Protein AF-A0A428JQC5-F1 (afdb_monomer)

Mean predicted aligned error: 12.19 Å

Nearest PDB structures (foldseek):
  6oxd-assembly1_A  TM=6.584E-01  e=3.365E-23  Mycobacterium tuberculosis
  6oxc-assembly1_A  TM=6.202E-01  e=3.716E-23  Mycobacterium tuberculosis
  5req-assembly1_A  TM=6.540E-01  e=8.871E-22  Propionibacterium freudenreichii subsp. shermanii
  1e1c-assembly1_A  TM=6.475E-01  e=1.737E-20  Propionibacterium freudenreichii subsp. shermanii
  2req-assembly2_C  TM=6.124E-01  e=2.275E-21  Propionibacterium freudenreichii subsp. shermanii

Secondary structure (DSSP, 8-state):
------PPP---TTSPPPPHHHHHHHHHHHTTT--GGGG-EE-TTSPEEPS---HHHHHHTTSSPPP---SSSS-EE--EEEE-TTS-SHHHHHHHHHHHTTT--EEEEEES-STT--HHHHHHHS-TTT-EEEEE-SS-HHHHHHHHHTSSS---EEEE--TTTTT-TTHHHHHHHHHHHHHHGGG-TTEEEEEEETHHHHTTT--HHHHHHHHHHHHHHHHHHS-BTTB-HHHHHHHEEEEEEE-S-HHHHHHHHHHHHHHHHHHHHHTT--HHHHTT--EEEEE-STT--SSSTTHHHHHHHHHHHHHHHTT-SEEEPPPTTTTTS---HHHHHHHHHHHHHHHHTT-TTSSS-TTTT-HHHHHHHHHHHHHHHHHHHHHHHTT-TTTTHHHHHHHHHHHHHHHHHHHHTTSS--BTTTBS--TT---SS-HHHHTT-TTS-SSSTTHHHHHHHHHHHHHHHHHHHHTTEEEEEEE-HHHHHHHHHHHHTTS-HHHHHHHTTS--TTPEEEEEE-SS-EEEEEE-HHHHHHHHHHHTT--TT-TTPPPPSEEEEEHHHHHHHHHHTTPEEEE-TT--HHHHHHHHTT--

Organism: NCBI:txid2493666

Sequence (592 aa):
MADSLRSAPVSFSEFDAVTTAQWQERIARDLKGQDPASLTWTTPDGFVVQPFYHQEALQALGGWPSPLARPATHWRNVPTYSVPALERGHGAIRRAAEALERGAEGAHFVLGHSEGFDTDYLQQRMPLATTYVGYTVRGGVSGLLQRLAALPSPPRGFLVSDPVTRHAPDLAAQLDEVREAVRTARAWPAFKVLGLDVAFYGNRGATATQQLAFALSTAAAYLSELPTADLAVAEVAAALHLHVAVGPNYFFEIAKLRALRKLWATLLHAYGLPAEAAQQLTIFASTATWSQTTLDPHTNLLRTTTEAMSAVLGGADAVSVGTFDCLFHAPNEFAERLARNLPVLLREEAYLDRVQDPAAGSYYVETLTDQLAREGWALFQKIQAQGGLPAATGFVLQELHTSAQAQFRRIANGEQVVVGTNKFHNPNEKFDYNPKRLLRSRDFDSTRATYPAEVLRLATALHFERREKKKKRAALVLLGAHTNQTILESFLMTLPEADRTELHKSHPEGTLSVLFSSAEEATLMYATPEQFGRLARAISHVPIDEPNFIAPALLTADLATMQEATHIFGLKEFTVQGYSTEAVLARLQGKK

Solvent-accessible surface area (backbone atoms only — not comparable to full-atom values): 32478 Å² total; per-residue (Å²): 137,81,86,70,78,76,71,73,78,89,74,65,81,93,51,82,86,81,48,71,66,61,51,50,56,48,51,23,56,75,51,73,71,44,68,65,72,77,60,47,43,72,42,98,85,71,50,77,47,67,79,70,68,48,72,68,54,29,51,77,71,77,40,85,66,80,62,70,76,55,77,53,80,52,60,38,35,29,46,71,36,76,26,56,55,94,42,46,35,63,73,45,47,52,53,43,36,58,34,44,81,68,68,30,53,28,34,27,38,40,34,60,36,41,84,52,46,45,61,66,60,41,59,76,60,36,70,50,79,78,35,35,38,33,38,33,44,90,54,57,58,57,65,40,51,52,55,48,67,71,43,100,42,71,60,29,34,35,26,34,51,39,51,73,86,67,61,41,92,60,44,70,64,51,49,52,45,49,42,52,41,52,61,62,35,68,83,23,89,60,29,31,54,37,14,41,58,36,28,62,44,37,46,47,43,32,49,65,40,50,37,44,14,50,45,53,34,53,48,50,33,49,58,64,66,54,46,50,100,90,38,54,52,68,58,54,61,67,25,41,31,40,33,36,41,28,51,74,54,45,66,59,40,20,19,39,46,46,19,46,57,57,48,44,32,56,53,41,42,77,73,74,44,61,69,72,64,42,47,67,54,45,34,39,30,29,37,37,70,25,82,50,48,92,48,57,31,72,53,29,54,58,41,45,49,44,10,48,51,16,35,49,52,20,45,30,38,26,40,23,50,61,40,45,51,64,81,77,48,78,92,50,70,70,45,48,47,57,25,54,43,47,62,44,43,42,40,79,72,65,47,61,47,81,46,68,38,76,56,56,75,37,38,56,48,51,49,49,16,50,50,44,35,52,53,10,49,53,50,26,50,56,38,46,75,54,66,22,50,74,70,25,45,69,56,55,53,50,54,28,51,52,44,27,52,53,50,34,49,32,37,74,76,56,78,41,81,42,76,32,66,77,39,79,61,66,91,82,69,78,75,94,58,60,60,74,58,48,78,67,38,89,81,47,66,75,69,29,63,51,35,71,62,48,52,53,51,49,52,50,52,55,51,51,55,50,54,54,57,50,67,39,45,27,40,38,34,59,46,54,74,70,64,45,56,56,47,49,54,59,51,48,73,74,50,61,78,81,65,44,65,65,56,73,72,68,68,67,87,84,48,36,43,33,42,41,34,51,80,82,40,38,33,47,28,40,31,40,66,66,44,46,47,51,51,45,25,63,75,68,72,48,66,91,83,57,85,85,77,74,69,68,57,66,44,74,45,44,38,65,63,46,54,50,49,43,57,76,61,61,48,51,79,50,77,63,87,92,50,48,60,68,62,54,52,37,50,71,71,74,44,131

Foldseek 3Di:
DDPPPPPDPPDPVVDDDQDPVNVLVVVCVVVVNPHLCVCWDQDLLRDIAHNDFDQVLQVVVVHFDDFQDAPDLAAFQEAEDEDAQVGQCLVVLQVQLVLVVVQHQAYEYEHNAQQSHDVVSNVVRDVQQRGAYHYEDADPLVVNLVSCVPDPHHGAHEYEYQCQLVVPPCVVVSLVVLLVQLVSCVVPLRYQYYEDELLSLVLQLDDLLLSLLQSLLSLLCQLPPSDDPPRHSLSSLSSYEYEHEFWQPQLSLLLSLLLSLVVQLVSVVVSVDDSVSSSSYAYEYEHHPQLADLFPLVVLLVTQLSRLLSCRLSQHRYYYYDFSNNLFDDDDPVRVSSRSCSSVCCCVPVVSSVDRHPCRPVSSSVSSSVVSNVSSVVSNVVCVVCVGPPSCVVVSVVSSVVSLVVLLVCDQVVVDDDDCQSPPHDPPDDDPGDLVCSVPDPSNDCSHSRNVSNNVVSVVVVVVVVVVVLQWKKKKFWDDPPLVVLLVVLVLVVDDPVVSVVVVPVDDPQWTWMWIDGPAFIKIWIDHPVLQQVLQCVQVVHDPPDPPDDRDRMGMDTPVSNVVSCVVSPIHIDGDPDDHPCRSVCVSVVHD

Structure (mmCIF, N/CA/C/O backbone):
data_AF-A0A428JQC5-F1
#
_entry.id   AF-A0A428JQC5-F1
#
loop_
_atom_site.group_PDB
_atom_site.id
_atom_site.type_symbol
_atom_site.label_atom_id
_atom_site.label_alt_id
_atom_site.label_comp_id
_atom_site.label_asym_id
_atom_site.label_entity_id
_atom_site.label_seq_id
_atom_site.pdbx_PDB_ins_code
_atom_site.Cartn_x
_atom_site.Cartn_y
_atom_site.Cartn_z
_atom_site.occupancy
_atom_site.B_iso_or_equiv
_atom_site.auth_seq_id
_atom_site.auth_comp_id
_atom_site.auth_asym_id
_atom_site.auth_atom_id
_atom_site.pdbx_PDB_model_num
ATOM 1 N N . MET A 1 1 ? 25.601 -30.632 12.381 1.00 40.12 1 MET A N 1
ATOM 2 C CA . MET A 1 1 ? 24.493 -31.604 12.381 1.00 40.12 1 MET A CA 1
ATOM 3 C C . MET A 1 1 ? 23.911 -31.592 13.779 1.00 40.12 1 MET A C 1
ATOM 5 O O . MET A 1 1 ? 24.580 -32.051 14.692 1.00 40.12 1 MET A O 1
ATOM 9 N N . ALA A 1 2 ? 22.767 -30.940 13.975 1.00 41.44 2 ALA A N 1
ATOM 10 C CA . ALA A 1 2 ? 22.029 -31.036 15.226 1.00 41.44 2 ALA A CA 1
ATOM 11 C C . ALA A 1 2 ? 20.906 -32.043 14.977 1.00 41.44 2 ALA A C 1
ATOM 13 O O . ALA A 1 2 ? 19.946 -31.721 14.278 1.00 41.44 2 ALA A O 1
ATOM 14 N N . ASP A 1 3 ? 21.079 -33.262 15.485 1.00 50.25 3 ASP A N 1
ATOM 15 C CA . ASP A 1 3 ? 19.999 -34.233 15.646 1.00 50.25 3 ASP A CA 1
ATOM 16 C C . ASP A 1 3 ? 19.027 -33.675 16.691 1.00 50.25 3 ASP A C 1
ATOM 18 O O . ASP A 1 3 ? 19.093 -33.994 17.879 1.00 50.25 3 ASP A O 1
ATOM 22 N N . SER A 1 4 ? 18.137 -32.775 16.274 1.00 51.34 4 SER A N 1
ATOM 23 C CA . SER A 1 4 ? 16.924 -32.543 17.041 1.00 51.34 4 SER A CA 1
ATOM 24 C C . SER A 1 4 ? 16.061 -33.789 16.874 1.00 51.34 4 SER A C 1
ATOM 26 O O . SER A 1 4 ? 15.558 -34.082 15.789 1.00 51.34 4 SER A O 1
ATOM 28 N N . LEU A 1 5 ? 15.931 -34.558 17.958 1.00 48.78 5 LEU A N 1
ATOM 29 C CA . LEU A 1 5 ? 14.932 -35.613 18.088 1.00 48.78 5 LEU A CA 1
ATOM 30 C C . LEU A 1 5 ? 13.592 -35.032 17.622 1.00 48.78 5 LEU A C 1
ATOM 32 O O . LEU A 1 5 ? 13.022 -34.177 18.300 1.00 48.78 5 LEU A O 1
ATOM 36 N N . ARG A 1 6 ? 13.107 -35.448 16.444 1.00 54.94 6 ARG A N 1
ATOM 37 C CA . ARG A 1 6 ? 11.730 -35.164 16.036 1.00 54.94 6 ARG A CA 1
ATOM 38 C C . ARG A 1 6 ? 10.856 -35.769 17.125 1.00 54.94 6 ARG A C 1
ATOM 40 O O . ARG A 1 6 ? 10.841 -36.990 17.275 1.00 54.94 6 ARG A O 1
ATOM 47 N N . SER A 1 7 ? 10.194 -34.931 17.918 1.00 59.44 7 SER A N 1
ATOM 48 C CA . SER A 1 7 ? 9.173 -35.400 18.845 1.00 59.44 7 SER A CA 1
ATOM 49 C C . SER A 1 7 ? 8.200 -36.266 18.048 1.00 59.44 7 SER A C 1
ATOM 51 O O . SER A 1 7 ? 7.762 -35.873 16.963 1.00 59.44 7 SER A O 1
ATOM 53 N N . ALA A 1 8 ? 7.918 -37.475 18.541 1.00 62.72 8 ALA A N 1
ATOM 54 C CA . ALA A 1 8 ? 6.865 -38.293 17.960 1.00 62.72 8 ALA A CA 1
ATOM 55 C C . ALA A 1 8 ? 5.598 -37.422 17.867 1.00 62.72 8 ALA A C 1
ATOM 57 O O . ALA A 1 8 ? 5.319 -36.684 18.821 1.00 62.72 8 ALA A O 1
ATOM 58 N N . PRO A 1 9 ? 4.877 -37.426 16.731 1.00 63.66 9 PRO A N 1
ATOM 59 C CA . PRO A 1 9 ? 3.678 -36.616 16.597 1.00 63.66 9 PRO A CA 1
ATOM 60 C C . PRO A 1 9 ? 2.743 -36.946 17.758 1.00 63.66 9 PRO A C 1
ATOM 62 O O . PRO A 1 9 ? 2.511 -38.119 18.055 1.00 63.66 9 PRO A O 1
ATOM 65 N N . VAL A 1 10 ? 2.255 -35.909 18.441 1.00 67.19 10 VAL A N 1
ATOM 66 C CA . VAL A 1 10 ? 1.274 -36.062 19.516 1.00 67.19 10 VAL A CA 1
ATOM 67 C C . VAL A 1 10 ? 0.047 -36.736 18.903 1.00 67.19 10 VAL A C 1
ATOM 69 O O . VAL A 1 10 ? -0.678 -36.129 18.119 1.00 67.19 10 VAL A O 1
ATOM 72 N N . SER A 1 11 ? -0.126 -38.023 19.197 1.00 68.00 11 SER A N 1
ATOM 73 C CA . SER A 1 11 ? -1.243 -38.833 18.722 1.00 68.00 11 SER A CA 1
ATOM 74 C C . SER A 1 11 ? -2.324 -38.823 19.790 1.00 68.00 11 SER A C 1
ATOM 76 O O . SER A 1 11 ? -2.135 -39.373 20.871 1.00 68.00 11 SER A O 1
ATOM 78 N N . PHE A 1 12 ? -3.468 -38.221 19.480 1.00 78.38 12 PHE A N 1
ATOM 79 C CA . PHE A 1 12 ? -4.654 -38.224 20.337 1.00 78.38 12 PHE A CA 1
ATOM 80 C C . PHE A 1 12 ? -5.485 -39.498 20.127 1.00 78.38 12 PHE A C 1
ATOM 82 O O . PHE A 1 12 ? -6.701 -39.430 20.026 1.00 78.38 12 PHE A O 1
ATOM 89 N N . SER A 1 13 ? -4.841 -40.668 20.041 1.00 81.12 13 SER A N 1
ATOM 90 C CA . SER A 1 13 ? -5.510 -41.954 19.767 1.00 81.12 13 SER A CA 1
ATOM 91 C C . SER A 1 13 ? -6.498 -42.390 20.854 1.00 81.12 13 SER A C 1
ATOM 93 O O . SER A 1 13 ? -7.264 -43.321 20.643 1.00 81.12 13 SER A O 1
ATOM 95 N N . GLU A 1 14 ? -6.466 -41.736 22.015 1.00 87.75 14 GLU A N 1
ATOM 96 C CA . GLU A 1 14 ? -7.434 -41.910 23.104 1.00 87.75 14 GLU A CA 1
ATOM 97 C C . GLU A 1 14 ? -8.777 -41.207 22.830 1.00 87.75 14 GLU A C 1
ATOM 99 O O . GLU A 1 14 ? -9.742 -41.426 23.559 1.00 87.75 14 GLU A O 1
ATOM 104 N N . PHE A 1 15 ? -8.849 -40.370 21.789 1.00 84.31 15 PHE A N 1
ATOM 105 C CA . PHE A 1 15 ? -10.035 -39.617 21.403 1.00 84.31 15 PHE A CA 1
ATOM 106 C C . PHE A 1 15 ? -10.456 -39.971 19.979 1.00 84.31 15 PHE A C 1
ATOM 108 O O . PHE A 1 15 ? -9.631 -40.034 19.065 1.00 84.31 15 PHE A O 1
ATOM 115 N N . ASP A 1 16 ? -11.760 -40.132 19.777 1.00 82.50 16 ASP A N 1
ATOM 116 C CA . ASP A 1 16 ? -12.315 -40.238 18.434 1.00 82.50 16 ASP A CA 1
ATOM 117 C C . ASP A 1 16 ? -12.110 -38.926 17.667 1.00 82.50 16 ASP A C 1
ATOM 119 O O . ASP A 1 16 ? -12.197 -37.824 18.222 1.00 82.50 16 ASP A O 1
ATOM 123 N N . ALA A 1 17 ? -11.861 -39.038 16.362 1.00 79.62 17 ALA A N 1
ATOM 124 C CA . ALA A 1 17 ? -11.792 -37.873 15.495 1.00 79.62 17 ALA A CA 1
ATOM 125 C C . ALA A 1 17 ? -13.149 -37.153 15.474 1.00 79.62 17 ALA A C 1
ATOM 127 O O . ALA A 1 17 ? -14.185 -37.754 15.188 1.00 79.62 17 ALA A O 1
ATOM 128 N N . VAL A 1 18 ? -13.137 -35.849 15.752 1.00 82.25 18 VAL A N 1
ATOM 129 C CA . VAL A 1 18 ? -14.338 -35.011 15.690 1.00 82.25 18 VAL A CA 1
ATOM 130 C C . VAL A 1 18 ? -14.564 -34.577 14.247 1.00 82.25 18 VAL A C 1
ATOM 132 O O . VAL A 1 18 ? -13.713 -33.929 13.640 1.00 82.25 18 VAL A O 1
ATOM 135 N N . THR A 1 19 ? -15.724 -34.928 13.702 1.00 83.19 19 THR A N 1
ATOM 136 C CA . THR A 1 19 ? -16.152 -34.497 12.364 1.00 83.19 19 THR A CA 1
ATOM 137 C C . THR A 1 19 ? -16.623 -33.041 12.367 1.00 83.19 19 THR A C 1
ATOM 139 O O . THR A 1 19 ? -17.084 -32.523 13.390 1.00 83.19 19 THR A O 1
ATOM 142 N N . THR A 1 20 ? -16.598 -32.389 11.201 1.00 83.31 20 THR A N 1
ATOM 143 C CA . THR A 1 20 ? -17.147 -31.032 11.031 1.00 83.31 20 THR A CA 1
ATOM 144 C C . THR A 1 20 ? -18.610 -30.945 11.481 1.00 83.31 20 THR A C 1
ATOM 146 O O . THR A 1 20 ? -18.987 -29.992 12.160 1.00 83.31 20 THR A O 1
ATOM 149 N N . ALA A 1 21 ? -19.425 -31.962 11.181 1.00 85.00 21 ALA A N 1
ATOM 150 C CA . ALA A 1 21 ? -20.831 -32.007 11.582 1.00 85.00 21 ALA A CA 1
ATOM 151 C C . ALA A 1 21 ? -20.999 -32.038 13.112 1.00 85.00 21 ALA A C 1
ATOM 153 O O . ALA A 1 21 ? -21.756 -31.246 13.671 1.00 85.00 21 ALA A O 1
ATOM 154 N N . GLN A 1 22 ? -20.228 -32.880 13.809 1.00 87.50 22 GLN A N 1
ATOM 155 C CA . GLN A 1 22 ? -20.248 -32.937 15.277 1.00 87.50 22 GLN A CA 1
ATOM 156 C C . GLN A 1 22 ? -19.799 -31.612 15.913 1.00 87.50 22 GLN A C 1
ATOM 158 O O . GLN A 1 22 ? -20.345 -31.199 16.941 1.00 87.50 22 GLN A O 1
ATOM 163 N N . TRP A 1 23 ? -18.829 -30.921 15.302 1.00 87.69 23 TRP A N 1
ATOM 164 C CA . TRP A 1 23 ? -18.401 -29.599 15.758 1.00 87.69 23 TRP A CA 1
ATOM 165 C C . TRP A 1 23 ? -19.488 -28.534 15.543 1.00 87.69 23 TRP A C 1
ATOM 167 O O . TRP A 1 23 ? -19.764 -27.741 16.443 1.00 87.69 23 TRP A O 1
ATOM 177 N N . GLN A 1 24 ? -20.185 -28.557 14.405 1.00 85.56 24 GLN A N 1
ATOM 178 C CA . GLN A 1 24 ? -21.325 -27.672 14.138 1.00 85.56 24 GLN A CA 1
ATOM 179 C C . GLN A 1 24 ? -22.487 -27.906 15.111 1.00 85.56 24 GLN A C 1
ATOM 181 O O . GLN A 1 24 ? -23.044 -26.945 15.642 1.00 85.56 24 GLN A O 1
ATOM 186 N N . GLU A 1 25 ? -22.814 -29.163 15.420 1.00 86.81 25 GLU A N 1
ATOM 187 C CA . GLU A 1 25 ? -23.808 -29.501 16.447 1.00 86.81 25 GLU A CA 1
ATOM 188 C C . GLU A 1 25 ? -23.405 -28.985 17.830 1.00 86.81 25 GLU A C 1
ATOM 190 O O . GLU A 1 25 ? -24.255 -28.610 18.645 1.00 86.81 25 GLU A O 1
ATOM 195 N N . ARG A 1 26 ? -22.103 -28.975 18.135 1.00 89.12 26 ARG A N 1
ATOM 196 C CA . ARG A 1 26 ? -21.604 -28.387 19.378 1.00 89.12 26 ARG A CA 1
ATOM 197 C C . ARG A 1 26 ? -21.794 -26.871 19.391 1.00 89.12 26 ARG A C 1
ATOM 199 O O . ARG A 1 26 ? -22.330 -26.358 20.370 1.00 89.12 26 ARG A O 1
ATOM 206 N N . ILE A 1 27 ? -21.442 -26.182 18.306 1.00 89.31 27 ILE A N 1
ATOM 207 C CA . ILE A 1 27 ? -21.654 -24.734 18.161 1.00 89.31 27 ILE A CA 1
ATOM 208 C C . ILE A 1 27 ? -23.139 -24.388 18.316 1.00 89.31 27 ILE A C 1
ATOM 210 O O . ILE A 1 27 ? -23.476 -23.496 19.088 1.00 89.31 27 ILE A O 1
ATOM 214 N N . ALA A 1 28 ? -24.037 -25.124 17.657 1.00 87.50 28 ALA A N 1
ATOM 215 C CA . ALA A 1 28 ? -25.480 -24.898 17.758 1.00 87.50 28 ALA A CA 1
ATOM 216 C C . ALA A 1 28 ? -25.997 -25.045 19.203 1.00 87.50 28 ALA A C 1
ATOM 218 O O . ALA A 1 28 ? -26.824 -24.251 19.664 1.00 87.50 28 ALA A O 1
ATOM 219 N N . ARG A 1 29 ? -25.480 -26.035 19.947 1.00 90.38 29 ARG A N 1
ATOM 220 C CA . ARG A 1 29 ? -25.785 -26.209 21.376 1.00 90.38 29 ARG A CA 1
ATOM 221 C C . ARG A 1 29 ? -25.285 -25.033 22.215 1.00 90.38 29 ARG A C 1
ATOM 223 O O . ARG A 1 29 ? -26.048 -24.515 23.030 1.00 90.38 29 ARG A O 1
ATOM 230 N N . ASP A 1 30 ? -24.050 -24.587 21.998 1.00 91.81 30 ASP A N 1
ATOM 231 C CA . ASP A 1 30 ? -23.450 -23.472 22.745 1.00 91.81 30 ASP A CA 1
ATOM 232 C C . ASP A 1 30 ? -24.133 -22.124 22.419 1.00 91.81 30 ASP A C 1
ATOM 234 O O . ASP A 1 30 ? -24.297 -21.273 23.296 1.00 91.81 30 ASP A O 1
ATOM 238 N N . LEU A 1 31 ? -24.655 -21.971 21.197 1.00 92.62 31 LEU A N 1
ATOM 239 C CA . LEU A 1 31 ? -25.508 -20.858 20.766 1.00 92.62 31 LEU A CA 1
ATOM 240 C C . LEU A 1 31 ? -26.958 -20.942 21.281 1.00 92.62 31 LEU A C 1
ATOM 242 O O . LEU A 1 31 ? -27.804 -20.136 20.889 1.00 92.62 31 LEU A O 1
ATOM 246 N N . LYS A 1 32 ? -27.272 -21.901 22.163 1.00 91.19 32 LYS A N 1
ATOM 247 C CA . LYS A 1 32 ? -28.614 -22.111 22.737 1.00 91.19 32 LYS A CA 1
ATOM 248 C C . LYS A 1 32 ? -29.701 -22.285 21.665 1.00 91.19 32 LYS A C 1
ATOM 250 O O . LYS A 1 32 ? -30.820 -21.804 21.830 1.00 91.19 32 LYS A O 1
ATOM 255 N N . GLY A 1 33 ? -29.366 -22.968 20.569 1.00 79.19 33 GLY A N 1
ATOM 256 C CA . GLY A 1 33 ? -30.283 -23.244 19.462 1.00 79.19 33 GLY A CA 1
ATOM 257 C C . GLY A 1 33 ? -30.414 -22.124 18.427 1.00 79.19 33 GLY A C 1
ATOM 258 O O . GLY A 1 33 ? -31.230 -22.260 17.519 1.00 79.19 33 GLY A O 1
ATOM 259 N N . GLN A 1 34 ? -29.637 -21.036 18.525 1.00 83.19 34 GLN A N 1
ATOM 260 C CA . GLN A 1 34 ? -29.521 -20.086 17.413 1.00 83.19 34 GLN A CA 1
ATOM 261 C C . GLN A 1 34 ? -28.751 -20.713 16.247 1.00 83.19 34 GLN A C 1
ATOM 263 O O . GLN A 1 34 ? -27.856 -21.535 16.450 1.00 83.19 34 GLN A O 1
ATOM 268 N N . ASP A 1 35 ? -29.098 -20.298 15.029 1.00 81.56 35 ASP A N 1
ATOM 269 C CA . ASP A 1 35 ? -28.453 -20.776 13.810 1.00 81.56 35 ASP A CA 1
ATOM 270 C C . ASP A 1 35 ? -26.954 -20.399 13.808 1.00 81.56 35 ASP A C 1
ATOM 272 O O . ASP A 1 35 ? -26.629 -19.203 13.875 1.00 81.56 35 ASP A O 1
ATOM 276 N N . PRO A 1 36 ? -26.028 -21.375 13.706 1.00 82.19 36 PRO A N 1
ATOM 277 C CA . PRO A 1 36 ? -24.598 -21.122 13.533 1.00 82.19 36 PRO A CA 1
ATOM 278 C C . PRO A 1 36 ? -24.255 -20.195 12.360 1.00 82.19 36 PRO A C 1
ATOM 280 O O . PRO A 1 36 ? -23.209 -19.545 12.395 1.00 82.19 36 PRO A O 1
ATOM 283 N N . ALA A 1 37 ? -25.133 -20.067 11.358 1.00 83.38 37 ALA A N 1
ATOM 284 C CA . ALA A 1 37 ? -24.977 -19.108 10.265 1.00 83.38 37 ALA A CA 1
ATOM 285 C C . ALA A 1 37 ? -24.849 -17.651 10.756 1.00 83.38 37 ALA A C 1
ATOM 287 O O . ALA A 1 37 ? -24.223 -16.833 10.084 1.00 83.38 37 ALA A O 1
ATOM 288 N N . SER A 1 38 ? -25.360 -17.327 11.950 1.00 87.50 38 SER A N 1
ATOM 289 C CA . SER A 1 38 ? -25.206 -16.007 12.587 1.00 87.50 38 SER A CA 1
ATOM 290 C C . SER A 1 38 ? -23.755 -15.613 12.893 1.00 87.50 38 SER A C 1
ATOM 292 O O . SER A 1 38 ? -23.466 -14.429 13.055 1.00 87.50 38 SER A O 1
ATOM 294 N N . LEU A 1 39 ? -22.837 -16.582 12.955 1.00 90.25 39 LEU A N 1
ATOM 295 C CA . LEU A 1 39 ? -21.406 -16.357 13.178 1.00 90.25 39 LEU A CA 1
ATOM 296 C C . LEU A 1 39 ? -20.625 -16.133 11.877 1.00 90.25 39 LEU A C 1
ATOM 298 O O . LEU A 1 39 ? -19.422 -15.873 11.917 1.00 90.25 39 LEU A O 1
ATOM 302 N N . THR A 1 40 ? -21.280 -16.270 10.724 1.00 91.06 40 THR A N 1
ATOM 303 C CA . THR A 1 40 ? -20.637 -16.032 9.434 1.00 91.06 40 THR A CA 1
ATOM 304 C C . THR A 1 40 ? -20.438 -14.542 9.201 1.00 91.06 40 THR A C 1
ATOM 306 O O . THR A 1 40 ? -21.268 -13.709 9.571 1.00 91.06 40 THR A O 1
ATOM 309 N N . TRP A 1 41 ? -19.323 -14.190 8.565 1.00 92.38 41 TRP A N 1
ATOM 310 C CA . TRP A 1 41 ? -19.040 -12.807 8.210 1.00 92.38 41 TRP A CA 1
ATOM 311 C C . TRP A 1 41 ? -19.148 -12.624 6.699 1.00 92.38 41 TRP A C 1
ATOM 313 O O . TRP A 1 41 ? -18.395 -13.225 5.933 1.00 92.38 41 TRP A O 1
ATOM 323 N N . THR A 1 42 ? -20.089 -11.784 6.264 1.00 91.88 42 THR A N 1
ATOM 324 C CA . THR A 1 42 ? -20.172 -11.356 4.862 1.00 91.88 42 THR A CA 1
ATOM 325 C C . THR A 1 42 ? -19.186 -10.219 4.639 1.00 91.88 42 THR A C 1
ATOM 327 O O . THR A 1 42 ? -19.258 -9.174 5.291 1.00 91.88 42 THR A O 1
ATOM 330 N N . THR A 1 43 ? -18.243 -10.433 3.731 1.00 90.94 43 THR A N 1
ATOM 331 C CA . THR A 1 43 ? -17.200 -9.456 3.432 1.00 90.94 43 THR A CA 1
ATOM 332 C C . THR A 1 43 ? -17.761 -8.277 2.635 1.00 90.94 43 THR A C 1
ATOM 334 O O . THR A 1 43 ? -18.809 -8.393 1.996 1.00 90.94 43 THR A O 1
ATOM 337 N N . PRO A 1 44 ? -17.046 -7.137 2.589 1.00 82.75 44 PRO A N 1
ATOM 338 C CA . PRO A 1 44 ? -17.378 -6.049 1.670 1.00 82.75 44 PRO A CA 1
ATOM 339 C C . PRO A 1 44 ? -17.415 -6.459 0.190 1.00 82.75 44 PRO A C 1
ATOM 341 O O . PRO A 1 44 ? -18.060 -5.773 -0.594 1.00 82.75 44 PRO A O 1
ATOM 344 N N . ASP A 1 45 ? -16.738 -7.553 -0.169 1.00 78.62 45 ASP A N 1
ATOM 345 C CA . ASP A 1 45 ? -16.711 -8.134 -1.516 1.00 78.62 45 ASP A CA 1
ATOM 346 C C . ASP A 1 45 ? -17.910 -9.064 -1.788 1.00 78.62 45 ASP A C 1
ATOM 348 O O . ASP A 1 45 ? -18.044 -9.607 -2.880 1.00 78.62 45 ASP A O 1
ATOM 352 N N . GLY A 1 46 ? -18.798 -9.255 -0.806 1.00 84.81 46 GLY A N 1
ATOM 353 C CA . GLY A 1 46 ? -20.036 -10.026 -0.939 1.00 84.81 46 GLY A CA 1
ATOM 354 C C . GLY A 1 46 ? -19.890 -11.529 -0.701 1.00 84.81 46 GLY A C 1
ATOM 355 O O . GLY A 1 46 ? -20.900 -12.221 -0.593 1.00 84.81 46 GLY A O 1
ATOM 356 N N . PHE A 1 47 ? -18.667 -12.044 -0.562 1.00 90.31 47 PHE A N 1
ATOM 357 C CA . PHE A 1 47 ? -18.436 -13.448 -0.226 1.00 90.31 47 PHE A CA 1
ATOM 358 C C . PHE A 1 47 ? -18.383 -13.681 1.288 1.00 90.31 47 PHE A C 1
ATOM 360 O O . PHE A 1 47 ? -18.125 -12.759 2.063 1.00 90.31 47 PHE A O 1
ATOM 367 N N . VAL A 1 48 ? -18.613 -14.924 1.715 1.00 92.81 48 VAL A N 1
ATOM 368 C CA . VAL A 1 48 ? -18.744 -15.290 3.134 1.00 92.81 48 VAL A CA 1
ATOM 369 C C . VAL A 1 48 ? -17.468 -15.938 3.667 1.00 92.81 48 VAL A C 1
ATOM 371 O O . VAL A 1 48 ? -16.935 -16.862 3.051 1.00 92.81 48 VAL A O 1
ATOM 374 N N . VAL A 1 49 ? -17.028 -15.484 4.841 1.00 93.62 49 VAL A N 1
ATOM 375 C CA . VAL A 1 49 ? -15.981 -16.107 5.661 1.00 93.62 49 VAL A CA 1
ATOM 376 C C . VAL A 1 49 ? -16.639 -16.910 6.781 1.00 93.62 49 VAL A C 1
ATOM 378 O O . VAL A 1 49 ? -17.545 -16.427 7.468 1.00 93.62 49 VAL A O 1
ATOM 381 N N . GLN A 1 50 ? -16.179 -18.148 6.953 1.00 92.31 50 GLN A N 1
ATOM 382 C CA . GLN A 1 50 ? -16.693 -19.071 7.958 1.00 92.31 50 GLN A CA 1
ATOM 383 C C . GLN A 1 50 ? -16.056 -18.797 9.328 1.00 92.31 50 GLN A C 1
ATOM 385 O O . GLN A 1 50 ? -14.895 -18.387 9.396 1.00 92.31 50 GLN A O 1
ATOM 390 N N . PRO A 1 51 ? -16.774 -19.052 10.435 1.00 90.81 51 PRO A N 1
ATOM 391 C CA . PRO A 1 51 ? -16.241 -18.843 11.783 1.00 90.81 51 PRO A CA 1
ATOM 392 C C . PRO A 1 51 ? -15.106 -19.813 12.148 1.00 90.81 51 PRO A C 1
ATOM 394 O O . PRO A 1 51 ? -14.358 -19.559 13.089 1.00 90.81 51 PRO A O 1
ATOM 397 N N . PHE A 1 52 ? -14.971 -20.925 11.423 1.00 90.56 52 PHE A N 1
ATOM 398 C CA . PHE A 1 52 ? -13.896 -21.893 11.598 1.00 90.56 52 PHE A CA 1
ATOM 399 C C . PHE A 1 52 ? -13.570 -22.591 10.273 1.00 90.56 52 PHE A C 1
ATOM 401 O O . PHE A 1 52 ? -14.390 -22.638 9.357 1.00 90.56 52 PHE A O 1
ATOM 408 N N . TYR A 1 53 ? -12.370 -23.168 10.201 1.00 90.94 53 TYR A N 1
ATOM 409 C CA . TYR A 1 53 ? -11.888 -23.951 9.067 1.00 90.94 53 TYR A CA 1
ATOM 410 C C . TYR A 1 53 ? -11.184 -25.212 9.584 1.00 90.94 53 TYR A C 1
ATOM 412 O O . TYR A 1 53 ? -10.514 -25.171 10.618 1.00 90.94 53 TYR A O 1
ATOM 420 N N . HIS A 1 54 ? -11.325 -26.324 8.863 1.00 89.25 54 HIS A N 1
ATOM 421 C CA . HIS A 1 54 ? -10.770 -27.635 9.220 1.00 89.25 54 HIS A CA 1
ATOM 422 C C . HIS A 1 54 ? -10.067 -28.281 8.021 1.00 89.25 54 HIS A C 1
ATOM 424 O O . HIS A 1 54 ? -10.066 -27.728 6.923 1.00 89.25 54 HIS A O 1
ATOM 430 N N . GLN A 1 55 ? -9.495 -29.471 8.218 1.00 87.94 55 GLN A N 1
ATOM 431 C CA . GLN A 1 55 ? -8.759 -30.207 7.184 1.00 87.94 55 GLN A CA 1
ATOM 432 C C . GLN A 1 55 ? -9.569 -30.420 5.891 1.00 87.94 55 GLN A C 1
ATOM 434 O O . GLN A 1 55 ? -8.998 -30.370 4.802 1.00 87.94 55 GLN A O 1
ATOM 439 N N . GLU A 1 56 ? -10.888 -30.599 5.991 1.00 89.25 56 GLU A N 1
ATOM 440 C CA . GLU A 1 56 ? -11.795 -30.715 4.838 1.00 89.25 56 GLU A CA 1
ATOM 441 C C . GLU A 1 56 ? -11.718 -29.498 3.900 1.00 89.25 56 GLU A C 1
ATOM 443 O O . GLU A 1 56 ? -11.816 -29.650 2.684 1.00 89.25 56 GLU A O 1
ATOM 448 N N . ALA A 1 57 ? -11.462 -28.298 4.436 1.00 89.62 57 ALA A N 1
ATOM 449 C CA . ALA A 1 57 ? -11.300 -27.092 3.629 1.00 89.62 57 ALA A CA 1
ATOM 450 C C . ALA A 1 57 ? -10.070 -27.183 2.711 1.00 89.62 57 ALA A C 1
ATOM 452 O O . ALA A 1 57 ? -10.156 -26.815 1.545 1.00 89.62 57 ALA A O 1
ATOM 453 N N . LEU A 1 58 ? -8.951 -27.746 3.186 1.00 89.19 58 LEU A N 1
ATOM 454 C CA . LEU A 1 58 ? -7.788 -27.998 2.324 1.00 89.19 58 LEU A CA 1
ATOM 455 C C . LEU A 1 58 ? -8.046 -29.120 1.324 1.00 89.19 58 LEU A C 1
ATOM 457 O O . LEU A 1 58 ? -7.620 -29.027 0.177 1.00 89.19 58 LEU A O 1
ATOM 461 N N . GLN A 1 59 ? -8.745 -30.180 1.733 1.00 89.94 59 GLN A N 1
ATOM 462 C CA . GLN A 1 59 ? -9.102 -31.266 0.816 1.00 89.94 59 GLN A CA 1
ATOM 463 C C . GLN A 1 59 ? -9.938 -30.741 -0.359 1.00 89.94 59 GLN A C 1
ATOM 465 O O . GLN A 1 59 ? -9.668 -31.103 -1.503 1.00 89.94 59 GLN A O 1
ATOM 470 N N . ALA A 1 60 ? -10.868 -29.815 -0.101 1.00 90.38 60 ALA A N 1
ATOM 471 C CA . ALA A 1 60 ? -11.647 -29.135 -1.136 1.00 90.38 60 ALA A CA 1
ATOM 472 C C . ALA A 1 60 ? -10.792 -28.277 -2.094 1.00 90.38 60 ALA A C 1
ATOM 474 O O . ALA A 1 60 ? -11.214 -28.013 -3.220 1.00 90.38 60 ALA A O 1
ATOM 475 N N . LEU A 1 61 ? -9.587 -27.873 -1.678 1.00 91.06 61 LEU A N 1
ATOM 476 C CA . LEU A 1 61 ? -8.602 -27.154 -2.495 1.00 91.06 61 LEU A CA 1
ATOM 477 C C . LEU A 1 61 ? -7.595 -28.082 -3.199 1.00 91.06 61 LEU A C 1
ATOM 479 O O . LEU A 1 61 ? -6.667 -27.598 -3.844 1.00 91.06 61 LEU A O 1
ATOM 483 N N . GLY A 1 62 ? -7.760 -29.404 -3.093 1.00 90.38 62 GLY A N 1
ATOM 484 C CA . GLY A 1 62 ? -6.848 -30.387 -3.686 1.00 90.38 62 GLY A CA 1
ATOM 485 C C . GLY A 1 62 ? -5.734 -30.873 -2.752 1.00 90.38 62 GLY A C 1
ATOM 486 O O . GLY A 1 62 ? -4.807 -31.535 -3.212 1.00 90.38 62 GLY A O 1
ATOM 487 N N . GLY A 1 63 ? -5.826 -30.591 -1.449 1.00 87.56 63 GLY A N 1
ATOM 488 C CA . GLY A 1 63 ? -4.898 -31.072 -0.425 1.00 87.56 63 GLY A CA 1
ATOM 489 C C . GLY A 1 63 ? -3.932 -30.000 0.075 1.00 87.56 63 GLY A C 1
ATOM 490 O O . GLY A 1 63 ? -4.249 -28.815 0.095 1.00 87.56 63 GLY A O 1
ATOM 491 N N . TRP A 1 64 ? -2.758 -30.429 0.542 1.00 84.06 64 TRP A N 1
ATOM 492 C CA . TRP A 1 64 ? -1.738 -29.530 1.083 1.00 84.06 64 TRP A CA 1
ATOM 493 C C . TRP A 1 64 ? -1.046 -28.765 -0.052 1.00 84.06 64 TRP A C 1
ATOM 495 O O . TRP A 1 64 ? -0.388 -29.397 -0.882 1.00 84.06 64 TRP A O 1
ATOM 505 N N . PRO A 1 65 ? -1.172 -27.429 -0.110 1.00 84.06 65 PRO A N 1
ATOM 506 C CA . PRO A 1 65 ? -0.559 -26.651 -1.173 1.00 84.06 65 PRO A CA 1
ATOM 507 C C . PRO A 1 65 ? 0.946 -26.500 -0.950 1.00 84.06 65 PRO A C 1
ATOM 509 O O . PRO A 1 65 ? 1.438 -26.479 0.180 1.00 84.06 65 PRO A O 1
ATOM 512 N N . SER A 1 66 ? 1.682 -26.347 -2.049 1.00 84.81 66 SER A N 1
ATOM 513 C CA . SER A 1 66 ? 3.089 -25.957 -1.992 1.00 84.81 66 SER A CA 1
ATOM 514 C C . SER A 1 66 ? 3.219 -24.518 -1.476 1.00 84.81 66 SER A C 1
ATOM 516 O O . SER A 1 66 ? 2.462 -23.654 -1.929 1.00 84.81 66 SER A O 1
ATOM 518 N N . PRO A 1 67 ? 4.195 -24.230 -0.594 1.00 85.44 67 PRO A N 1
ATOM 519 C CA . PRO A 1 67 ? 4.506 -22.865 -0.181 1.00 85.44 67 PRO A CA 1
ATOM 520 C C . PRO A 1 67 ? 4.759 -21.948 -1.382 1.00 85.44 67 PRO A C 1
ATOM 522 O O . PRO A 1 67 ? 5.435 -22.337 -2.341 1.00 85.44 67 PRO A O 1
ATOM 525 N N . LEU A 1 68 ? 4.242 -20.720 -1.326 1.00 83.62 68 LEU A N 1
ATOM 526 C CA . LEU A 1 68 ? 4.453 -19.740 -2.389 1.00 83.62 68 LEU A CA 1
ATOM 527 C C . LEU A 1 68 ? 5.834 -19.100 -2.231 1.00 83.62 68 LEU A C 1
ATOM 529 O O . LEU A 1 68 ? 6.031 -18.195 -1.423 1.00 83.62 68 LEU A O 1
ATOM 533 N N . ALA A 1 69 ? 6.797 -19.580 -3.016 1.00 77.44 69 ALA A N 1
ATOM 534 C CA . ALA A 1 69 ? 8.148 -19.037 -3.015 1.00 77.44 69 ALA A CA 1
ATOM 535 C C . ALA A 1 69 ? 8.183 -17.592 -3.544 1.00 77.44 69 ALA A C 1
ATOM 537 O O . ALA A 1 69 ? 7.453 -17.226 -4.472 1.00 77.44 69 ALA A O 1
ATOM 538 N N . ARG A 1 70 ? 9.088 -16.786 -2.981 1.00 82.19 70 ARG A N 1
ATOM 539 C CA . ARG A 1 70 ? 9.459 -15.460 -3.500 1.00 82.19 70 ARG A CA 1
ATOM 540 C C . ARG A 1 70 ? 10.938 -15.443 -3.920 1.00 82.19 70 ARG A C 1
ATOM 542 O O . ARG A 1 70 ? 11.731 -16.189 -3.338 1.00 82.19 70 ARG A O 1
ATOM 549 N N . PRO A 1 71 ? 11.337 -14.593 -4.888 1.00 80.44 71 PRO A N 1
ATOM 550 C CA . PRO A 1 71 ? 12.730 -14.490 -5.329 1.00 80.44 71 PRO A CA 1
ATOM 551 C C . PRO A 1 71 ? 13.728 -14.192 -4.205 1.00 80.44 71 PRO A C 1
ATOM 553 O O . PRO A 1 71 ? 14.841 -14.717 -4.200 1.00 80.44 71 PRO A O 1
ATOM 556 N N . ALA A 1 72 ? 13.361 -13.302 -3.279 1.00 78.88 72 ALA A N 1
ATOM 557 C CA . ALA A 1 72 ? 14.260 -12.839 -2.230 1.00 78.88 72 ALA A CA 1
ATOM 558 C C . ALA A 1 72 ? 14.226 -13.749 -0.991 1.00 78.88 72 ALA A C 1
ATOM 560 O O . ALA A 1 72 ? 13.167 -14.181 -0.537 1.00 78.88 72 ALA A O 1
ATOM 561 N N . THR A 1 73 ? 15.391 -13.994 -0.385 1.00 77.81 73 THR A N 1
ATOM 562 C CA . THR A 1 73 ? 15.489 -14.789 0.852 1.00 77.81 73 THR A CA 1
ATOM 563 C C . THR A 1 73 ? 14.801 -14.103 2.035 1.00 77.81 73 THR A C 1
ATOM 565 O O . THR A 1 73 ? 14.154 -14.770 2.835 1.00 77.81 73 THR A O 1
ATOM 568 N N . HIS A 1 74 ? 14.867 -12.773 2.092 1.00 90.00 74 HIS A N 1
ATOM 569 C CA . HIS A 1 74 ? 14.188 -11.905 3.055 1.00 90.00 74 HIS A CA 1
ATOM 570 C C . HIS A 1 74 ? 13.615 -10.675 2.335 1.00 90.00 74 HIS A C 1
ATOM 572 O O . HIS A 1 74 ? 13.997 -10.378 1.199 1.00 90.00 74 HIS A O 1
ATOM 578 N N . TRP A 1 75 ? 12.698 -9.956 2.985 1.00 95.12 75 TRP A N 1
ATOM 579 C CA . TRP A 1 75 ? 12.212 -8.677 2.463 1.00 95.12 75 TRP A CA 1
ATOM 580 C C . TRP A 1 75 ? 13.261 -7.583 2.654 1.00 95.12 75 TRP A C 1
ATOM 582 O O . TRP A 1 75 ? 13.952 -7.549 3.670 1.00 95.12 75 TRP A O 1
ATOM 592 N N . ARG A 1 76 ? 13.320 -6.640 1.713 1.00 97.00 76 ARG A N 1
ATOM 593 C CA . ARG A 1 76 ? 14.154 -5.439 1.844 1.00 97.00 76 ARG A CA 1
ATOM 594 C C . ARG A 1 76 ? 13.421 -4.329 2.589 1.00 97.00 76 ARG A C 1
ATOM 596 O O . ARG A 1 76 ? 12.268 -4.035 2.267 1.00 97.00 76 ARG A O 1
ATOM 603 N N . ASN A 1 77 ? 14.094 -3.663 3.521 1.00 97.94 77 ASN A N 1
ATOM 604 C CA . ASN A 1 77 ? 13.603 -2.439 4.159 1.00 97.94 77 ASN A CA 1
ATOM 605 C C . ASN A 1 77 ? 13.861 -1.215 3.260 1.00 97.94 77 ASN A C 1
ATOM 607 O O . ASN A 1 77 ? 15.004 -0.770 3.138 1.00 97.94 77 ASN A O 1
ATOM 611 N N . VAL A 1 78 ? 12.817 -0.679 2.617 1.00 98.44 78 VAL A N 1
ATOM 612 C CA . VAL A 1 78 ? 12.925 0.384 1.599 1.00 98.44 78 VAL A CA 1
ATOM 613 C C . VAL A 1 78 ? 12.013 1.567 1.964 1.00 98.44 78 VAL A C 1
ATOM 615 O O . VAL A 1 78 ? 10.877 1.654 1.481 1.00 98.44 78 VAL A O 1
ATOM 618 N N . PRO A 1 79 ? 12.464 2.501 2.824 1.00 98.38 79 PRO A N 1
ATOM 619 C CA . PRO A 1 79 ? 11.708 3.710 3.147 1.00 98.38 79 PRO A CA 1
ATOM 620 C C . PRO A 1 79 ? 11.394 4.558 1.906 1.00 98.38 79 PRO A C 1
ATOM 622 O O . PRO A 1 79 ? 12.199 4.648 0.974 1.00 98.38 79 PRO A O 1
ATOM 625 N N . THR A 1 80 ? 10.210 5.176 1.895 1.00 98.12 80 THR A N 1
ATOM 626 C CA . THR A 1 80 ? 9.738 6.019 0.788 1.00 98.12 80 THR A CA 1
ATOM 627 C C . THR A 1 80 ? 9.928 7.500 1.104 1.00 98.12 80 THR A C 1
ATOM 629 O O . THR A 1 80 ? 9.536 7.971 2.169 1.00 98.12 80 THR A O 1
ATOM 632 N N . TYR A 1 81 ? 10.466 8.249 0.144 1.00 97.69 81 TYR A N 1
ATOM 633 C CA . TYR A 1 81 ? 10.742 9.676 0.241 1.00 97.69 81 TYR A CA 1
ATOM 634 C C . TYR A 1 81 ? 10.059 10.438 -0.896 1.00 97.69 81 TYR A C 1
ATOM 636 O O . TYR A 1 81 ? 10.360 10.233 -2.074 1.00 97.69 81 TYR A O 1
ATOM 644 N N . SER A 1 82 ? 9.165 11.360 -0.546 1.00 95.12 82 SER A N 1
ATOM 645 C CA . SER A 1 82 ? 8.561 12.280 -1.512 1.00 95.12 82 SER A CA 1
ATOM 646 C C . SER A 1 82 ? 9.556 13.364 -1.925 1.00 95.12 82 SER A C 1
ATOM 648 O O . SER A 1 82 ? 10.195 13.983 -1.073 1.00 95.12 82 SER A O 1
ATOM 650 N N . VAL A 1 83 ? 9.651 13.619 -3.229 1.00 96.12 83 VAL A N 1
ATOM 651 C CA . VAL A 1 83 ? 10.445 14.703 -3.817 1.00 96.12 83 VAL A CA 1
ATOM 652 C C . VAL A 1 83 ? 9.492 15.649 -4.551 1.00 96.12 83 VAL A C 1
ATOM 654 O O . VAL A 1 83 ? 8.987 15.292 -5.618 1.00 96.12 83 VAL A O 1
ATOM 657 N N . PRO A 1 84 ? 9.198 16.839 -3.997 1.00 92.38 84 PRO A N 1
ATOM 658 C CA . PRO A 1 84 ? 8.337 17.820 -4.652 1.00 92.38 84 PRO A CA 1
ATOM 659 C C . PRO A 1 84 ? 8.861 18.219 -6.038 1.00 92.38 84 PRO A C 1
ATOM 661 O O . PRO A 1 84 ? 10.065 18.270 -6.259 1.00 92.38 84 PRO A O 1
ATOM 664 N N . ALA A 1 85 ? 7.963 18.563 -6.967 1.00 88.94 85 ALA A N 1
ATOM 665 C CA . ALA A 1 85 ? 8.315 18.840 -8.368 1.00 88.94 85 ALA A CA 1
ATOM 666 C C . ALA A 1 85 ? 9.326 19.989 -8.567 1.00 88.94 85 ALA A C 1
ATOM 668 O O . ALA A 1 85 ? 10.035 20.016 -9.567 1.00 88.94 85 ALA A O 1
ATOM 669 N N . LEU A 1 86 ? 9.385 20.936 -7.625 1.00 89.69 86 LEU A N 1
ATOM 670 C CA . LEU A 1 86 ? 10.300 22.083 -7.663 1.00 89.69 86 LEU A CA 1
ATOM 671 C C . LEU A 1 86 ? 11.643 21.809 -6.970 1.00 89.69 86 LEU A C 1
ATOM 673 O O . LEU A 1 86 ? 12.510 22.680 -6.941 1.00 89.69 86 LEU A O 1
ATOM 677 N N . GLU A 1 87 ? 11.819 20.625 -6.384 1.00 91.88 87 GLU A N 1
ATOM 678 C CA . GLU A 1 87 ? 13.019 20.258 -5.644 1.00 91.88 87 GLU A CA 1
ATOM 679 C C . GLU A 1 87 ? 13.879 19.259 -6.418 1.00 91.88 87 GLU A C 1
ATOM 681 O O . GLU A 1 87 ? 13.388 18.342 -7.069 1.00 91.88 87 GLU A O 1
ATOM 686 N N . ARG A 1 88 ? 15.201 19.380 -6.259 1.00 95.25 88 ARG A N 1
ATOM 687 C CA . ARG A 1 88 ? 16.185 18.459 -6.856 1.00 95.25 88 ARG A CA 1
ATOM 688 C C . ARG A 1 88 ? 16.358 17.142 -6.088 1.00 95.25 88 ARG A C 1
ATOM 690 O O . ARG A 1 88 ? 17.180 16.309 -6.457 1.00 95.25 88 ARG A O 1
ATOM 697 N N . GLY A 1 89 ? 15.631 16.966 -4.982 1.00 96.19 89 GLY A N 1
ATOM 698 C CA . GLY A 1 89 ? 15.662 15.754 -4.157 1.00 96.19 89 GLY A CA 1
ATOM 699 C C . GLY A 1 89 ? 16.803 15.659 -3.139 1.00 96.19 89 GLY A C 1
ATOM 700 O O . GLY A 1 89 ? 16.858 14.679 -2.406 1.00 96.19 89 GLY A O 1
ATOM 701 N N . HIS A 1 90 ? 17.684 16.659 -3.008 1.00 97.81 90 HIS A N 1
ATOM 702 C CA . HIS A 1 90 ? 18.846 16.591 -2.099 1.00 97.81 90 HIS A CA 1
ATOM 703 C C . HIS A 1 90 ? 18.473 16.288 -0.640 1.00 97.81 90 HIS A C 1
ATOM 705 O O . HIS A 1 90 ? 19.148 15.501 0.020 1.00 97.81 90 HIS A O 1
ATOM 711 N N . GLY A 1 91 ? 17.390 16.884 -0.128 1.00 97.19 91 GLY A N 1
ATOM 712 C CA . GLY A 1 91 ? 16.903 16.614 1.229 1.00 97.19 91 GLY A CA 1
ATOM 713 C C . GLY A 1 91 ? 16.435 15.168 1.417 1.00 97.19 91 GLY A C 1
ATOM 714 O O . GLY A 1 91 ? 16.741 14.552 2.433 1.00 97.19 91 GLY A O 1
ATOM 715 N N . ALA A 1 92 ? 15.740 14.606 0.426 1.00 97.69 92 ALA A N 1
ATOM 716 C CA . ALA A 1 92 ? 15.344 13.200 0.420 1.00 97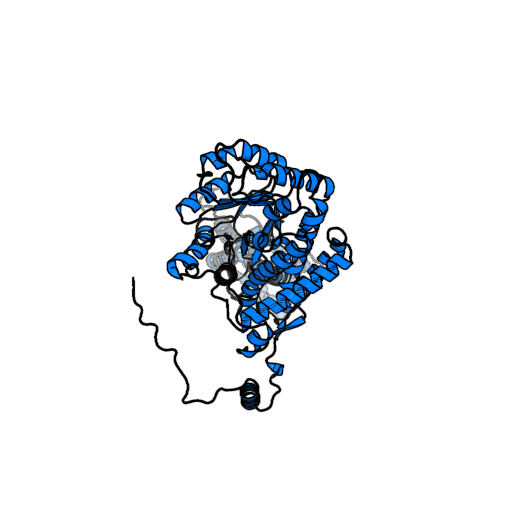.69 92 ALA A CA 1
ATOM 717 C C . ALA A 1 92 ? 16.563 12.269 0.314 1.00 97.69 92 ALA A C 1
ATOM 719 O O . ALA A 1 92 ? 16.664 11.318 1.080 1.00 97.69 92 ALA A O 1
ATOM 720 N N . ILE A 1 93 ? 17.518 12.580 -0.569 1.00 98.50 93 ILE A N 1
ATOM 721 C CA . ILE A 1 93 ? 18.740 11.791 -0.782 1.00 98.50 93 ILE A CA 1
ATOM 722 C C . ILE A 1 93 ? 19.592 11.725 0.491 1.00 98.50 93 ILE A C 1
ATOM 724 O O . ILE A 1 93 ? 20.055 10.648 0.852 1.00 98.50 93 ILE A O 1
ATOM 728 N N . ARG A 1 94 ? 19.780 12.842 1.211 1.00 98.12 94 ARG A N 1
ATOM 729 C CA . ARG A 1 94 ? 20.535 12.830 2.479 1.00 98.12 94 ARG A CA 1
ATOM 730 C C . ARG A 1 94 ? 19.878 11.937 3.525 1.00 98.12 94 ARG A C 1
ATOM 732 O O . ARG A 1 94 ? 20.557 11.122 4.131 1.00 98.12 94 ARG A O 1
ATOM 739 N N . ARG A 1 95 ? 18.558 12.049 3.691 1.00 97.88 95 ARG A N 1
ATOM 740 C CA . ARG A 1 95 ? 17.814 11.224 4.655 1.00 97.88 95 ARG A CA 1
ATOM 741 C C . ARG A 1 95 ? 17.812 9.748 4.270 1.00 97.88 95 ARG A C 1
ATOM 743 O O . ARG A 1 95 ? 17.916 8.899 5.146 1.00 97.88 95 ARG A O 1
ATOM 750 N N . ALA A 1 96 ? 17.754 9.442 2.974 1.00 98.31 96 ALA A N 1
ATOM 751 C CA . ALA A 1 96 ? 17.930 8.087 2.466 1.00 98.31 96 ALA A CA 1
ATOM 752 C C . ALA A 1 96 ? 19.328 7.535 2.786 1.00 98.31 96 ALA A C 1
ATOM 754 O O . ALA A 1 96 ? 19.434 6.432 3.311 1.00 98.31 96 ALA A O 1
ATOM 755 N N . ALA A 1 97 ? 20.390 8.309 2.541 1.00 98.06 97 ALA A N 1
ATOM 756 C CA . ALA A 1 97 ? 21.759 7.913 2.876 1.00 98.06 97 ALA A CA 1
ATOM 757 C C . ALA A 1 97 ? 21.935 7.660 4.386 1.00 98.06 97 ALA A C 1
ATOM 759 O O . ALA A 1 97 ? 22.445 6.613 4.775 1.00 98.06 97 ALA A O 1
ATOM 760 N N . GLU A 1 98 ? 21.425 8.556 5.236 1.00 97.50 98 GLU A N 1
ATOM 761 C CA . GLU A 1 98 ? 21.432 8.387 6.699 1.00 97.50 98 GLU A CA 1
ATOM 762 C C . GLU A 1 98 ? 20.627 7.155 7.151 1.00 97.50 98 GLU A C 1
ATOM 764 O O . GLU A 1 98 ? 20.990 6.484 8.118 1.00 97.50 98 GLU A O 1
ATOM 769 N N . ALA A 1 99 ? 19.531 6.827 6.460 1.00 97.88 99 ALA A N 1
ATOM 770 C CA . ALA A 1 99 ? 18.730 5.648 6.765 1.00 97.88 99 ALA A CA 1
ATOM 771 C C . ALA A 1 99 ? 19.455 4.335 6.428 1.00 97.88 99 ALA A C 1
ATOM 773 O O . ALA A 1 99 ? 19.276 3.359 7.162 1.00 97.88 99 ALA A O 1
ATOM 774 N N . LEU A 1 100 ? 20.285 4.301 5.375 1.00 97.69 100 LEU A N 1
ATOM 775 C CA . LEU A 1 100 ? 21.090 3.120 5.024 1.00 97.69 100 LEU A CA 1
ATOM 776 C C . LEU A 1 100 ? 22.074 2.751 6.140 1.00 97.69 100 LEU A C 1
ATOM 778 O O . LEU A 1 100 ? 22.238 1.579 6.466 1.00 97.69 100 LEU A O 1
ATOM 782 N N . GLU A 1 101 ? 22.664 3.749 6.799 1.00 96.38 101 GLU A N 1
ATOM 783 C CA . GLU A 1 101 ? 23.545 3.547 7.960 1.00 96.38 101 GLU A CA 1
ATOM 784 C C . GLU A 1 101 ? 22.794 3.018 9.198 1.00 96.38 101 GLU A C 1
ATOM 786 O O . GLU A 1 101 ? 23.409 2.592 10.175 1.00 96.38 101 GLU A O 1
ATOM 791 N N . ARG A 1 102 ? 21.455 3.050 9.175 1.00 95.75 102 ARG A N 1
ATOM 792 C CA . ARG A 1 102 ? 20.570 2.753 10.312 1.00 95.75 102 ARG A CA 1
ATOM 793 C C . ARG A 1 102 ? 19.571 1.630 10.018 1.00 95.75 102 ARG A C 1
ATOM 795 O O . ARG A 1 102 ? 18.486 1.610 10.602 1.00 95.75 102 ARG A O 1
ATOM 802 N N . GLY A 1 103 ? 19.928 0.711 9.120 1.00 94.12 103 GLY A N 1
ATOM 803 C CA . GLY A 1 103 ? 19.179 -0.525 8.865 1.00 94.12 103 GLY A CA 1
ATOM 804 C C . GLY A 1 103 ? 18.175 -0.474 7.710 1.00 94.12 103 GLY A C 1
ATOM 805 O O . GLY A 1 103 ? 17.421 -1.431 7.531 1.00 94.12 103 GLY A O 1
ATOM 806 N N . ALA A 1 104 ? 18.135 0.608 6.923 1.00 97.62 104 ALA A N 1
ATOM 807 C CA . ALA A 1 104 ? 17.497 0.556 5.608 1.00 97.62 104 ALA A CA 1
ATOM 808 C C . ALA A 1 104 ? 18.412 -0.163 4.603 1.00 97.62 104 ALA A C 1
ATOM 810 O O . ALA A 1 104 ? 19.633 -0.059 4.668 1.00 97.62 104 ALA A O 1
ATOM 811 N N . GLU A 1 105 ? 17.818 -0.865 3.644 1.00 96.94 105 GLU A N 1
ATOM 812 C CA . GLU A 1 105 ? 18.533 -1.618 2.595 1.00 96.94 105 GLU A CA 1
ATOM 813 C C . GLU A 1 105 ? 18.337 -0.996 1.206 1.00 96.94 105 GLU A C 1
ATOM 815 O O . GLU A 1 105 ? 18.861 -1.468 0.193 1.00 96.94 105 GLU A O 1
ATOM 820 N N . GLY A 1 106 ? 17.559 0.080 1.156 1.00 97.56 106 GLY A N 1
ATOM 821 C CA . GLY A 1 106 ? 17.203 0.778 -0.055 1.00 97.56 106 GLY A CA 1
ATOM 822 C C . GLY A 1 106 ? 16.478 2.082 0.223 1.00 97.56 106 GLY A C 1
ATOM 823 O O . GLY A 1 106 ? 16.252 2.460 1.371 1.00 97.56 106 GLY A O 1
ATOM 824 N N . ALA A 1 107 ? 16.082 2.753 -0.849 1.00 98.50 107 ALA A N 1
ATOM 825 C CA . ALA A 1 107 ? 15.240 3.939 -0.789 1.00 98.50 107 ALA A CA 1
ATOM 826 C C . ALA A 1 107 ? 14.295 3.964 -1.984 1.00 98.50 107 ALA A C 1
ATOM 828 O O . ALA A 1 107 ? 14.682 3.590 -3.088 1.00 98.50 107 ALA A O 1
ATOM 829 N N . HIS A 1 108 ? 13.070 4.425 -1.775 1.00 98.69 108 HIS A N 1
ATOM 830 C CA . HIS A 1 108 ? 12.105 4.645 -2.842 1.00 98.69 108 HIS A CA 1
ATOM 831 C C . HIS A 1 108 ? 11.806 6.141 -2.965 1.00 98.69 108 HIS A C 1
ATOM 833 O O . HIS A 1 108 ? 11.328 6.753 -2.015 1.00 98.69 108 HIS A O 1
ATOM 839 N N . PHE A 1 109 ? 12.075 6.745 -4.122 1.00 98.50 109 PHE A N 1
ATOM 840 C CA . PHE A 1 109 ? 11.831 8.168 -4.361 1.00 98.50 109 PHE A CA 1
ATOM 841 C C . PHE A 1 109 ? 10.565 8.379 -5.191 1.00 98.50 109 PHE A C 1
ATOM 843 O O . PHE A 1 109 ? 10.494 7.961 -6.346 1.00 98.50 109 PHE A O 1
ATOM 850 N N . VAL A 1 110 ? 9.575 9.072 -4.629 1.00 97.25 110 VAL A N 1
ATOM 851 C CA . VAL A 1 110 ? 8.368 9.481 -5.362 1.00 97.25 110 VAL A CA 1
ATOM 852 C C . VAL A 1 110 ? 8.610 10.867 -5.942 1.00 97.25 110 VAL A C 1
ATOM 854 O O . VAL A 1 110 ? 8.603 11.861 -5.214 1.00 97.25 110 VAL A O 1
ATOM 857 N N . LEU A 1 111 ? 8.860 10.928 -7.249 1.00 97.00 111 LEU A N 1
ATOM 858 C CA . LEU A 1 111 ? 9.281 12.144 -7.934 1.00 97.00 111 LEU A CA 1
ATOM 859 C C . LEU A 1 111 ? 8.065 12.923 -8.441 1.00 97.00 111 LEU A C 1
ATOM 861 O O . LEU A 1 111 ? 7.295 12.434 -9.270 1.00 97.00 111 LEU A O 1
ATOM 865 N N . GLY A 1 112 ? 7.913 14.162 -7.973 1.00 92.19 112 GLY A N 1
ATOM 866 C CA . GLY A 1 112 ? 6.927 15.099 -8.510 1.00 92.19 112 GLY A CA 1
ATOM 867 C C . GLY A 1 112 ? 7.235 15.504 -9.954 1.00 92.19 112 GLY A C 1
ATOM 868 O O . GLY A 1 112 ? 6.309 15.690 -10.738 1.00 92.19 112 GLY A O 1
ATOM 869 N N . HIS A 1 113 ? 8.524 15.594 -10.301 1.00 90.31 113 HIS A N 1
ATOM 870 C CA . HIS A 1 113 ? 9.022 15.766 -11.667 1.00 90.31 113 HIS A CA 1
ATOM 871 C C . HIS A 1 113 ? 10.363 15.045 -11.812 1.00 90.31 113 HIS A C 1
ATOM 873 O O . HIS A 1 113 ? 11.251 15.227 -10.978 1.00 90.31 113 HIS A O 1
ATOM 879 N N . SER A 1 114 ? 10.524 14.205 -12.835 1.00 92.06 114 SER A N 1
ATOM 880 C CA . SER A 1 114 ? 11.720 13.363 -12.954 1.00 92.06 114 SER A CA 1
ATOM 881 C C . SER A 1 114 ? 12.946 14.140 -13.443 1.00 92.06 114 SER A C 1
ATOM 883 O O . SER A 1 114 ? 14.054 13.852 -12.999 1.00 92.06 114 SER A O 1
ATOM 885 N N . GLU A 1 115 ? 12.777 15.136 -14.321 1.00 89.31 115 GLU A N 1
ATOM 886 C CA . GLU A 1 115 ? 13.875 15.879 -14.966 1.00 89.31 115 GLU A CA 1
ATOM 887 C C . GLU A 1 115 ? 14.760 16.642 -13.976 1.00 89.31 115 GLU A C 1
ATOM 889 O O . GLU A 1 115 ? 15.966 16.739 -14.183 1.00 89.31 115 GLU A O 1
ATOM 894 N N . GLY A 1 116 ? 14.173 17.150 -12.889 1.00 88.06 116 GLY A N 1
ATOM 895 C CA . GLY A 1 116 ? 14.889 17.922 -11.872 1.00 88.06 116 GLY A CA 1
ATOM 896 C C . GLY A 1 116 ? 15.647 17.079 -10.843 1.00 88.06 116 GLY A C 1
ATOM 897 O O . GLY A 1 116 ? 16.423 17.636 -10.067 1.00 88.06 116 GLY A O 1
ATOM 898 N N . PHE A 1 117 ? 15.431 15.760 -10.803 1.00 96.69 117 PHE A N 1
ATOM 899 C CA . PHE A 1 117 ? 16.033 14.890 -9.795 1.00 96.69 117 PHE A CA 1
ATOM 900 C C . PHE A 1 117 ? 17.536 14.692 -10.037 1.00 96.69 117 PHE A C 1
ATOM 902 O O . PHE A 1 117 ? 17.960 14.280 -11.119 1.00 96.69 117 PHE A O 1
ATOM 909 N N . ASP A 1 118 ? 18.339 14.975 -9.011 1.00 97.06 118 ASP A N 1
ATOM 910 C CA . ASP A 1 118 ? 19.797 15.041 -9.104 1.00 97.06 118 ASP A CA 1
ATOM 911 C C . ASP A 1 118 ? 20.460 13.667 -8.915 1.00 97.06 118 ASP A C 1
ATOM 913 O O . ASP A 1 118 ? 20.785 13.246 -7.800 1.00 97.06 118 ASP A O 1
ATOM 917 N N . THR A 1 119 ? 20.646 12.952 -10.025 1.00 97.06 119 THR A N 1
ATOM 918 C CA . THR A 1 119 ? 21.269 11.619 -10.054 1.00 97.06 119 THR A CA 1
ATOM 919 C C . THR A 1 119 ? 22.755 11.643 -9.693 1.00 97.06 119 THR A C 1
ATOM 921 O O . THR A 1 119 ? 23.255 10.673 -9.125 1.00 97.06 119 THR A O 1
ATOM 924 N N . ASP A 1 120 ? 23.454 12.751 -9.949 1.00 96.69 120 ASP A N 1
ATOM 925 C CA . ASP A 1 120 ? 24.870 12.896 -9.597 1.00 96.69 120 ASP A CA 1
ATOM 926 C C . ASP A 1 120 ? 25.030 13.041 -8.084 1.00 96.69 120 ASP A C 1
ATOM 928 O O . ASP A 1 120 ? 25.854 12.362 -7.467 1.00 96.69 120 ASP A O 1
ATOM 932 N N . TYR A 1 121 ? 24.192 13.870 -7.455 1.00 97.81 121 TYR A N 1
ATOM 933 C CA . TYR A 1 121 ? 24.156 13.982 -6.000 1.00 97.81 121 TYR A CA 1
ATOM 934 C C . TYR A 1 121 ? 23.736 12.663 -5.340 1.00 97.81 121 TYR A C 1
ATOM 936 O O . TYR A 1 121 ? 24.301 12.287 -4.312 1.00 97.81 121 TYR A O 1
ATOM 944 N N . LEU A 1 122 ? 22.792 11.930 -5.943 1.00 97.50 122 LEU A N 1
ATOM 945 C CA . LEU A 1 122 ? 22.426 10.582 -5.504 1.00 97.50 122 LEU A CA 1
ATOM 946 C C . LEU A 1 122 ? 23.654 9.653 -5.492 1.00 97.50 122 LEU A C 1
ATOM 948 O O . LEU A 1 122 ? 23.946 9.047 -4.462 1.00 97.50 122 LEU A O 1
ATOM 952 N N . GLN A 1 123 ? 24.405 9.590 -6.595 1.00 96.38 123 GLN A N 1
ATOM 953 C CA . GLN A 1 123 ? 25.617 8.771 -6.722 1.00 96.38 123 GLN A CA 1
ATOM 954 C C . GLN A 1 123 ? 26.734 9.194 -5.752 1.00 96.38 123 GLN A C 1
ATOM 956 O O . GLN A 1 123 ? 27.489 8.346 -5.278 1.00 96.38 123 GLN A O 1
ATOM 961 N N . GLN A 1 124 ? 26.851 10.486 -5.442 1.00 96.56 124 GLN A N 1
ATOM 962 C CA . GLN A 1 124 ? 27.831 10.992 -4.472 1.00 96.56 124 GLN A CA 1
ATOM 963 C C . GLN A 1 124 ? 27.484 10.625 -3.025 1.00 96.56 124 GLN A C 1
ATOM 965 O O . GLN A 1 124 ? 28.378 10.552 -2.182 1.00 96.56 124 GLN A O 1
ATOM 970 N N . ARG A 1 125 ? 26.195 10.452 -2.709 1.00 97.50 125 ARG A N 1
ATOM 971 C CA . ARG A 1 125 ? 25.715 10.259 -1.331 1.00 97.50 125 ARG A CA 1
ATOM 972 C C . ARG A 1 125 ? 25.354 8.826 -0.987 1.00 97.50 125 ARG A C 1
ATOM 974 O O . ARG A 1 125 ? 25.350 8.498 0.193 1.00 97.50 125 ARG A O 1
ATOM 981 N N . MET A 1 126 ? 25.041 7.994 -1.974 1.00 96.56 126 MET A N 1
ATOM 982 C CA . MET A 1 126 ? 24.569 6.631 -1.751 1.00 96.56 126 MET A CA 1
ATOM 983 C C . MET A 1 126 ? 25.426 5.618 -2.525 1.00 96.56 126 MET A C 1
ATOM 985 O O . MET A 1 126 ? 25.757 5.856 -3.688 1.00 96.56 126 MET A O 1
ATOM 989 N N . PRO A 1 127 ? 25.768 4.460 -1.930 1.00 95.56 127 PRO A N 1
ATOM 990 C CA . PRO A 1 127 ? 26.525 3.409 -2.606 1.00 95.56 127 PRO A CA 1
ATOM 991 C C . PRO A 1 127 ? 25.629 2.638 -3.593 1.00 95.56 127 PRO A C 1
ATOM 993 O O . PRO A 1 127 ? 25.133 1.546 -3.303 1.00 95.56 127 PRO A O 1
ATOM 996 N N . LEU A 1 128 ? 25.396 3.206 -4.779 1.00 95.00 128 LEU A N 1
ATOM 997 C CA . LEU A 1 128 ? 24.418 2.687 -5.752 1.00 95.00 128 LEU A CA 1
ATOM 998 C C . LEU A 1 128 ? 24.731 1.283 -6.291 1.00 95.00 128 LEU A C 1
ATOM 1000 O O . LEU A 1 128 ? 23.816 0.560 -6.670 1.00 95.00 128 LEU A O 1
ATOM 1004 N N . ALA A 1 129 ? 25.993 0.848 -6.249 1.00 92.56 129 ALA A N 1
ATOM 1005 C CA . ALA A 1 129 ? 26.380 -0.507 -6.647 1.00 92.56 129 ALA A CA 1
ATOM 1006 C C . ALA A 1 129 ? 25.721 -1.609 -5.788 1.00 92.56 129 ALA A C 1
ATOM 1008 O O . ALA A 1 129 ? 25.517 -2.732 -6.261 1.00 92.56 129 ALA A O 1
ATOM 1009 N N . THR A 1 130 ? 25.387 -1.308 -4.530 1.00 93.00 130 THR A N 1
ATOM 1010 C CA . THR A 1 130 ? 24.817 -2.266 -3.565 1.00 93.00 130 THR A CA 1
ATOM 1011 C C . THR A 1 130 ? 23.434 -1.872 -3.056 1.00 93.00 130 THR A C 1
ATOM 1013 O O . THR A 1 130 ? 22.740 -2.720 -2.500 1.00 93.00 130 THR A O 1
ATOM 1016 N N . THR A 1 131 ? 23.010 -0.626 -3.266 1.00 95.62 131 THR A N 1
ATOM 1017 C CA . THR A 1 131 ? 21.734 -0.114 -2.751 1.00 95.62 131 THR A CA 1
ATOM 1018 C C . THR A 1 131 ? 20.568 -0.467 -3.672 1.00 95.62 131 THR A C 1
ATOM 1020 O O . THR A 1 131 ? 20.654 -0.303 -4.887 1.00 95.62 131 THR A O 1
ATOM 1023 N N . TYR A 1 132 ? 19.447 -0.905 -3.096 1.00 96.94 132 TYR A N 1
ATOM 1024 C CA . TYR A 1 132 ? 18.204 -1.135 -3.833 1.00 96.94 132 TYR A CA 1
ATOM 1025 C C . TYR A 1 132 ? 17.404 0.174 -3.948 1.00 96.94 132 TYR A C 1
ATOM 1027 O O . TYR A 1 132 ? 16.845 0.642 -2.956 1.00 96.94 132 TYR A O 1
ATOM 1035 N N . VAL A 1 133 ? 17.352 0.791 -5.133 1.00 98.31 133 VAL A N 1
ATOM 1036 C CA . VAL A 1 133 ? 16.707 2.102 -5.319 1.00 98.31 133 VAL A CA 1
ATOM 1037 C C . VAL A 1 133 ? 15.457 1.995 -6.187 1.00 98.31 133 VAL A C 1
ATOM 1039 O O . VAL A 1 133 ? 15.489 1.535 -7.327 1.00 98.31 133 VAL A O 1
ATOM 1042 N N . GLY A 1 134 ? 14.337 2.420 -5.614 1.00 98.19 134 GLY A N 1
ATOM 1043 C CA . GLY A 1 134 ? 13.055 2.549 -6.285 1.00 98.19 134 GLY A CA 1
ATOM 1044 C C . GLY A 1 134 ? 12.802 3.983 -6.741 1.00 98.19 134 GLY A C 1
ATOM 1045 O O . GLY A 1 134 ? 13.150 4.931 -6.035 1.00 98.19 134 GLY A O 1
ATOM 1046 N N . TYR A 1 135 ? 12.084 4.149 -7.845 1.00 98.31 135 TYR A N 1
ATOM 1047 C CA . TYR A 1 135 ? 11.562 5.445 -8.281 1.00 98.31 135 TYR A CA 1
ATOM 1048 C C . TYR A 1 135 ? 10.086 5.316 -8.647 1.00 98.31 135 TYR A C 1
ATOM 1050 O O . TYR A 1 135 ? 9.713 4.368 -9.325 1.00 98.31 135 TYR A O 1
ATOM 1058 N N . THR A 1 136 ? 9.252 6.275 -8.258 1.00 97.62 136 THR A N 1
ATOM 1059 C CA . THR A 1 136 ? 7.913 6.461 -8.836 1.00 97.62 136 THR A CA 1
ATOM 1060 C C . THR A 1 136 ? 7.908 7.746 -9.638 1.00 97.62 136 THR A C 1
ATOM 1062 O O . 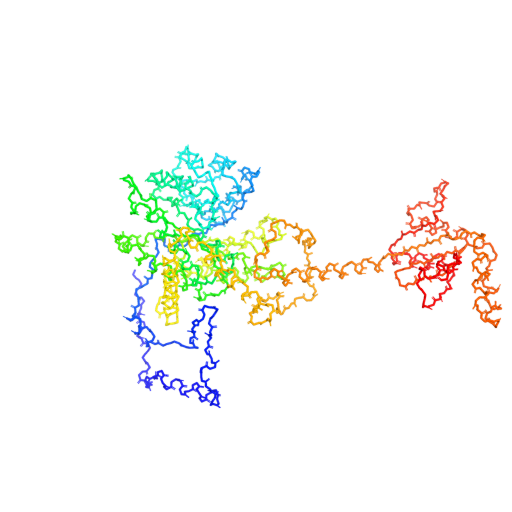THR A 1 136 ? 8.245 8.805 -9.105 1.00 97.62 136 THR A O 1
ATOM 1065 N N . VAL A 1 137 ? 7.489 7.665 -10.899 1.00 95.00 137 VAL A N 1
ATOM 1066 C CA . VAL A 1 137 ? 7.384 8.816 -11.805 1.00 95.00 137 VAL A CA 1
ATOM 1067 C C . VAL A 1 137 ? 6.004 8.871 -12.455 1.00 95.00 137 VAL A C 1
ATOM 1069 O O . VAL A 1 137 ? 5.273 7.883 -12.492 1.00 95.00 137 VAL A O 1
ATOM 1072 N N . ARG A 1 138 ? 5.625 10.054 -12.950 1.00 85.19 138 ARG A N 1
ATOM 1073 C CA . ARG A 1 138 ? 4.391 10.253 -13.734 1.00 85.19 138 ARG A CA 1
ATOM 1074 C C . ARG A 1 138 ? 4.639 10.428 -15.236 1.00 85.19 138 ARG A C 1
ATOM 1076 O O . ARG A 1 138 ? 3.682 10.408 -15.994 1.00 85.19 138 ARG A O 1
ATOM 1083 N N . GLY A 1 139 ? 5.893 10.634 -15.625 1.00 83.88 139 GLY A N 1
ATOM 1084 C CA . GLY A 1 139 ? 6.360 10.869 -16.989 1.00 83.88 139 GLY A CA 1
ATOM 1085 C C . GLY A 1 139 ? 7.856 11.191 -16.972 1.00 83.88 139 GLY A C 1
ATOM 1086 O O . GLY A 1 139 ? 8.460 11.258 -15.894 1.00 83.88 139 GLY A O 1
ATOM 1087 N N . GLY A 1 140 ? 8.464 11.373 -18.146 1.00 88.44 140 GLY A N 1
ATOM 1088 C CA . GLY A 1 140 ? 9.902 11.649 -18.260 1.00 88.44 140 GLY A CA 1
ATOM 1089 C C . GLY A 1 140 ? 10.756 10.476 -17.769 1.00 88.44 140 GLY A C 1
ATOM 1090 O O . GLY A 1 140 ? 11.794 10.673 -17.129 1.00 88.44 140 GLY A O 1
ATOM 1091 N N . VAL A 1 141 ? 10.278 9.258 -18.019 1.00 92.44 141 VAL A N 1
ATOM 1092 C CA . VAL A 1 141 ? 10.969 7.995 -17.754 1.00 92.44 141 VAL A CA 1
ATOM 1093 C C . VAL A 1 141 ? 12.280 7.953 -18.530 1.00 92.44 141 VAL A C 1
ATOM 1095 O O . VAL A 1 141 ? 13.329 7.726 -17.933 1.00 92.44 141 VAL A O 1
ATOM 1098 N N . SER A 1 142 ? 12.249 8.240 -19.832 1.00 91.81 142 SER A N 1
ATOM 1099 C CA . SER A 1 142 ? 13.419 8.142 -20.711 1.00 91.81 142 SER A CA 1
ATOM 1100 C C . SER A 1 142 ? 14.557 9.042 -20.241 1.00 91.81 142 SER A C 1
ATOM 1102 O O . SER A 1 142 ? 15.697 8.595 -20.130 1.00 91.81 142 SER A O 1
ATOM 1104 N N . GLY A 1 143 ? 14.246 10.291 -19.882 1.00 93.06 143 GLY A N 1
ATOM 1105 C CA . GLY A 1 143 ? 15.243 11.230 -19.369 1.00 93.06 143 GLY A CA 1
ATOM 1106 C C . GLY A 1 143 ? 15.874 10.760 -18.056 1.00 93.06 143 GLY A C 1
ATOM 1107 O O . GLY A 1 143 ? 17.087 10.875 -17.879 1.00 93.06 143 GLY A O 1
ATOM 1108 N N . LEU A 1 144 ? 15.076 10.197 -17.141 1.00 95.56 144 LEU A N 1
ATOM 1109 C CA . LEU A 1 144 ? 15.599 9.616 -15.903 1.00 95.56 144 LEU A CA 1
ATOM 1110 C C . LEU A 1 144 ? 16.498 8.409 -16.193 1.00 95.56 144 LEU A C 1
ATOM 1112 O O . LEU A 1 144 ? 17.609 8.352 -15.673 1.00 95.56 144 LEU A O 1
ATOM 1116 N N . LEU A 1 145 ? 16.056 7.474 -17.038 1.00 95.56 145 LEU A N 1
ATOM 1117 C CA . LEU A 1 145 ? 16.829 6.275 -17.367 1.00 95.56 145 LEU A CA 1
ATOM 1118 C C . LEU A 1 145 ? 18.146 6.606 -18.070 1.00 95.56 145 LEU A C 1
ATOM 1120 O O . LEU A 1 145 ? 19.156 5.995 -17.746 1.00 95.56 145 LEU A O 1
ATOM 1124 N N . GLN A 1 146 ? 18.171 7.598 -18.963 1.00 94.75 146 GLN A N 1
ATOM 1125 C CA . GLN A 1 146 ? 19.410 8.071 -19.589 1.00 94.75 146 GLN A CA 1
ATOM 1126 C C . GLN A 1 146 ? 20.405 8.603 -18.554 1.00 94.75 146 GLN A C 1
ATOM 1128 O O . GLN A 1 146 ? 21.586 8.264 -18.599 1.00 94.75 146 GLN A O 1
ATOM 1133 N N . ARG A 1 147 ? 19.934 9.399 -17.584 1.00 95.56 147 ARG A N 1
ATOM 1134 C CA . ARG A 1 147 ? 20.797 9.895 -16.503 1.00 95.56 147 ARG A CA 1
ATOM 1135 C C . ARG A 1 147 ? 21.276 8.775 -15.583 1.00 95.56 147 ARG A C 1
ATOM 1137 O O . ARG A 1 147 ? 22.433 8.792 -15.186 1.00 95.56 147 ARG A O 1
ATOM 1144 N N . LEU A 1 148 ? 20.431 7.785 -15.287 1.00 95.38 148 LEU A N 1
ATOM 1145 C CA . LEU A 1 148 ? 20.838 6.596 -14.529 1.00 95.38 148 LEU A CA 1
ATOM 1146 C C . LEU A 1 148 ? 21.850 5.738 -15.304 1.00 95.38 148 LEU A C 1
ATOM 1148 O O . LEU A 1 148 ? 22.792 5.232 -14.706 1.00 95.38 148 LEU A O 1
ATOM 1152 N N . ALA A 1 149 ? 21.700 5.615 -16.625 1.00 94.31 149 ALA A N 1
ATOM 1153 C CA . ALA A 1 149 ? 22.629 4.893 -17.496 1.00 94.31 149 ALA A CA 1
ATOM 1154 C C . ALA A 1 149 ? 24.022 5.535 -17.549 1.00 94.31 149 ALA A C 1
ATOM 1156 O O . ALA A 1 149 ? 25.010 4.837 -17.759 1.00 94.31 149 ALA A O 1
ATOM 1157 N N . ALA A 1 150 ? 24.095 6.857 -17.370 1.00 94.94 150 ALA A N 1
ATOM 1158 C CA . ALA A 1 150 ? 25.348 7.604 -17.328 1.00 94.94 150 ALA A CA 1
ATOM 1159 C C . ALA A 1 150 ? 26.111 7.439 -16.000 1.00 94.94 150 ALA A C 1
ATOM 1161 O O . ALA A 1 150 ? 27.268 7.853 -15.907 1.00 94.94 150 ALA A O 1
ATOM 1162 N N . LEU A 1 151 ? 25.489 6.849 -14.971 1.00 94.62 151 LEU A N 1
ATOM 1163 C CA . LEU A 1 151 ? 26.152 6.604 -13.695 1.00 94.62 151 LEU A CA 1
ATOM 1164 C C . LEU A 1 151 ? 27.162 5.445 -13.806 1.00 94.62 151 LEU A C 1
ATOM 1166 O O . LEU A 1 151 ? 26.970 4.524 -14.599 1.00 94.62 151 LEU A O 1
ATOM 1170 N N . PRO A 1 152 ? 28.226 5.427 -12.978 1.00 92.88 152 PRO A N 1
ATOM 1171 C CA . PRO A 1 152 ? 29.273 4.404 -13.066 1.00 92.88 152 PRO A CA 1
ATOM 1172 C C . PRO A 1 152 ? 28.808 2.975 -12.753 1.00 92.88 152 PRO A C 1
ATOM 1174 O O . PRO A 1 152 ? 29.487 2.016 -13.107 1.00 92.88 152 PRO A O 1
ATOM 1177 N N . SER A 1 153 ? 27.703 2.822 -12.019 1.00 91.56 153 SER A N 1
ATOM 1178 C CA . SER A 1 153 ? 27.158 1.525 -11.607 1.00 91.56 153 SER A CA 1
ATOM 1179 C C . SER A 1 153 ? 25.792 1.296 -12.249 1.00 91.56 153 SER A C 1
ATOM 1181 O O . SER A 1 153 ? 24.978 2.221 -12.248 1.00 91.56 153 SER A O 1
ATOM 1183 N N . PRO A 1 154 ? 25.496 0.079 -12.747 1.00 91.88 154 PRO A N 1
ATOM 1184 C CA . PRO A 1 154 ? 24.177 -0.220 -13.282 1.00 91.88 154 PRO A CA 1
ATOM 1185 C C . PRO A 1 154 ? 23.118 -0.079 -12.176 1.00 91.88 154 PRO A C 1
ATOM 1187 O O . PRO A 1 154 ? 23.370 -0.498 -11.039 1.00 91.88 154 PRO A O 1
ATOM 1190 N N . PRO A 1 155 ? 21.936 0.484 -12.483 1.00 94.12 155 PRO A N 1
ATOM 1191 C CA . PRO A 1 155 ? 20.881 0.657 -11.501 1.00 94.12 155 PRO A CA 1
ATOM 1192 C C . PRO A 1 155 ? 20.390 -0.695 -10.973 1.00 94.12 155 PRO A C 1
ATOM 1194 O O . PRO A 1 155 ? 20.406 -1.721 -11.658 1.00 94.12 155 PRO A O 1
ATOM 1197 N N . ARG A 1 156 ? 19.937 -0.683 -9.719 1.00 95.38 156 ARG A N 1
ATOM 1198 C CA . ARG A 1 156 ? 19.368 -1.834 -9.011 1.00 95.38 156 ARG A CA 1
ATOM 1199 C C . ARG A 1 156 ? 18.129 -1.371 -8.270 1.00 95.38 156 ARG A C 1
ATOM 1201 O O . ARG A 1 156 ? 18.150 -0.299 -7.671 1.00 95.38 156 ARG A O 1
ATOM 1208 N N . GLY A 1 157 ? 17.070 -2.170 -8.287 1.00 96.38 157 GLY A N 1
ATOM 1209 C CA . GLY A 1 157 ? 15.792 -1.778 -7.706 1.00 96.38 157 GLY A CA 1
ATOM 1210 C C . GLY A 1 157 ? 14.670 -1.781 -8.722 1.00 96.38 157 GLY A C 1
ATOM 1211 O O . GLY A 1 157 ? 14.467 -2.778 -9.418 1.00 96.38 157 GLY A O 1
ATOM 1212 N N . PHE A 1 158 ? 13.908 -0.695 -8.767 1.00 97.88 158 PHE A N 1
ATOM 1213 C CA . PHE A 1 158 ? 12.692 -0.667 -9.564 1.00 97.88 158 PHE A CA 1
ATOM 1214 C C . PHE A 1 158 ? 12.257 0.735 -9.997 1.00 97.88 158 PHE A C 1
ATOM 1216 O O . PHE A 1 158 ? 12.624 1.744 -9.397 1.00 97.88 158 PHE A O 1
ATOM 1223 N N . LEU A 1 159 ? 11.406 0.788 -11.016 1.00 98.00 159 LEU A N 1
ATOM 1224 C CA . LEU A 1 159 ? 10.692 1.980 -11.457 1.00 98.00 159 LEU A CA 1
ATOM 1225 C C . LEU A 1 159 ? 9.192 1.679 -11.496 1.00 98.00 159 LEU A C 1
ATOM 1227 O O . LEU A 1 159 ? 8.767 0.730 -12.147 1.00 98.00 159 LEU A O 1
ATOM 1231 N N . VAL A 1 160 ? 8.386 2.476 -10.803 1.00 97.38 160 VAL A N 1
ATOM 1232 C CA . VAL A 1 160 ? 6.928 2.519 -10.937 1.00 97.38 160 VAL A CA 1
ATOM 1233 C C . VAL A 1 160 ? 6.587 3.616 -11.940 1.00 97.38 160 VAL A C 1
ATOM 1235 O O . VAL A 1 160 ? 6.755 4.807 -11.663 1.00 97.38 160 VAL A O 1
ATOM 1238 N N . SER A 1 161 ? 6.123 3.192 -13.112 1.00 92.62 161 SER A N 1
ATOM 1239 C CA . SER A 1 161 ? 5.646 4.050 -14.193 1.00 92.62 161 SER A CA 1
ATOM 1240 C C . SER A 1 161 ? 4.442 3.373 -14.830 1.00 92.62 161 SER A C 1
ATOM 1242 O O . SER A 1 161 ? 4.587 2.440 -15.616 1.00 92.62 161 SER A O 1
ATOM 1244 N N . ASP A 1 162 ? 3.253 3.826 -14.442 1.00 95.19 162 ASP A N 1
ATOM 1245 C CA . ASP A 1 162 ? 1.989 3.180 -14.792 1.00 95.19 162 ASP A CA 1
ATOM 1246 C C . ASP A 1 162 ? 1.006 4.200 -15.396 1.00 95.19 162 ASP A C 1
ATOM 1248 O O . ASP A 1 162 ? 0.107 4.704 -14.707 1.00 95.19 162 ASP A O 1
ATOM 1252 N N . PRO A 1 163 ? 1.195 4.585 -16.674 1.00 94.88 163 PRO A N 1
ATOM 1253 C CA . PRO A 1 163 ? 0.295 5.516 -17.352 1.00 94.88 163 PRO A CA 1
ATOM 1254 C C . PRO A 1 163 ? -1.131 4.973 -17.537 1.00 94.88 163 PRO A C 1
ATOM 1256 O O . PRO A 1 163 ? -2.058 5.775 -17.660 1.00 94.88 163 PRO A O 1
ATOM 1259 N N . VAL A 1 164 ? -1.337 3.647 -17.519 1.00 95.19 164 VAL A N 1
ATOM 1260 C CA . VAL A 1 164 ? -2.665 3.028 -17.683 1.00 95.19 164 VAL A CA 1
ATOM 1261 C C . VAL A 1 164 ? -3.504 3.253 -16.427 1.00 95.19 164 VAL A C 1
ATOM 1263 O O . VAL A 1 164 ? -4.590 3.839 -16.502 1.00 95.19 164 VAL A O 1
ATOM 1266 N N . THR A 1 165 ? -2.974 2.872 -15.261 1.00 94.06 165 THR A N 1
ATOM 1267 C CA . THR A 1 165 ? -3.633 3.067 -13.960 1.00 94.06 165 THR A CA 1
ATOM 1268 C C . THR A 1 165 ? -3.842 4.545 -13.653 1.00 94.06 165 THR A C 1
ATOM 1270 O O . THR A 1 165 ? -4.870 4.929 -13.099 1.00 94.06 165 THR A O 1
ATOM 1273 N N . ARG A 1 166 ? -2.885 5.403 -14.030 1.00 88.94 166 ARG A N 1
ATOM 1274 C CA . ARG A 1 166 ? -2.966 6.852 -13.786 1.00 88.94 166 ARG A CA 1
ATOM 1275 C C . ARG A 1 166 ? -3.757 7.630 -14.839 1.00 88.94 166 ARG A C 1
ATOM 1277 O O . ARG A 1 166 ? -3.878 8.844 -14.689 1.00 88.94 166 ARG A O 1
ATOM 1284 N N . HIS A 1 167 ? -4.289 6.959 -15.860 1.00 88.12 167 HIS A N 1
ATOM 1285 C CA . HIS A 1 167 ? -5.080 7.568 -16.934 1.00 88.12 167 HIS A CA 1
ATOM 1286 C C . HIS A 1 167 ? -4.348 8.744 -17.593 1.00 88.12 167 HIS A C 1
ATOM 1288 O O . HIS A 1 167 ? -4.860 9.864 -17.659 1.00 88.12 167 HIS A O 1
ATOM 1294 N N . ALA A 1 168 ? -3.109 8.494 -18.023 1.00 85.62 168 ALA A N 1
ATOM 1295 C CA . ALA A 1 168 ? -2.283 9.513 -18.653 1.00 85.62 168 ALA A CA 1
ATOM 1296 C C . ALA A 1 168 ? -3.005 10.120 -19.877 1.00 85.62 168 ALA A C 1
ATOM 1298 O O . ALA A 1 168 ? -3.545 9.370 -20.693 1.00 85.62 168 ALA A O 1
ATOM 1299 N N . PRO A 1 169 ? -3.015 11.460 -20.030 1.00 84.00 169 PRO A N 1
ATOM 1300 C CA . PRO A 1 169 ? -3.746 12.124 -21.110 1.00 84.00 169 PRO A CA 1
ATOM 1301 C C . PRO A 1 169 ? -3.195 11.787 -22.504 1.00 84.00 169 PRO A C 1
ATOM 1303 O O . PRO A 1 169 ? -3.963 11.742 -23.458 1.00 84.00 169 PRO A O 1
ATOM 1306 N N . ASP A 1 170 ? -1.891 11.517 -22.612 1.00 89.62 170 ASP A N 1
ATOM 1307 C CA . ASP A 1 170 ? -1.227 11.036 -23.830 1.00 89.62 170 ASP A CA 1
ATOM 1308 C C . ASP A 1 170 ? -0.717 9.605 -23.616 1.00 89.62 170 ASP A C 1
ATOM 1310 O O . ASP A 1 170 ? 0.479 9.344 -23.471 1.00 89.62 170 ASP A O 1
ATOM 1314 N N . LEU A 1 171 ? -1.659 8.667 -23.488 1.00 92.19 171 LEU A N 1
ATOM 1315 C CA . LEU A 1 171 ? -1.335 7.274 -23.191 1.00 92.19 171 LEU A CA 1
ATOM 1316 C C . LEU A 1 171 ? -0.452 6.646 -24.277 1.00 92.19 171 LEU A C 1
ATOM 1318 O O . LEU A 1 171 ? 0.461 5.905 -23.935 1.00 92.19 171 LEU A O 1
ATOM 1322 N N . ALA A 1 172 ? -0.681 6.957 -25.556 1.00 92.31 172 ALA A N 1
ATOM 1323 C CA . ALA A 1 172 ? 0.087 6.381 -26.658 1.00 92.31 172 ALA A CA 1
ATOM 1324 C C . ALA A 1 172 ? 1.578 6.738 -26.557 1.00 92.31 172 ALA A C 1
ATOM 1326 O O . ALA A 1 172 ? 2.414 5.836 -26.501 1.00 92.31 172 ALA A O 1
ATOM 1327 N N . ALA A 1 173 ? 1.912 8.027 -26.418 1.00 92.19 173 ALA A N 1
ATOM 1328 C CA . ALA A 1 173 ? 3.307 8.443 -26.274 1.00 92.19 173 ALA A CA 1
ATOM 1329 C C . ALA A 1 173 ? 3.949 7.893 -24.989 1.00 92.19 173 ALA A C 1
ATOM 1331 O O . ALA A 1 173 ? 5.126 7.539 -24.974 1.00 92.19 173 ALA A O 1
ATOM 1332 N N . GLN A 1 174 ? 3.180 7.783 -23.901 1.00 91.94 174 GLN A N 1
ATOM 1333 C CA . GLN A 1 174 ? 3.671 7.196 -22.652 1.00 91.94 174 GLN A CA 1
ATOM 1334 C C . GLN A 1 174 ? 3.908 5.681 -22.764 1.00 91.94 174 GLN A C 1
ATOM 1336 O O . GLN A 1 174 ? 4.848 5.170 -22.158 1.00 91.94 174 GLN A O 1
ATOM 1341 N N . LEU A 1 175 ? 3.104 4.951 -23.544 1.00 94.06 175 LEU A N 1
ATOM 1342 C CA . LEU A 1 175 ? 3.346 3.534 -23.834 1.00 94.06 175 LEU A CA 1
ATOM 1343 C C . LEU A 1 175 ? 4.597 3.343 -24.695 1.00 94.06 175 LEU A C 1
ATOM 1345 O O . LEU A 1 175 ? 5.361 2.412 -24.439 1.00 94.06 175 LEU A O 1
ATOM 1349 N N . ASP A 1 176 ? 4.850 4.237 -25.652 1.00 93.44 176 ASP A N 1
ATOM 1350 C CA . ASP A 1 176 ? 6.103 4.242 -26.414 1.00 93.44 176 ASP A CA 1
ATOM 1351 C C . ASP A 1 176 ? 7.308 4.486 -25.494 1.00 93.44 176 ASP A C 1
ATOM 1353 O O . ASP A 1 176 ? 8.299 3.756 -25.557 1.00 93.44 176 ASP A O 1
ATOM 1357 N N . GLU A 1 177 ? 7.197 5.440 -24.566 1.00 92.88 177 GLU A N 1
ATOM 1358 C CA . GLU A 1 177 ? 8.233 5.717 -23.568 1.00 92.88 177 GLU A CA 1
ATOM 1359 C C . GLU A 1 177 ? 8.499 4.502 -22.660 1.00 92.88 177 GLU A C 1
ATOM 1361 O O . GLU A 1 177 ? 9.651 4.154 -22.388 1.00 92.88 177 GLU A O 1
ATOM 1366 N N . VAL A 1 178 ? 7.440 3.811 -22.229 1.00 94.44 178 VAL A N 1
ATOM 1367 C CA . VAL A 1 178 ? 7.541 2.560 -21.466 1.00 94.44 178 VAL A CA 1
ATOM 1368 C C . VAL A 1 178 ? 8.196 1.454 -22.299 1.00 94.44 178 VAL A C 1
ATOM 1370 O O . VAL A 1 178 ? 9.020 0.705 -21.772 1.00 94.44 178 VAL A O 1
ATOM 1373 N N . ARG A 1 179 ? 7.892 1.352 -23.597 1.00 95.12 179 ARG A N 1
ATOM 1374 C CA . ARG A 1 179 ? 8.512 0.362 -24.487 1.00 95.12 179 ARG A CA 1
ATOM 1375 C C . ARG A 1 179 ? 10.025 0.568 -24.573 1.00 95.12 179 ARG A C 1
ATOM 1377 O O . ARG A 1 179 ? 10.783 -0.387 -24.394 1.00 95.12 179 ARG A O 1
ATOM 1384 N N . GLU A 1 180 ? 10.474 1.808 -24.756 1.00 94.12 180 GLU A N 1
ATOM 1385 C CA . GLU A 1 180 ? 11.906 2.136 -24.750 1.00 94.12 180 GLU A CA 1
ATOM 1386 C C . GLU A 1 180 ? 12.563 1.904 -23.387 1.00 94.12 180 GLU A C 1
ATOM 1388 O O . GLU A 1 180 ? 13.709 1.446 -23.306 1.00 94.12 180 GLU A O 1
ATOM 1393 N N . ALA A 1 181 ? 11.833 2.150 -22.300 1.00 94.62 181 ALA A N 1
ATOM 1394 C CA . ALA A 1 181 ? 12.300 1.856 -20.954 1.00 94.62 181 ALA A CA 1
ATOM 1395 C C . ALA A 1 181 ? 12.583 0.356 -20.763 1.00 94.62 181 ALA A C 1
ATOM 1397 O O . ALA A 1 181 ? 13.654 -0.006 -20.268 1.00 94.62 181 ALA A O 1
ATOM 1398 N N . VAL A 1 182 ? 11.674 -0.517 -21.218 1.00 95.81 182 VAL A N 1
ATOM 1399 C CA . VAL A 1 182 ? 11.855 -1.982 -21.187 1.00 95.81 182 VAL A CA 1
ATOM 1400 C C . VAL A 1 182 ? 13.066 -2.406 -22.019 1.00 95.81 182 VAL A C 1
ATOM 1402 O O . VAL A 1 182 ? 13.886 -3.189 -21.537 1.00 95.81 182 VAL A O 1
ATOM 1405 N N . ARG A 1 183 ? 13.243 -1.850 -23.226 1.00 94.69 183 ARG A N 1
ATOM 1406 C CA . ARG A 1 183 ? 14.421 -2.144 -24.064 1.00 94.69 183 ARG A CA 1
ATOM 1407 C C . ARG A 1 183 ? 15.727 -1.717 -23.397 1.00 94.69 183 ARG A C 1
ATOM 1409 O O . ARG A 1 183 ? 16.688 -2.482 -23.397 1.00 94.69 183 ARG A O 1
ATOM 1416 N N . THR A 1 184 ? 15.757 -0.529 -22.801 1.00 92.19 184 THR A N 1
ATOM 1417 C CA . THR A 1 184 ? 16.942 0.001 -22.107 1.00 92.19 184 THR A CA 1
ATOM 1418 C C . THR A 1 184 ? 17.316 -0.873 -20.907 1.00 92.19 184 THR A C 1
ATOM 1420 O O . THR A 1 184 ? 18.485 -1.203 -20.703 1.00 92.19 184 THR A O 1
ATOM 1423 N N . ALA A 1 185 ? 16.315 -1.322 -20.146 1.00 90.69 185 ALA A N 1
ATOM 1424 C CA . ALA A 1 185 ? 16.511 -2.146 -18.958 1.00 90.69 185 ALA A CA 1
ATOM 1425 C C . ALA A 1 185 ? 17.006 -3.576 -19.247 1.00 90.69 185 ALA A C 1
ATOM 1427 O O . ALA A 1 185 ? 17.391 -4.269 -18.306 1.00 90.69 185 ALA A O 1
ATOM 1428 N N . ARG A 1 186 ? 17.098 -4.013 -20.517 1.00 92.25 186 ARG A N 1
ATOM 1429 C CA . ARG A 1 186 ? 17.760 -5.283 -20.899 1.00 92.25 186 ARG A CA 1
ATOM 1430 C C . ARG A 1 186 ? 19.184 -5.384 -20.349 1.00 92.25 186 ARG A C 1
ATOM 1432 O O . ARG A 1 186 ? 19.633 -6.469 -19.989 1.00 92.25 186 ARG A O 1
ATOM 1439 N N . ALA A 1 187 ? 19.884 -4.253 -20.257 1.00 92.50 187 ALA A N 1
ATOM 1440 C CA . ALA A 1 187 ? 21.233 -4.186 -19.704 1.00 92.50 187 ALA A CA 1
ATOM 1441 C C . ALA A 1 187 ? 21.274 -4.273 -18.162 1.00 92.50 187 ALA A C 1
ATOM 1443 O O . ALA A 1 187 ? 22.355 -4.404 -17.586 1.00 92.50 187 ALA A O 1
ATOM 1444 N N . TRP A 1 188 ? 20.123 -4.197 -17.481 1.00 94.56 188 TRP A N 1
ATOM 1445 C CA . TRP A 1 188 ? 20.013 -4.051 -16.026 1.00 94.56 188 TRP A CA 1
ATOM 1446 C C . TRP A 1 188 ? 19.119 -5.137 -15.408 1.00 94.56 188 TRP A C 1
ATOM 1448 O O . TRP A 1 188 ? 18.027 -4.851 -14.919 1.00 94.56 188 TRP A O 1
ATOM 1458 N N . PRO A 1 189 ? 19.582 -6.398 -15.335 1.00 90.69 189 PRO A N 1
ATOM 1459 C CA . PRO A 1 189 ? 18.768 -7.514 -14.837 1.00 90.69 189 PRO A CA 1
ATOM 1460 C C . PRO A 1 189 ? 18.321 -7.360 -13.371 1.00 90.69 189 PRO A C 1
ATOM 1462 O O . PRO A 1 189 ? 17.371 -8.006 -12.936 1.00 90.69 189 PRO A O 1
ATOM 1465 N N . ALA A 1 190 ? 18.994 -6.501 -12.599 1.00 93.31 190 ALA A N 1
ATOM 1466 C CA . ALA A 1 190 ? 18.654 -6.185 -11.213 1.00 93.31 190 ALA A CA 1
ATOM 1467 C C . ALA A 1 190 ? 17.692 -4.986 -11.063 1.00 93.31 190 ALA A C 1
ATOM 1469 O O . ALA A 1 190 ? 17.444 -4.561 -9.931 1.00 93.31 190 ALA A O 1
ATOM 1470 N N . PHE A 1 191 ? 17.184 -4.424 -12.166 1.00 96.00 191 PHE A N 1
ATOM 1471 C CA . PHE A 1 191 ? 16.301 -3.260 -12.178 1.00 96.00 191 PHE A CA 1
ATOM 1472 C C . PHE A 1 191 ? 14.998 -3.554 -12.929 1.00 96.00 191 PHE A C 1
ATOM 1474 O O . PHE A 1 191 ? 14.986 -3.723 -14.147 1.00 96.00 191 PHE A O 1
ATOM 1481 N N . LYS A 1 192 ? 13.876 -3.606 -12.204 1.00 95.75 192 LYS A N 1
ATOM 1482 C CA . LYS A 1 192 ? 12.545 -3.825 -12.793 1.00 95.75 192 LYS A CA 1
ATOM 1483 C C . LYS A 1 192 ? 11.940 -2.492 -13.221 1.00 95.75 192 LYS A C 1
ATOM 1485 O O . LYS A 1 192 ? 11.594 -1.671 -12.377 1.00 95.75 192 LYS A O 1
ATOM 1490 N N . VAL A 1 193 ? 11.828 -2.258 -14.524 1.00 95.75 193 VAL A N 1
ATOM 1491 C CA . VAL A 1 193 ? 11.511 -0.921 -15.053 1.00 95.75 193 VAL A CA 1
ATOM 1492 C C . VAL A 1 193 ? 10.011 -0.635 -15.210 1.00 95.75 193 VAL A C 1
ATOM 1494 O O . VAL A 1 193 ? 9.630 0.523 -15.362 1.00 95.75 193 VAL A O 1
ATOM 1497 N N . LEU A 1 194 ? 9.153 -1.659 -15.156 1.00 96.19 194 LEU A N 1
ATOM 1498 C CA . LEU A 1 194 ? 7.716 -1.512 -15.390 1.00 96.19 194 LEU A CA 1
ATOM 1499 C C . LEU A 1 194 ? 6.904 -1.880 -14.143 1.00 96.19 194 LEU A C 1
ATOM 1501 O O . LEU A 1 194 ? 6.451 -3.006 -13.971 1.00 96.19 194 LEU A O 1
ATOM 1505 N N . GLY A 1 195 ? 6.746 -0.923 -13.236 1.00 97.00 195 GLY A N 1
ATOM 1506 C CA . GLY A 1 195 ? 5.972 -1.108 -12.011 1.00 97.00 195 GLY A CA 1
ATOM 1507 C C . GLY A 1 195 ? 4.519 -0.714 -12.151 1.00 97.00 195 GLY A C 1
ATOM 1508 O O . GLY A 1 195 ? 4.245 0.439 -12.475 1.00 97.00 195 GLY A O 1
ATOM 1509 N N . LEU A 1 196 ? 3.616 -1.638 -11.825 1.00 97.44 196 LEU A N 1
ATOM 1510 C CA . LEU A 1 196 ? 2.182 -1.379 -11.734 1.00 97.44 196 LEU A CA 1
ATOM 1511 C C . LEU A 1 196 ? 1.867 -0.744 -10.380 1.00 97.44 196 LEU A C 1
ATOM 1513 O O . LEU A 1 196 ? 2.188 -1.314 -9.332 1.00 97.44 196 LEU A O 1
ATOM 1517 N N . ASP A 1 197 ? 1.199 0.405 -10.394 1.00 97.00 197 ASP A N 1
ATOM 1518 C CA . ASP A 1 197 ? 0.826 1.134 -9.180 1.00 97.00 197 ASP A CA 1
ATOM 1519 C C . ASP A 1 197 ? -0.528 0.646 -8.649 1.00 97.00 197 ASP A C 1
ATOM 1521 O O . ASP A 1 197 ? -1.529 1.358 -8.661 1.00 97.00 197 ASP A O 1
ATOM 1525 N N . VAL A 1 198 ? -0.580 -0.591 -8.155 1.00 97.75 198 VAL A N 1
ATOM 1526 C CA . VAL A 1 198 ? -1.791 -1.145 -7.521 1.00 97.75 198 VAL A CA 1
ATOM 1527 C C . VAL A 1 198 ? -2.135 -0.376 -6.236 1.00 97.75 198 VAL A C 1
ATOM 1529 O O . VAL A 1 198 ? -3.306 -0.249 -5.861 1.00 97.75 198 VAL A O 1
ATOM 1532 N N . ALA A 1 199 ? -1.122 0.194 -5.573 1.00 96.81 199 ALA A N 1
ATOM 1533 C CA . ALA A 1 199 ? -1.279 1.076 -4.424 1.00 96.81 199 ALA A CA 1
ATOM 1534 C C . ALA A 1 199 ? -2.147 2.309 -4.733 1.00 96.81 199 ALA A C 1
ATOM 1536 O O . ALA A 1 199 ? -2.827 2.794 -3.827 1.00 96.81 199 ALA A O 1
ATOM 1537 N N . PHE A 1 200 ? -2.209 2.773 -5.987 1.00 95.38 200 PHE A N 1
ATOM 1538 C CA . PHE A 1 200 ? -3.152 3.804 -6.432 1.00 95.38 200 PHE A CA 1
ATOM 1539 C C . PHE A 1 200 ? -4.602 3.457 -6.079 1.00 95.38 200 PHE A C 1
ATOM 1541 O O . PHE A 1 200 ? -5.315 4.312 -5.548 1.00 95.38 200 PHE A O 1
ATOM 1548 N N . TYR A 1 201 ? -5.022 2.219 -6.359 1.00 95.69 201 TYR A N 1
ATOM 1549 C CA . TYR A 1 201 ? -6.375 1.727 -6.101 1.00 95.69 201 TYR A CA 1
ATOM 1550 C C . TYR A 1 201 ? -6.592 1.435 -4.615 1.00 95.69 201 TYR A C 1
ATOM 1552 O O . TYR A 1 201 ? -7.610 1.831 -4.048 1.00 95.69 201 TYR A O 1
ATOM 1560 N N . GLY A 1 202 ? -5.624 0.782 -3.960 1.00 94.88 202 GLY A N 1
ATOM 1561 C CA . GLY A 1 202 ? -5.705 0.481 -2.526 1.00 94.88 202 GLY A CA 1
ATOM 1562 C C . GLY A 1 202 ? -5.822 1.747 -1.675 1.00 94.88 202 GLY A C 1
ATOM 1563 O O . GLY A 1 202 ? -6.696 1.844 -0.816 1.00 94.88 202 GLY A O 1
ATOM 1564 N N . ASN A 1 203 ? -5.041 2.780 -2.006 1.00 94.69 203 ASN A N 1
ATOM 1565 C CA . ASN A 1 203 ? -5.155 4.105 -1.397 1.00 94.69 203 ASN A CA 1
ATOM 1566 C C . ASN A 1 203 ? -6.322 4.939 -1.959 1.00 94.69 203 ASN A C 1
ATOM 1568 O O . ASN A 1 203 ? -6.325 6.156 -1.812 1.00 94.69 203 ASN A O 1
ATOM 1572 N N . ARG A 1 204 ? -7.291 4.305 -2.631 1.00 92.88 204 ARG A N 1
ATOM 1573 C CA . ARG A 1 204 ? -8.558 4.894 -3.090 1.00 92.88 204 ARG A CA 1
ATOM 1574 C C . ARG A 1 204 ? -9.793 4.123 -2.619 1.00 92.88 204 ARG A C 1
ATOM 1576 O O . ARG A 1 204 ? -10.889 4.377 -3.105 1.00 92.88 204 ARG A O 1
ATOM 1583 N N . GLY A 1 205 ? -9.618 3.201 -1.671 1.00 91.88 205 GLY A N 1
ATOM 1584 C CA . GLY A 1 205 ? -10.710 2.415 -1.095 1.00 91.88 205 GLY A CA 1
ATOM 1585 C C . GLY A 1 205 ? -11.022 1.121 -1.844 1.00 91.88 205 GLY A C 1
ATOM 1586 O O . GLY A 1 205 ? -12.049 0.505 -1.567 1.00 91.88 205 GLY A O 1
ATOM 1587 N N . ALA A 1 206 ? -10.150 0.686 -2.763 1.00 95.06 206 ALA A N 1
ATOM 1588 C CA . ALA A 1 206 ? -10.313 -0.604 -3.420 1.00 95.06 206 ALA A CA 1
ATOM 1589 C C . ALA A 1 206 ? -10.234 -1.751 -2.409 1.00 95.06 206 ALA A C 1
ATOM 1591 O O . ALA A 1 206 ? -9.305 -1.824 -1.595 1.00 95.06 206 ALA A O 1
ATOM 1592 N N . THR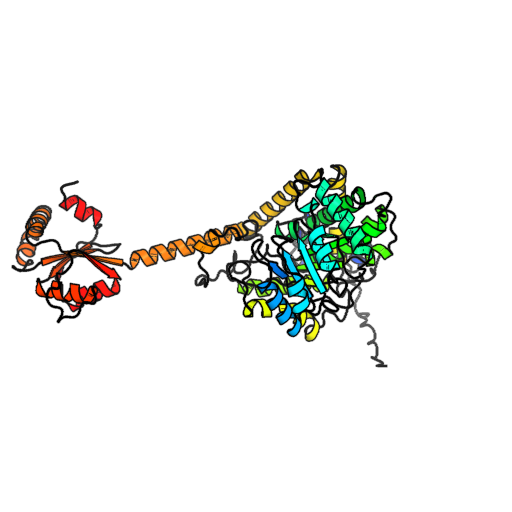 A 1 207 ? -11.156 -2.700 -2.519 1.00 95.50 207 THR A N 1
ATOM 1593 C CA . THR A 1 207 ? -11.104 -3.946 -1.751 1.00 95.50 207 THR A CA 1
ATOM 1594 C C . THR A 1 207 ? -9.938 -4.834 -2.194 1.00 95.50 207 THR A C 1
ATOM 1596 O O . THR A 1 207 ? -9.297 -4.581 -3.219 1.00 95.50 207 THR A O 1
ATOM 1599 N N . ALA A 1 208 ? -9.642 -5.897 -1.438 1.00 96.00 208 ALA A N 1
ATOM 1600 C CA . ALA A 1 208 ? -8.601 -6.852 -1.822 1.00 96.00 208 ALA A CA 1
ATOM 1601 C C . ALA A 1 208 ? -8.904 -7.477 -3.196 1.00 96.00 208 ALA A C 1
ATOM 1603 O O . ALA A 1 208 ? -8.033 -7.505 -4.062 1.00 96.00 208 ALA A O 1
ATOM 1604 N N . THR A 1 209 ? -10.157 -7.880 -3.420 1.00 97.06 209 THR A N 1
ATOM 1605 C CA . THR A 1 209 ? -10.644 -8.430 -4.693 1.00 97.06 209 THR A CA 1
ATOM 1606 C C . THR A 1 209 ? -10.469 -7.450 -5.855 1.00 97.06 209 THR A C 1
ATOM 1608 O O . THR A 1 209 ? -9.954 -7.818 -6.912 1.00 97.06 209 THR A O 1
ATOM 1611 N N . GLN A 1 210 ? -10.836 -6.181 -5.654 1.00 97.50 210 GLN A N 1
ATOM 1612 C CA . GLN A 1 210 ? -10.670 -5.136 -6.666 1.00 97.50 210 GLN A CA 1
ATOM 1613 C C . GLN A 1 210 ? -9.195 -4.892 -6.998 1.00 97.50 210 GLN A C 1
ATOM 1615 O O . GLN A 1 210 ? -8.837 -4.830 -8.171 1.00 97.50 210 GLN A O 1
ATOM 1620 N N . GLN A 1 211 ? -8.319 -4.823 -5.991 1.00 98.06 211 GLN A N 1
ATOM 1621 C CA . GLN A 1 211 ? -6.878 -4.664 -6.212 1.00 98.06 211 GLN A CA 1
ATOM 1622 C C . GLN A 1 211 ? -6.287 -5.823 -7.030 1.00 98.06 211 GLN A C 1
ATOM 1624 O O . GLN A 1 211 ? -5.469 -5.570 -7.912 1.00 98.06 211 GLN A O 1
ATOM 1629 N N . LEU A 1 212 ? -6.728 -7.068 -6.796 1.00 98.50 212 LEU A N 1
ATOM 1630 C CA . LEU A 1 212 ? -6.338 -8.227 -7.611 1.00 98.50 212 LEU A CA 1
ATOM 1631 C C . LEU A 1 212 ? -6.771 -8.052 -9.071 1.00 98.50 212 LEU A C 1
ATOM 1633 O O . LEU A 1 212 ? -5.945 -8.128 -9.978 1.00 98.50 212 LEU A O 1
ATOM 1637 N N . ALA A 1 213 ? -8.054 -7.776 -9.298 1.00 98.50 213 ALA A N 1
ATOM 1638 C CA . ALA A 1 213 ? -8.614 -7.661 -10.639 1.00 98.50 213 ALA A CA 1
ATOM 1639 C C . ALA A 1 213 ? -8.008 -6.501 -11.440 1.00 98.50 213 ALA A C 1
ATOM 1641 O O . ALA A 1 213 ? -7.705 -6.650 -12.627 1.00 98.50 213 ALA A O 1
ATOM 1642 N N . PHE A 1 214 ? -7.814 -5.347 -10.798 1.00 98.44 214 PHE A N 1
ATOM 1643 C CA . PHE A 1 214 ? -7.250 -4.161 -11.438 1.00 98.44 214 PHE A CA 1
ATOM 1644 C C . PHE A 1 214 ? -5.765 -4.358 -11.748 1.00 98.44 214 PHE A C 1
ATOM 1646 O O . PHE A 1 214 ? -5.346 -4.039 -12.856 1.00 98.44 214 PHE A O 1
ATOM 1653 N N . ALA A 1 215 ? -4.995 -4.991 -10.853 1.00 98.44 215 ALA A N 1
ATOM 1654 C CA . ALA A 1 215 ? -3.601 -5.345 -11.124 1.00 98.44 215 ALA A CA 1
ATOM 1655 C C . ALA A 1 215 ? -3.467 -6.263 -12.351 1.00 98.44 215 ALA A C 1
ATOM 1657 O O . ALA A 1 215 ? -2.665 -5.988 -13.243 1.00 98.44 215 ALA A O 1
ATOM 1658 N N . LEU A 1 216 ? -4.282 -7.322 -12.430 1.00 98.69 216 LEU A N 1
ATOM 1659 C CA . LEU A 1 216 ? -4.289 -8.228 -13.583 1.00 98.69 216 LEU A CA 1
ATOM 1660 C C . LEU A 1 216 ? -4.732 -7.527 -14.869 1.00 98.69 216 LEU A C 1
ATOM 1662 O O . LEU A 1 216 ? -4.172 -7.785 -15.930 1.00 98.69 216 LEU A O 1
ATOM 1666 N N . SER A 1 217 ? -5.719 -6.633 -14.783 1.00 98.62 217 SER A N 1
ATOM 1667 C CA . SER A 1 217 ? -6.224 -5.885 -15.940 1.00 98.62 217 SER A CA 1
ATOM 1668 C C . SER A 1 217 ? -5.171 -4.932 -16.499 1.00 98.62 217 SER A C 1
ATOM 1670 O O . SER A 1 217 ? -4.983 -4.879 -17.712 1.00 98.62 217 SER A O 1
ATOM 1672 N N . THR A 1 218 ? -4.450 -4.227 -15.625 1.00 98.31 218 THR A N 1
ATOM 1673 C CA . THR A 1 218 ? -3.337 -3.356 -16.018 1.00 98.31 218 THR A CA 1
ATOM 1674 C C . THR A 1 218 ? -2.182 -4.173 -16.601 1.00 98.31 218 THR A C 1
ATOM 1676 O O . THR A 1 218 ? -1.642 -3.818 -17.646 1.00 98.31 218 THR A O 1
ATOM 1679 N N . ALA A 1 219 ? -1.837 -5.311 -15.991 1.00 98.38 219 ALA A N 1
ATOM 1680 C CA . ALA A 1 219 ? -0.813 -6.208 -16.527 1.00 98.38 219 ALA A CA 1
ATOM 1681 C C . ALA A 1 219 ? -1.182 -6.755 -17.913 1.00 98.38 219 ALA A C 1
ATOM 1683 O O . ALA A 1 219 ? -0.346 -6.751 -18.810 1.00 98.38 219 ALA A O 1
ATOM 1684 N N . ALA A 1 220 ? -2.434 -7.180 -18.106 1.00 98.50 220 ALA A N 1
ATOM 1685 C CA . ALA A 1 220 ? -2.935 -7.660 -19.391 1.00 98.50 220 ALA A CA 1
ATOM 1686 C C . ALA A 1 220 ? -2.857 -6.581 -20.482 1.00 98.50 220 ALA A C 1
ATOM 1688 O O . ALA A 1 220 ? -2.458 -6.887 -21.604 1.00 98.50 220 ALA A O 1
ATOM 1689 N N . ALA A 1 221 ? -3.162 -5.321 -20.147 1.00 98.06 221 ALA A N 1
ATOM 1690 C CA . ALA A 1 221 ? -3.004 -4.204 -21.075 1.00 98.06 221 ALA A CA 1
ATOM 1691 C C . ALA A 1 221 ? -1.542 -4.069 -21.535 1.00 98.06 221 ALA A C 1
ATOM 1693 O O . ALA A 1 221 ? -1.270 -4.003 -22.730 1.00 98.06 221 ALA A O 1
ATOM 1694 N N . TYR A 1 222 ? -0.577 -4.130 -20.613 1.00 98.25 222 TYR A N 1
ATOM 1695 C CA . TYR A 1 222 ? 0.841 -4.062 -20.978 1.00 98.25 222 TYR A CA 1
ATOM 1696 C C . TYR A 1 222 ? 1.332 -5.277 -21.766 1.00 98.25 222 TYR A C 1
ATOM 1698 O O . TYR A 1 222 ? 2.067 -5.113 -22.738 1.00 98.25 222 TYR A O 1
ATOM 1706 N N . LEU A 1 223 ? 0.924 -6.486 -21.376 1.00 98.06 223 LEU A N 1
ATOM 1707 C CA . LEU A 1 223 ? 1.296 -7.722 -22.068 1.00 98.06 223 LEU A CA 1
ATOM 1708 C C . LEU A 1 223 ? 0.697 -7.815 -23.477 1.00 98.06 223 LEU A C 1
ATOM 1710 O O . LEU A 1 223 ? 1.254 -8.527 -24.306 1.00 98.06 223 LEU A O 1
ATOM 1714 N N . SER A 1 224 ? -0.398 -7.100 -23.750 1.00 96.81 224 SER A N 1
ATOM 1715 C CA . SER A 1 224 ? -1.019 -7.030 -25.077 1.00 96.81 224 SER A CA 1
ATOM 1716 C C . SER A 1 224 ? -0.434 -5.916 -25.952 1.00 96.81 224 SER A C 1
ATOM 1718 O O . SER A 1 224 ? -0.158 -6.152 -27.123 1.00 96.81 224 SER A O 1
ATOM 1720 N N . GLU A 1 225 ? -0.213 -4.721 -25.393 1.00 96.06 225 GLU A N 1
ATOM 1721 C CA . GLU A 1 225 ? 0.069 -3.500 -26.174 1.00 96.06 225 GLU A CA 1
ATOM 1722 C C . GLU A 1 225 ? 1.564 -3.154 -26.316 1.00 96.06 225 GLU A C 1
ATOM 1724 O O . GLU A 1 225 ? 1.984 -2.484 -27.266 1.00 96.06 225 GLU A O 1
ATOM 1729 N N . LEU A 1 226 ? 2.405 -3.557 -25.358 1.00 97.00 226 LEU A N 1
ATOM 1730 C CA . LEU A 1 226 ? 3.839 -3.252 -25.416 1.00 97.00 226 LEU A CA 1
ATOM 1731 C C . LEU A 1 226 ? 4.639 -4.124 -26.393 1.00 97.00 226 LEU A C 1
ATOM 1733 O O . LEU A 1 226 ? 5.567 -3.571 -27.000 1.00 97.00 226 LEU A O 1
ATOM 1737 N N . PRO A 1 227 ? 4.355 -5.434 -26.557 1.00 97.56 227 PRO A N 1
ATOM 1738 C CA . PRO A 1 227 ? 5.099 -6.272 -27.485 1.00 97.56 227 PRO A CA 1
ATOM 1739 C C . PRO A 1 227 ? 5.090 -5.717 -28.909 1.00 97.56 227 PRO A C 1
ATOM 1741 O O . PRO A 1 227 ? 4.095 -5.200 -29.407 1.00 97.56 227 PRO A O 1
ATOM 1744 N N . THR A 1 228 ? 6.228 -5.842 -29.577 1.00 96.12 228 THR A N 1
ATOM 1745 C CA . THR A 1 228 ? 6.448 -5.406 -30.964 1.00 96.12 228 THR A CA 1
ATOM 1746 C C . THR A 1 228 ? 7.342 -6.431 -31.659 1.00 96.12 228 THR A C 1
ATOM 1748 O O . THR A 1 228 ? 7.757 -7.411 -31.042 1.00 96.12 228 THR A O 1
ATOM 1751 N N . ALA A 1 229 ? 7.659 -6.238 -32.943 1.00 94.25 229 ALA A N 1
ATOM 1752 C CA . ALA A 1 229 ? 8.538 -7.159 -33.672 1.00 94.25 229 ALA A CA 1
ATOM 1753 C C . ALA A 1 229 ? 9.919 -7.345 -33.002 1.00 94.25 229 ALA A C 1
ATOM 1755 O O . ALA A 1 229 ? 10.547 -8.387 -33.176 1.00 94.25 229 ALA A O 1
ATOM 1756 N N . ASP A 1 230 ? 10.378 -6.356 -32.232 1.00 93.75 230 ASP A N 1
ATOM 1757 C CA . ASP A 1 230 ? 11.683 -6.322 -31.570 1.00 93.75 230 ASP A CA 1
ATOM 1758 C C . ASP A 1 230 ? 11.612 -6.365 -30.029 1.00 93.75 230 ASP A C 1
ATOM 1760 O O . ASP A 1 230 ? 12.652 -6.284 -29.367 1.00 93.75 230 ASP A O 1
ATOM 1764 N N . LEU A 1 231 ? 10.413 -6.510 -29.450 1.00 96.56 231 LEU A N 1
ATOM 1765 C CA . LEU A 1 231 ? 10.194 -6.663 -28.009 1.00 96.56 231 LEU A CA 1
ATOM 1766 C C . LEU A 1 231 ? 9.225 -7.815 -27.734 1.00 96.56 231 LEU A C 1
ATOM 1768 O O . LEU A 1 231 ? 8.029 -7.711 -28.012 1.00 96.56 231 LEU A O 1
ATOM 1772 N N . ALA A 1 232 ? 9.733 -8.901 -27.153 1.00 96.69 232 ALA A N 1
ATOM 1773 C CA . ALA A 1 232 ? 8.931 -10.089 -26.885 1.00 96.69 232 ALA A CA 1
ATOM 1774 C C . ALA A 1 232 ? 8.057 -9.943 -25.625 1.00 96.69 232 ALA A C 1
ATOM 1776 O O . ALA A 1 232 ? 8.429 -9.286 -24.652 1.00 96.69 232 ALA A O 1
ATOM 1777 N N . VAL A 1 233 ? 6.929 -10.663 -25.593 1.00 97.75 233 VAL A N 1
ATOM 1778 C CA . VAL A 1 233 ? 6.016 -10.725 -24.431 1.00 97.75 233 VAL A CA 1
ATOM 1779 C C . VAL A 1 233 ? 6.747 -11.165 -23.156 1.00 97.75 233 VAL A C 1
ATOM 1781 O O . VAL A 1 233 ? 6.508 -10.620 -22.082 1.00 97.75 233 VAL A O 1
ATOM 1784 N N . ALA A 1 234 ? 7.682 -12.114 -23.271 1.00 96.56 234 ALA A N 1
ATOM 1785 C CA . ALA A 1 234 ? 8.484 -12.593 -22.146 1.00 96.56 234 ALA A CA 1
ATOM 1786 C C . ALA A 1 234 ? 9.353 -11.488 -21.522 1.00 96.56 234 ALA A C 1
ATOM 1788 O O . ALA A 1 234 ? 9.545 -11.467 -20.308 1.00 96.56 234 ALA A O 1
ATOM 1789 N N . GLU A 1 235 ? 9.855 -10.556 -22.334 1.00 96.12 235 GLU A N 1
ATOM 1790 C CA . GLU A 1 235 ? 10.677 -9.439 -21.862 1.00 96.12 235 GLU A CA 1
ATOM 1791 C C . GLU A 1 235 ? 9.827 -8.398 -21.136 1.00 96.12 235 GLU A C 1
ATOM 1793 O O . GLU A 1 235 ? 10.217 -7.921 -20.071 1.00 96.12 235 GLU A O 1
ATOM 1798 N N . VAL A 1 236 ? 8.631 -8.110 -21.661 1.00 97.25 236 VAL A N 1
ATOM 1799 C CA . VAL A 1 236 ? 7.640 -7.274 -20.970 1.00 97.25 236 VAL A CA 1
ATOM 1800 C C . VAL A 1 236 ? 7.275 -7.910 -19.630 1.00 97.25 236 VAL A C 1
ATOM 1802 O O . VAL A 1 236 ? 7.366 -7.252 -18.597 1.00 97.25 236 VAL A O 1
ATOM 1805 N N . ALA A 1 237 ? 6.949 -9.206 -19.617 1.00 96.88 237 ALA A N 1
ATOM 1806 C CA . ALA A 1 237 ? 6.614 -9.936 -18.399 1.00 96.88 237 ALA A CA 1
ATOM 1807 C C . ALA A 1 237 ? 7.744 -9.911 -17.360 1.00 96.88 237 ALA A C 1
ATOM 1809 O O . ALA A 1 237 ? 7.488 -9.704 -16.175 1.00 96.88 237 ALA A O 1
ATOM 1810 N N . ALA A 1 238 ? 8.995 -10.072 -17.796 1.00 95.38 238 ALA A N 1
ATOM 1811 C CA . ALA A 1 238 ? 10.160 -10.005 -16.922 1.00 95.38 238 ALA A CA 1
ATOM 1812 C C . ALA A 1 238 ? 10.419 -8.589 -16.377 1.00 95.38 238 ALA A C 1
ATOM 1814 O O . ALA A 1 238 ? 11.000 -8.460 -15.300 1.00 95.38 238 ALA A O 1
ATOM 1815 N N . ALA A 1 239 ? 10.000 -7.533 -17.076 1.00 96.25 239 ALA A N 1
ATOM 1816 C CA . ALA A 1 239 ? 10.135 -6.153 -16.613 1.00 96.25 239 ALA A CA 1
ATOM 1817 C C . ALA A 1 239 ? 9.069 -5.740 -15.580 1.00 96.25 239 ALA A C 1
ATOM 1819 O O . ALA A 1 239 ? 9.307 -4.785 -14.831 1.00 96.25 239 ALA A O 1
ATOM 1820 N N . LEU A 1 240 ? 7.931 -6.449 -15.535 1.00 97.31 240 LEU A N 1
ATOM 1821 C CA . LEU A 1 240 ? 6.806 -6.148 -14.647 1.00 97.31 240 LEU A CA 1
ATOM 1822 C C . LEU A 1 240 ? 7.151 -6.396 -13.169 1.00 97.31 240 LEU A C 1
ATOM 1824 O O . LEU A 1 240 ? 7.749 -7.410 -12.800 1.00 97.31 240 LEU A O 1
ATOM 1828 N N . HIS A 1 241 ? 6.706 -5.490 -12.301 1.00 97.69 241 HIS A N 1
ATOM 1829 C CA . HIS A 1 241 ? 6.660 -5.678 -10.846 1.00 97.69 241 HIS A CA 1
ATOM 1830 C C . HIS A 1 241 ? 5.469 -4.933 -10.238 1.00 97.69 241 HIS A C 1
ATOM 1832 O O . HIS A 1 241 ? 4.884 -4.068 -10.884 1.00 97.69 241 HIS A O 1
ATOM 1838 N N . LEU A 1 242 ? 5.082 -5.263 -9.005 1.00 98.19 242 LEU A N 1
ATOM 1839 C CA . LEU A 1 242 ? 3.889 -4.689 -8.375 1.00 98.19 242 LEU A CA 1
ATOM 1840 C C . LEU A 1 242 ? 4.258 -3.771 -7.214 1.00 98.19 242 LEU A C 1
ATOM 1842 O O . LEU A 1 242 ? 4.955 -4.195 -6.293 1.00 98.19 242 LEU A O 1
ATOM 1846 N N . HIS A 1 243 ? 3.700 -2.560 -7.197 1.00 98.56 243 HIS A N 1
ATOM 1847 C CA . HIS A 1 243 ? 3.607 -1.737 -5.992 1.00 98.56 243 HIS A CA 1
ATOM 1848 C C . HIS A 1 243 ? 2.201 -1.862 -5.398 1.00 98.56 243 HIS A C 1
ATOM 1850 O O . HIS A 1 243 ? 1.219 -1.495 -6.036 1.00 98.56 243 HIS A O 1
ATOM 1856 N N . VAL A 1 244 ? 2.090 -2.390 -4.177 1.00 98.19 244 VAL A N 1
ATOM 1857 C CA . VAL A 1 244 ? 0.810 -2.695 -3.519 1.00 98.19 244 VAL A CA 1
ATOM 1858 C C . VAL A 1 244 ? 0.704 -1.967 -2.180 1.00 98.19 244 VAL A C 1
ATOM 1860 O O . VAL A 1 244 ? 1.630 -1.999 -1.372 1.00 98.19 244 VAL A O 1
ATOM 1863 N N . ALA A 1 245 ? -0.444 -1.342 -1.912 1.00 96.94 245 ALA A N 1
ATOM 1864 C CA . ALA A 1 245 ? -0.761 -0.821 -0.585 1.00 96.94 245 ALA A CA 1
ATOM 1865 C C . ALA A 1 245 ? -1.317 -1.941 0.309 1.00 96.94 245 ALA A C 1
ATOM 1867 O O . ALA A 1 245 ? -2.123 -2.753 -0.150 1.00 96.94 245 ALA A O 1
ATOM 1868 N N . VAL A 1 246 ? -0.912 -1.980 1.575 1.00 98.06 246 VAL A N 1
ATOM 1869 C CA . VAL A 1 246 ? -1.352 -2.980 2.557 1.00 98.06 246 VAL A CA 1
ATOM 1870 C C . VAL A 1 246 ? -2.142 -2.290 3.660 1.00 98.06 246 VAL A C 1
ATOM 1872 O O . VAL A 1 246 ? -1.617 -1.392 4.317 1.00 98.06 246 VAL A O 1
ATOM 1875 N N . GLY A 1 247 ? -3.412 -2.671 3.815 1.00 94.88 247 GLY A N 1
ATOM 1876 C CA . GLY A 1 247 ? -4.331 -2.107 4.802 1.00 94.88 247 GLY A CA 1
ATOM 1877 C C . GLY A 1 247 ? -4.427 -2.905 6.112 1.00 94.88 247 GLY A C 1
ATOM 1878 O O . GLY A 1 247 ? -3.745 -3.907 6.312 1.00 94.88 247 GLY A O 1
ATOM 1879 N N . PRO A 1 248 ? -5.307 -2.498 7.039 1.00 91.75 248 PRO A N 1
ATOM 1880 C CA . PRO A 1 248 ? -5.321 -3.039 8.400 1.00 91.75 248 PRO A CA 1
ATOM 1881 C C . PRO A 1 248 ? -5.961 -4.434 8.532 1.00 91.75 248 PRO A C 1
ATOM 1883 O O . PRO A 1 248 ? -5.967 -4.998 9.626 1.00 91.75 248 PRO A O 1
ATOM 1886 N N . ASN A 1 249 ? -6.536 -5.005 7.465 1.00 93.88 249 ASN A N 1
ATOM 1887 C CA . ASN A 1 249 ? -7.182 -6.320 7.524 1.00 93.88 249 ASN A CA 1
ATOM 1888 C C . ASN A 1 249 ? -6.149 -7.450 7.379 1.00 93.88 249 ASN A C 1
ATOM 1890 O O . ASN A 1 249 ? -5.921 -7.969 6.289 1.00 93.88 249 ASN A O 1
ATOM 1894 N N . TYR A 1 250 ? -5.553 -7.828 8.510 1.00 96.31 250 TYR A N 1
ATOM 1895 C CA . TYR A 1 250 ? -4.380 -8.697 8.608 1.00 96.31 250 TYR A CA 1
ATOM 1896 C C . TYR A 1 250 ? -4.388 -9.925 7.678 1.00 96.31 250 TYR A C 1
ATOM 1898 O O . TYR A 1 250 ? -3.544 -10.063 6.794 1.00 96.31 250 TYR A O 1
ATOM 1906 N N . PHE A 1 251 ? -5.375 -10.812 7.825 1.00 97.31 251 PHE A N 1
ATOM 1907 C CA . PHE A 1 251 ? -5.415 -12.054 7.046 1.00 97.31 251 PHE A CA 1
ATOM 1908 C C . PHE A 1 251 ? -5.796 -11.838 5.580 1.00 97.31 251 PHE A C 1
ATOM 1910 O O . PHE A 1 251 ? -5.294 -12.558 4.720 1.00 97.31 251 PHE A O 1
ATOM 1917 N N . PHE A 1 252 ? -6.636 -10.843 5.279 1.00 96.94 252 PHE A N 1
ATOM 1918 C CA . PHE A 1 252 ? -6.994 -10.512 3.895 1.00 96.94 252 PHE A CA 1
ATOM 1919 C C . PHE A 1 252 ? -5.793 -9.998 3.127 1.00 96.94 252 PHE A C 1
ATOM 1921 O O . PHE A 1 252 ? -5.620 -10.348 1.968 1.00 96.94 252 PHE A O 1
ATOM 1928 N N . GLU A 1 253 ? -4.952 -9.197 3.767 1.00 97.94 253 GLU A N 1
ATOM 1929 C CA . GLU A 1 253 ? -3.755 -8.662 3.139 1.00 97.94 253 GLU A CA 1
ATOM 1930 C C . GLU A 1 253 ? -2.700 -9.743 2.888 1.00 97.94 253 GLU A C 1
ATOM 1932 O O . GLU A 1 253 ? -2.160 -9.816 1.783 1.00 97.94 253 GLU A O 1
ATOM 1937 N N . ILE A 1 254 ? -2.479 -10.649 3.851 1.00 98.06 254 ILE A N 1
ATOM 1938 C CA . ILE A 1 254 ? -1.637 -11.842 3.647 1.00 98.06 254 ILE A CA 1
ATOM 1939 C C . ILE A 1 254 ? -2.178 -12.661 2.467 1.00 98.06 254 ILE A C 1
ATOM 1941 O O . ILE A 1 254 ? -1.447 -12.983 1.527 1.00 98.06 254 ILE A O 1
ATOM 1945 N N . ALA A 1 255 ? -3.480 -12.959 2.484 1.00 97.81 255 ALA A N 1
ATOM 1946 C CA . ALA A 1 255 ? -4.122 -13.758 1.452 1.00 97.81 255 ALA A CA 1
ATOM 1947 C C . ALA A 1 255 ? -4.128 -13.068 0.078 1.00 97.81 255 ALA A C 1
ATOM 1949 O O . ALA A 1 255 ? -3.979 -13.759 -0.929 1.00 97.81 255 ALA A O 1
ATOM 1950 N N . LYS A 1 256 ? -4.236 -11.733 0.023 1.00 98.19 256 LYS A N 1
ATOM 1951 C CA . LYS A 1 256 ? -4.185 -10.914 -1.199 1.00 98.19 256 LYS A CA 1
ATOM 1952 C C . LYS A 1 256 ? -2.827 -11.020 -1.881 1.00 98.19 256 LYS A C 1
ATOM 1954 O O . LYS A 1 256 ? -2.775 -11.272 -3.081 1.00 98.19 256 LYS A O 1
ATOM 1959 N N . LEU A 1 257 ? -1.728 -10.859 -1.141 1.00 97.81 257 LEU A N 1
ATOM 1960 C CA . LEU A 1 257 ? -0.382 -10.962 -1.721 1.00 97.81 257 LEU A CA 1
ATOM 1961 C C . LEU A 1 257 ? -0.096 -12.377 -2.247 1.00 97.81 257 LEU A C 1
ATOM 1963 O O . LEU A 1 257 ? 0.468 -12.541 -3.330 1.00 97.81 257 LEU A O 1
ATOM 1967 N N . ARG A 1 258 ? -0.581 -13.401 -1.539 1.00 96.94 258 ARG A N 1
ATOM 1968 C CA . ARG A 1 258 ? -0.539 -14.798 -1.995 1.00 96.94 258 ARG A CA 1
ATOM 1969 C C . ARG A 1 258 ? -1.388 -15.023 -3.252 1.00 96.94 258 ARG A C 1
ATOM 1971 O O . ARG A 1 258 ? -0.922 -15.636 -4.214 1.00 96.94 258 ARG A O 1
ATOM 1978 N N . ALA A 1 259 ? -2.609 -14.488 -3.278 1.00 97.38 259 ALA A N 1
ATOM 1979 C CA . ALA A 1 259 ? -3.515 -14.578 -4.421 1.00 97.38 259 ALA A CA 1
ATOM 1980 C C . ALA A 1 259 ? -2.936 -13.883 -5.661 1.00 97.38 259 ALA A C 1
ATOM 1982 O O . ALA A 1 259 ? -3.030 -14.446 -6.750 1.00 97.38 259 ALA A O 1
ATOM 1983 N N . LEU A 1 260 ? -2.262 -12.732 -5.504 1.00 97.12 260 LEU A N 1
ATOM 1984 C CA . LEU A 1 260 ? -1.538 -12.064 -6.594 1.00 97.12 260 LEU A CA 1
ATOM 1985 C C . LEU A 1 260 ? -0.547 -13.014 -7.266 1.00 97.12 260 LEU A C 1
ATOM 1987 O O . LEU A 1 260 ? -0.579 -13.142 -8.484 1.00 97.12 260 LEU A O 1
ATOM 1991 N N . ARG A 1 261 ? 0.292 -13.723 -6.497 1.00 94.94 261 ARG A N 1
ATOM 1992 C CA . ARG A 1 261 ? 1.283 -14.659 -7.061 1.00 94.94 261 ARG A CA 1
ATOM 1993 C C . ARG A 1 261 ? 0.622 -15.819 -7.817 1.00 94.94 261 ARG A C 1
ATOM 1995 O O . ARG A 1 261 ? 1.051 -16.138 -8.925 1.00 94.94 261 ARG A O 1
ATOM 2002 N N . LYS A 1 262 ? -0.451 -16.410 -7.269 1.00 94.06 262 LYS A N 1
ATOM 2003 C CA . LYS A 1 262 ? -1.211 -17.490 -7.941 1.00 94.06 262 LYS A CA 1
ATOM 2004 C C . LYS A 1 262 ? -1.848 -17.008 -9.249 1.00 94.06 262 LYS A C 1
ATOM 2006 O O . LYS A 1 262 ? -1.737 -17.662 -10.288 1.00 94.06 262 LYS A O 1
ATOM 2011 N N . LEU A 1 263 ? -2.504 -15.852 -9.204 1.00 97.25 263 LEU A N 1
ATOM 2012 C CA . LEU A 1 263 ? -3.171 -15.271 -10.364 1.00 97.25 263 LEU A CA 1
ATOM 2013 C C . LEU A 1 263 ? -2.176 -14.803 -11.424 1.00 97.25 263 LEU A C 1
ATOM 2015 O O . LEU A 1 263 ? -2.453 -14.939 -12.611 1.00 97.25 263 LEU A O 1
ATOM 2019 N N . TRP A 1 264 ? -0.999 -14.327 -11.017 1.00 97.00 264 TRP A N 1
ATOM 2020 C CA . TRP A 1 264 ? 0.061 -13.941 -11.941 1.00 97.00 264 TRP A CA 1
ATOM 2021 C C . TRP A 1 264 ? 0.524 -15.115 -12.801 1.00 97.00 264 TRP A C 1
ATOM 2023 O O . TRP A 1 264 ? 0.619 -14.980 -14.017 1.00 97.00 264 TRP A O 1
ATOM 2033 N N . ALA A 1 265 ? 0.731 -16.290 -12.199 1.00 94.88 265 ALA A N 1
ATOM 2034 C CA . ALA A 1 265 ? 1.058 -17.502 -12.949 1.00 94.88 265 ALA A CA 1
ATOM 2035 C C . ALA A 1 265 ? -0.032 -17.867 -13.968 1.00 94.88 265 ALA A C 1
ATOM 2037 O O . ALA A 1 265 ? 0.275 -18.212 -15.107 1.00 94.88 265 ALA A O 1
ATOM 2038 N N . THR A 1 266 ? -1.300 -17.717 -13.579 1.00 96.31 266 THR A N 1
ATOM 2039 C CA . THR A 1 266 ? -2.451 -17.960 -14.464 1.00 96.31 266 THR A CA 1
ATOM 2040 C C . THR A 1 266 ? -2.487 -16.963 -15.625 1.00 96.31 266 THR A C 1
ATOM 2042 O O . THR A 1 266 ? -2.691 -17.356 -16.773 1.00 96.31 266 THR A O 1
ATOM 2045 N N . LEU A 1 267 ? -2.237 -15.679 -15.346 1.00 98.12 267 LEU A N 1
ATOM 2046 C CA . LEU A 1 267 ? -2.165 -14.631 -16.359 1.00 98.12 267 LEU A CA 1
ATOM 2047 C C . LEU A 1 267 ? -1.038 -14.911 -17.357 1.00 98.12 267 LEU A C 1
ATOM 2049 O O . LEU A 1 267 ? -1.298 -14.965 -18.552 1.00 98.12 267 LEU A O 1
ATOM 2053 N N . LEU A 1 268 ? 0.194 -15.134 -16.889 1.00 97.81 268 LEU A N 1
ATOM 2054 C CA . LEU A 1 268 ? 1.339 -15.372 -17.773 1.00 97.81 268 LEU A CA 1
ATOM 2055 C C . LEU A 1 268 ? 1.152 -16.627 -18.637 1.00 97.81 268 LEU A C 1
ATOM 2057 O O . LEU A 1 268 ? 1.502 -16.613 -19.818 1.00 97.81 268 LEU A O 1
ATOM 2061 N N . HIS A 1 269 ? 0.542 -17.678 -18.085 1.00 97.44 269 HIS A N 1
ATOM 2062 C CA . HIS A 1 269 ? 0.201 -18.878 -18.844 1.00 97.44 269 HIS A CA 1
ATOM 2063 C C . HIS A 1 269 ? -0.738 -18.576 -20.023 1.00 97.44 269 HIS A C 1
ATOM 2065 O O . HIS A 1 269 ? -0.522 -19.085 -21.121 1.00 97.44 269 HIS A O 1
ATOM 2071 N N . ALA A 1 270 ? -1.731 -17.697 -19.836 1.00 96.88 270 ALA A N 1
ATOM 2072 C CA . ALA A 1 270 ? -2.636 -17.279 -20.911 1.00 96.88 270 ALA A CA 1
ATOM 2073 C C . ALA A 1 270 ? -1.918 -16.527 -22.051 1.00 96.88 270 ALA A C 1
ATOM 2075 O O . ALA A 1 270 ? -2.381 -16.559 -23.188 1.00 96.88 270 ALA A O 1
ATOM 2076 N N . TYR A 1 271 ? -0.766 -15.911 -21.767 1.00 97.69 271 TYR A N 1
ATOM 2077 C CA . TYR A 1 271 ? 0.118 -15.285 -22.759 1.00 97.69 271 TYR A CA 1
ATOM 2078 C C . TYR A 1 271 ? 1.209 -16.238 -23.290 1.00 97.69 271 TYR A C 1
ATOM 2080 O O . TYR A 1 271 ? 2.157 -15.799 -23.940 1.00 97.69 271 TYR A O 1
ATOM 2088 N N . GLY A 1 272 ? 1.095 -17.545 -23.027 1.00 97.50 272 GLY A N 1
ATOM 2089 C CA . GLY A 1 272 ? 2.010 -18.568 -23.543 1.00 97.50 272 GLY A CA 1
ATOM 2090 C C . GLY A 1 272 ? 3.371 -18.620 -22.845 1.00 97.50 272 GLY A C 1
ATOM 2091 O O . GLY A 1 272 ? 4.316 -19.186 -23.394 1.00 97.50 272 GLY A O 1
ATOM 2092 N N . LEU A 1 273 ? 3.496 -18.031 -21.653 1.00 97.62 273 LEU A N 1
ATOM 2093 C CA . LEU A 1 273 ? 4.738 -18.039 -20.884 1.00 97.62 273 LEU A CA 1
ATOM 2094 C C . LEU A 1 273 ? 4.806 -19.239 -19.923 1.00 97.62 273 LEU A C 1
ATOM 2096 O O . LEU A 1 273 ? 3.775 -19.705 -19.428 1.00 97.62 273 LEU A O 1
ATOM 2100 N N . PRO A 1 274 ? 6.020 -19.743 -19.637 1.00 94.31 274 PRO A N 1
ATOM 2101 C CA . PRO A 1 274 ? 6.211 -20.886 -18.753 1.00 94.31 274 PRO A CA 1
ATOM 2102 C C . PRO A 1 274 ? 5.941 -20.517 -17.284 1.00 94.31 274 PRO A C 1
ATOM 2104 O O . PRO A 1 274 ? 6.066 -19.356 -16.885 1.00 94.31 274 PRO A O 1
ATOM 2107 N N . ALA A 1 275 ? 5.595 -21.507 -16.457 1.00 88.25 275 ALA A N 1
ATOM 2108 C CA . ALA A 1 275 ? 5.222 -21.291 -15.054 1.00 88.25 275 ALA A CA 1
ATOM 2109 C C . ALA A 1 275 ? 6.357 -20.660 -14.224 1.00 88.25 275 ALA A C 1
ATOM 2111 O O . ALA A 1 275 ? 6.112 -19.862 -13.317 1.00 88.25 275 ALA A O 1
ATOM 2112 N N . GLU A 1 276 ? 7.607 -20.962 -14.569 1.00 90.62 276 GLU A N 1
ATOM 2113 C CA . GLU A 1 276 ? 8.815 -20.431 -13.937 1.00 90.62 276 GLU A CA 1
ATOM 2114 C C . GLU A 1 276 ? 8.941 -18.911 -14.113 1.00 90.62 276 GLU A C 1
ATOM 2116 O O . GLU A 1 276 ? 9.509 -18.239 -13.251 1.00 90.62 276 GLU A O 1
ATOM 2121 N N . ALA A 1 277 ? 8.370 -18.335 -15.180 1.00 92.38 277 ALA A N 1
ATOM 2122 C CA . ALA A 1 277 ? 8.382 -16.887 -15.391 1.00 92.38 277 ALA A CA 1
ATOM 2123 C C . ALA A 1 277 ? 7.645 -16.147 -14.262 1.00 92.38 277 ALA A C 1
ATOM 2125 O O . ALA A 1 277 ? 8.068 -15.072 -13.836 1.00 92.38 277 ALA A O 1
ATOM 2126 N N . ALA A 1 278 ? 6.584 -16.748 -13.716 1.00 91.88 278 ALA A N 1
ATOM 2127 C CA . ALA A 1 278 ? 5.800 -16.147 -12.643 1.00 91.88 278 ALA A CA 1
ATOM 2128 C C . ALA A 1 278 ? 6.555 -16.080 -11.308 1.00 91.88 278 ALA A C 1
ATOM 2130 O O . ALA A 1 278 ? 6.275 -15.204 -10.489 1.00 91.88 278 ALA A O 1
ATOM 2131 N N . GLN A 1 279 ? 7.549 -16.952 -11.102 1.00 89.56 279 GLN A N 1
ATOM 2132 C CA . GLN A 1 279 ? 8.376 -16.948 -9.892 1.00 89.56 279 GLN A CA 1
ATOM 2133 C C . GLN A 1 279 ? 9.253 -15.698 -9.792 1.00 89.56 279 GLN A C 1
ATOM 2135 O O . GLN A 1 279 ? 9.703 -15.371 -8.703 1.00 89.56 279 GLN A O 1
ATOM 2140 N N . GLN A 1 280 ? 9.469 -14.978 -10.899 1.00 90.31 280 GLN A N 1
ATOM 2141 C CA . GLN A 1 280 ? 10.271 -13.752 -10.936 1.00 90.31 280 GLN A CA 1
ATOM 2142 C C . GLN A 1 280 ? 9.501 -12.498 -10.500 1.00 90.31 280 GLN A C 1
ATOM 2144 O O . GLN A 1 280 ? 10.096 -11.417 -10.445 1.00 90.31 280 GLN A O 1
ATOM 2149 N N . LEU A 1 281 ? 8.197 -12.615 -10.217 1.00 94.62 281 LEU A N 1
ATOM 2150 C CA . LEU A 1 281 ? 7.372 -11.495 -9.780 1.00 94.62 281 LEU A CA 1
ATOM 2151 C C . LEU A 1 281 ? 7.892 -10.934 -8.455 1.00 94.62 281 LEU A C 1
ATOM 2153 O O . LEU A 1 281 ? 7.901 -11.628 -7.435 1.00 94.62 281 LEU A O 1
ATOM 2157 N N . THR A 1 282 ? 8.244 -9.652 -8.461 1.00 96.31 282 THR A N 1
ATOM 2158 C CA . THR A 1 282 ? 8.598 -8.913 -7.250 1.00 96.31 282 THR A CA 1
ATOM 2159 C C . THR A 1 282 ? 7.453 -8.011 -6.803 1.00 96.31 282 THR A C 1
ATOM 2161 O O . THR A 1 282 ? 6.845 -7.320 -7.623 1.00 96.31 282 THR A O 1
ATOM 2164 N N . ILE A 1 283 ? 7.190 -7.988 -5.497 1.00 97.69 283 ILE A N 1
ATOM 2165 C CA . ILE A 1 283 ? 6.172 -7.144 -4.866 1.00 97.69 283 ILE A CA 1
ATOM 2166 C C . ILE A 1 283 ? 6.853 -6.155 -3.919 1.00 97.69 283 ILE A C 1
ATOM 2168 O O . ILE A 1 283 ? 7.448 -6.544 -2.911 1.00 97.69 283 ILE A O 1
ATOM 2172 N N . PHE A 1 284 ? 6.719 -4.869 -4.223 1.00 98.44 284 PHE A N 1
ATOM 2173 C CA . PHE A 1 284 ? 6.978 -3.778 -3.296 1.00 98.44 284 PHE A CA 1
ATOM 2174 C C . PHE A 1 284 ? 5.683 -3.438 -2.551 1.00 98.44 284 PHE A C 1
ATOM 2176 O O . PHE A 1 284 ? 4.705 -2.994 -3.151 1.00 98.44 284 PHE A O 1
ATOM 2183 N N . ALA A 1 285 ? 5.653 -3.662 -1.242 1.00 98.31 285 ALA A N 1
ATOM 2184 C CA . ALA A 1 285 ? 4.490 -3.398 -0.406 1.00 98.31 285 ALA A CA 1
ATOM 2185 C C . ALA A 1 285 ? 4.697 -2.134 0.435 1.00 98.31 285 ALA A C 1
ATOM 2187 O O . ALA A 1 285 ? 5.714 -1.989 1.109 1.00 98.31 285 ALA A O 1
ATOM 2188 N N . SER A 1 286 ? 3.722 -1.231 0.448 1.00 98.06 286 SER A N 1
ATOM 2189 C CA . SER A 1 286 ? 3.721 -0.066 1.337 1.00 98.06 286 SER A CA 1
ATOM 2190 C C . SER A 1 286 ? 2.513 -0.083 2.263 1.00 98.06 286 SER A C 1
ATOM 2192 O O . SER A 1 286 ? 1.410 -0.382 1.812 1.00 98.06 286 SER A O 1
ATOM 2194 N N . THR A 1 287 ? 2.681 0.293 3.528 1.00 97.56 287 THR A N 1
ATOM 2195 C CA . THR A 1 287 ? 1.543 0.517 4.441 1.00 97.56 287 THR A CA 1
ATOM 2196 C C . THR A 1 287 ? 0.594 1.563 3.856 1.00 97.56 287 THR A C 1
ATOM 2198 O O . THR A 1 287 ? 1.057 2.580 3.326 1.00 97.56 287 THR A O 1
ATOM 2201 N N . ALA A 1 288 ? -0.712 1.322 3.917 1.00 93.50 288 ALA A N 1
ATOM 2202 C CA . ALA A 1 288 ? -1.701 2.189 3.289 1.00 93.50 288 ALA A CA 1
ATOM 2203 C C . ALA A 1 288 ? -1.749 3.571 3.961 1.00 93.50 288 ALA A C 1
ATOM 2205 O O . ALA A 1 288 ? -1.779 3.694 5.182 1.00 93.50 288 ALA A O 1
ATOM 2206 N N . THR A 1 289 ? -1.817 4.637 3.163 1.00 89.88 289 THR A N 1
ATOM 2207 C CA . THR A 1 289 ? -2.088 5.992 3.680 1.00 89.88 289 THR A CA 1
ATOM 2208 C C . THR A 1 289 ? -3.578 6.191 3.948 1.00 89.88 289 THR A C 1
ATOM 2210 O O . THR A 1 289 ? -3.967 7.004 4.784 1.00 89.88 289 THR A O 1
ATOM 2213 N N . TRP A 1 290 ? -4.421 5.408 3.271 1.00 88.50 290 TRP A N 1
ATOM 2214 C CA . TRP A 1 290 ? -5.880 5.462 3.367 1.00 88.50 290 TRP A CA 1
ATOM 2215 C C . TRP A 1 290 ? -6.443 5.137 4.753 1.00 88.50 290 TRP A C 1
ATOM 2217 O O . TRP A 1 290 ? -7.488 5.670 5.127 1.00 88.50 290 TRP A O 1
ATOM 2227 N N . SER A 1 291 ? -5.774 4.250 5.496 1.00 84.75 291 SER A N 1
ATOM 2228 C CA . SER A 1 291 ? -6.167 3.789 6.834 1.00 84.75 291 SER A CA 1
ATOM 2229 C C . SER A 1 291 ? -5.628 4.668 7.966 1.00 84.75 291 SER A C 1
ATOM 2231 O O . SER A 1 291 ? -6.048 4.499 9.114 1.00 84.75 291 SER A O 1
ATOM 2233 N N . GLN A 1 292 ? -4.700 5.582 7.668 1.00 92.00 292 GLN A N 1
ATOM 2234 C CA . GLN A 1 292 ? -4.079 6.442 8.669 1.00 92.00 292 GLN A CA 1
ATOM 2235 C C . GLN A 1 292 ? -4.992 7.594 9.069 1.00 92.00 292 GLN A C 1
ATOM 2237 O O . GLN A 1 292 ? -5.786 8.084 8.264 1.00 92.00 292 GLN A O 1
ATOM 2242 N N . THR A 1 293 ? -4.835 8.056 10.307 1.00 92.69 293 THR A N 1
ATOM 2243 C CA . THR A 1 293 ? -5.702 9.062 10.926 1.00 92.69 293 THR A CA 1
ATOM 2244 C C . THR A 1 293 ? -4.894 10.259 11.419 1.00 92.69 293 THR A C 1
ATOM 2246 O O . THR A 1 293 ? -3.785 10.095 11.929 1.00 92.69 293 THR A O 1
ATOM 2249 N N . THR A 1 294 ? -5.430 11.480 11.303 1.00 92.19 294 THR A N 1
ATOM 2250 C CA . THR A 1 294 ? -4.833 12.660 11.969 1.00 92.19 294 THR A CA 1
ATOM 2251 C C . THR A 1 294 ? -5.244 12.773 13.436 1.00 92.19 294 THR A C 1
ATOM 2253 O O . THR A 1 294 ? -4.713 13.613 14.163 1.00 92.19 294 THR A O 1
ATOM 2256 N N . LEU A 1 295 ? -6.234 11.974 13.839 1.00 90.12 295 LEU A N 1
ATOM 2257 C CA . LEU A 1 295 ? -6.746 11.865 15.196 1.00 90.12 295 LEU A CA 1
ATOM 2258 C C . LEU A 1 295 ? -6.128 10.653 15.879 1.00 90.12 295 LEU A C 1
ATOM 2260 O O . LEU A 1 295 ? -6.026 9.587 15.269 1.00 90.12 295 LEU A O 1
ATOM 2264 N N . ASP A 1 296 ? -5.750 10.832 17.136 1.00 91.56 296 ASP A N 1
ATOM 2265 C CA . ASP A 1 296 ? -5.019 9.880 17.962 1.00 91.56 296 ASP A CA 1
ATOM 2266 C C . ASP A 1 296 ? -3.892 9.181 17.177 1.00 91.56 296 ASP A C 1
ATOM 2268 O 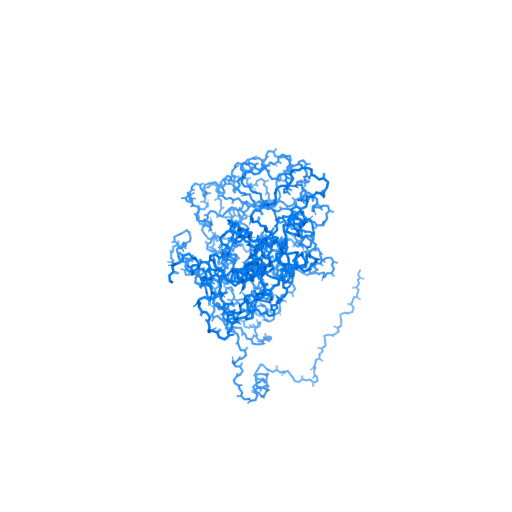O . ASP A 1 296 ? -3.900 7.958 16.997 1.00 91.56 296 ASP A O 1
ATOM 2272 N N . PRO A 1 297 ? -2.933 9.948 16.624 1.00 92.25 297 PRO A N 1
ATOM 2273 C CA . PRO A 1 297 ? -2.029 9.463 15.582 1.00 92.25 297 PRO A CA 1
ATOM 2274 C C . PRO A 1 297 ? -1.093 8.341 16.045 1.00 92.25 297 PRO A C 1
ATOM 2276 O O . PRO A 1 297 ? -0.592 7.584 15.219 1.00 92.25 297 PRO A O 1
ATOM 2279 N N . HIS A 1 298 ? -0.892 8.153 17.352 1.00 93.56 298 HIS A N 1
ATOM 2280 C CA . HIS A 1 298 ? -0.133 7.012 17.875 1.00 93.56 298 HIS A CA 1
ATOM 2281 C C . HIS A 1 298 ? -0.807 5.671 17.554 1.00 93.56 298 HIS A C 1
ATOM 2283 O O . HIS A 1 298 ? -0.119 4.662 17.407 1.00 93.56 298 HIS A O 1
ATOM 2289 N N . THR A 1 299 ? -2.128 5.649 17.344 1.00 94.12 299 THR A N 1
ATOM 2290 C CA . THR A 1 299 ? -2.823 4.453 16.847 1.00 94.12 299 THR A CA 1
ATOM 2291 C C . THR A 1 299 ? -2.355 4.044 15.447 1.00 94.12 299 THR A C 1
ATOM 2293 O O . THR A 1 299 ? -2.416 2.859 15.117 1.00 94.12 299 THR A O 1
ATOM 2296 N N . ASN A 1 300 ? -1.799 4.968 14.649 1.00 95.50 300 ASN A N 1
ATOM 2297 C CA . ASN A 1 300 ? -1.191 4.625 13.363 1.00 95.50 300 ASN A CA 1
ATOM 2298 C C . ASN A 1 300 ? 0.025 3.707 13.534 1.00 95.50 300 ASN A C 1
ATOM 2300 O O . ASN A 1 3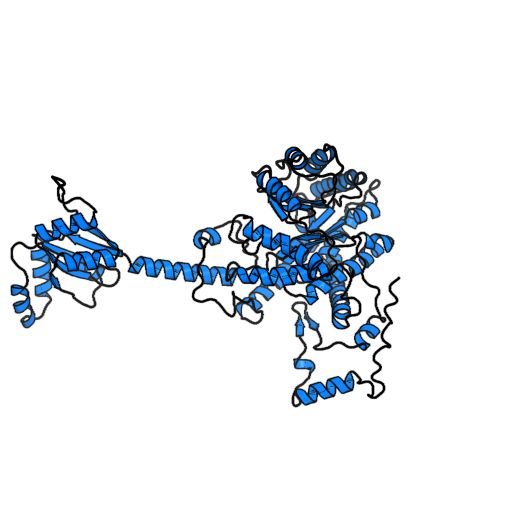00 ? 0.226 2.865 12.673 1.00 95.50 300 ASN A O 1
ATOM 2304 N N . LEU A 1 301 ? 0.777 3.780 14.644 1.00 96.38 301 LEU A N 1
ATOM 2305 C CA . LEU A 1 301 ? 1.891 2.852 14.908 1.00 96.38 301 LEU A CA 1
ATOM 2306 C C . LEU A 1 301 ? 1.408 1.396 15.006 1.00 96.38 301 LEU A C 1
ATOM 2308 O O . LEU A 1 301 ? 2.066 0.479 14.519 1.00 96.38 301 LEU A O 1
ATOM 2312 N N . LEU A 1 302 ? 0.233 1.178 15.602 1.00 95.75 302 LEU A N 1
ATOM 2313 C CA . LEU A 1 302 ? -0.377 -0.151 15.709 1.00 95.75 302 LEU A CA 1
ATOM 2314 C C . LEU A 1 302 ? -0.882 -0.646 14.345 1.00 95.75 302 LEU A C 1
ATOM 2316 O O . LEU A 1 302 ? -0.709 -1.819 13.999 1.00 95.75 302 LEU A O 1
ATOM 2320 N N . ARG A 1 303 ? -1.479 0.259 13.553 1.00 95.06 303 ARG A N 1
ATOM 2321 C CA . ARG A 1 303 ? -1.942 -0.042 12.189 1.00 95.06 303 ARG A CA 1
ATOM 2322 C C . ARG A 1 303 ? -0.775 -0.429 11.295 1.00 95.06 303 ARG A C 1
ATOM 2324 O O . ARG A 1 303 ? -0.791 -1.522 10.738 1.00 95.06 303 ARG A O 1
ATOM 2331 N N . THR A 1 304 ? 0.259 0.406 11.235 1.00 96.75 304 THR A N 1
ATOM 2332 C CA . THR A 1 304 ? 1.426 0.158 10.385 1.00 96.75 304 THR A CA 1
ATOM 2333 C C . THR A 1 304 ? 2.191 -1.091 10.812 1.00 96.75 304 THR A C 1
ATOM 2335 O O . THR A 1 304 ? 2.700 -1.795 9.947 1.00 96.75 304 THR A O 1
ATOM 2338 N N . THR A 1 305 ? 2.205 -1.437 12.106 1.00 97.50 305 THR A N 1
ATOM 2339 C CA . THR A 1 305 ? 2.726 -2.730 12.595 1.00 97.50 305 THR A CA 1
ATOM 2340 C C . THR A 1 305 ? 1.966 -3.907 11.985 1.00 97.50 305 THR A C 1
ATOM 2342 O O . THR A 1 305 ? 2.574 -4.793 11.386 1.00 97.50 305 THR A O 1
ATOM 2345 N N . THR A 1 306 ? 0.635 -3.891 12.071 1.00 96.94 306 THR A N 1
ATOM 2346 C CA . THR A 1 306 ? -0.228 -4.951 11.519 1.00 96.94 306 THR A CA 1
ATOM 2347 C C . THR A 1 306 ? -0.099 -5.044 9.995 1.00 96.94 306 THR A C 1
ATOM 2349 O O . THR A 1 306 ? 0.003 -6.136 9.433 1.00 96.94 306 THR A O 1
ATOM 2352 N N . GLU A 1 307 ? -0.054 -3.899 9.319 1.00 98.12 307 GLU A N 1
ATOM 2353 C CA . GLU A 1 307 ? 0.113 -3.787 7.868 1.00 98.12 307 GLU A CA 1
ATOM 2354 C C . GLU A 1 307 ? 1.483 -4.319 7.416 1.00 98.12 307 GLU A C 1
ATOM 2356 O O . GLU A 1 307 ? 1.558 -5.147 6.509 1.00 98.12 307 GLU A O 1
ATOM 2361 N N . ALA A 1 308 ? 2.570 -3.921 8.083 1.00 98.19 308 ALA A N 1
ATOM 2362 C CA . ALA A 1 308 ? 3.918 -4.397 7.776 1.00 98.19 308 ALA A CA 1
ATOM 2363 C C . ALA A 1 308 ? 4.059 -5.905 8.012 1.00 98.19 308 ALA A C 1
ATOM 2365 O O . ALA A 1 308 ? 4.616 -6.604 7.166 1.00 98.19 308 ALA A O 1
ATOM 2366 N N . MET A 1 309 ? 3.505 -6.426 9.112 1.00 98.00 309 MET A N 1
ATOM 2367 C CA . MET A 1 309 ? 3.461 -7.868 9.370 1.00 98.00 309 MET A CA 1
ATOM 2368 C C . MET A 1 309 ? 2.704 -8.613 8.264 1.00 98.00 309 MET A C 1
ATOM 2370 O O . MET A 1 309 ? 3.185 -9.624 7.757 1.00 98.00 309 MET A O 1
ATOM 2374 N N . SER A 1 310 ? 1.556 -8.085 7.833 1.00 98.12 310 SER A N 1
ATOM 2375 C CA . SER A 1 310 ? 0.782 -8.678 6.735 1.00 98.12 310 SER A CA 1
ATOM 2376 C C . SER A 1 310 ? 1.573 -8.694 5.427 1.00 98.12 310 SER A C 1
ATOM 2378 O O . SER A 1 310 ? 1.556 -9.689 4.705 1.00 98.12 310 SER A O 1
ATOM 2380 N N . ALA A 1 311 ? 2.309 -7.616 5.140 1.00 97.75 311 ALA A N 1
ATOM 2381 C CA . ALA A 1 311 ? 3.153 -7.512 3.957 1.00 97.75 311 ALA A CA 1
ATOM 2382 C C . ALA A 1 311 ? 4.265 -8.573 3.942 1.00 97.75 311 ALA A C 1
ATOM 2384 O O . ALA A 1 311 ? 4.445 -9.270 2.940 1.00 97.75 311 ALA A O 1
ATOM 2385 N N . VAL A 1 312 ? 4.999 -8.726 5.051 1.00 96.56 312 VAL A N 1
ATOM 2386 C CA . VAL A 1 312 ? 6.138 -9.659 5.114 1.00 96.56 312 VAL A CA 1
ATOM 2387 C C . VAL A 1 312 ? 5.691 -11.121 5.116 1.00 96.56 312 VAL A C 1
ATOM 2389 O O . VAL A 1 312 ? 6.301 -11.933 4.417 1.00 96.56 312 VAL A O 1
ATOM 2392 N N . LEU A 1 313 ? 4.595 -11.440 5.818 1.00 96.19 313 LEU A N 1
ATOM 2393 C CA . LEU A 1 313 ? 4.013 -12.788 5.881 1.00 96.19 313 LEU A CA 1
ATOM 2394 C C . LEU A 1 313 ? 3.253 -13.166 4.606 1.00 96.19 313 LEU A C 1
ATOM 2396 O O . LEU A 1 313 ? 3.183 -14.339 4.260 1.00 96.19 313 LEU A O 1
ATOM 2400 N N . GLY A 1 314 ? 2.711 -12.181 3.885 1.00 95.69 314 GLY A N 1
ATOM 2401 C CA . GLY A 1 314 ? 2.146 -12.361 2.546 1.00 95.69 314 GLY A CA 1
ATOM 2402 C C . GLY A 1 314 ? 3.204 -12.510 1.447 1.00 95.69 314 GLY A C 1
ATOM 2403 O O . GLY A 1 314 ? 2.859 -12.713 0.283 1.00 95.69 314 GLY A O 1
ATOM 2404 N N . GLY A 1 315 ? 4.490 -12.414 1.797 1.00 94.44 315 GLY A N 1
ATOM 2405 C CA . GLY A 1 315 ? 5.587 -12.684 0.880 1.00 94.44 315 GLY A CA 1
ATOM 2406 C C . GLY A 1 315 ? 6.064 -11.474 0.079 1.00 94.44 315 GLY A C 1
ATOM 2407 O O . GLY A 1 315 ? 6.555 -11.673 -1.028 1.00 94.44 315 GLY A O 1
ATOM 2408 N N . ALA A 1 316 ? 5.941 -10.237 0.573 1.00 96.31 316 ALA A N 1
ATOM 2409 C CA . ALA A 1 316 ? 6.528 -9.068 -0.095 1.00 96.31 316 ALA A CA 1
ATOM 2410 C C . ALA A 1 316 ? 8.062 -9.186 -0.231 1.00 96.31 316 ALA A C 1
ATOM 2412 O O . ALA A 1 316 ? 8.732 -9.753 0.637 1.00 96.31 316 ALA A O 1
ATOM 2413 N N . ASP A 1 317 ? 8.614 -8.640 -1.318 1.00 96.62 317 ASP A N 1
ATOM 2414 C CA . ASP A 1 317 ? 10.056 -8.633 -1.616 1.00 96.62 317 ASP A CA 1
ATOM 2415 C C . ASP A 1 317 ? 10.753 -7.379 -1.074 1.00 96.62 317 ASP A C 1
ATOM 2417 O O . ASP A 1 317 ? 11.939 -7.397 -0.738 1.00 96.62 317 ASP A O 1
ATOM 2421 N N . ALA A 1 318 ? 10.014 -6.277 -0.984 1.00 97.56 318 ALA A N 1
ATOM 2422 C CA . ALA A 1 318 ? 10.445 -5.038 -0.360 1.00 97.56 318 ALA A CA 1
ATOM 2423 C C . ALA A 1 318 ? 9.259 -4.404 0.367 1.00 97.56 318 ALA A C 1
ATOM 2425 O O . ALA A 1 318 ? 8.129 -4.470 -0.118 1.00 97.56 318 ALA A O 1
ATOM 2426 N N . VAL A 1 319 ? 9.518 -3.787 1.516 1.00 98.31 319 VAL A N 1
ATOM 2427 C CA . VAL A 1 319 ? 8.489 -3.149 2.340 1.00 98.31 319 VAL A CA 1
ATOM 2428 C C . VAL A 1 319 ? 8.836 -1.699 2.637 1.00 98.31 319 VAL A C 1
ATOM 2430 O O . VAL A 1 319 ? 9.993 -1.358 2.886 1.00 98.31 319 VAL A O 1
ATOM 2433 N N . SER A 1 320 ? 7.813 -0.851 2.633 1.00 98.44 320 SER A N 1
ATOM 2434 C CA . SER A 1 320 ? 7.897 0.547 3.035 1.00 98.44 320 SER A CA 1
ATOM 2435 C C . SER A 1 320 ? 6.839 0.852 4.081 1.00 98.44 320 SER A C 1
ATOM 2437 O O . SER A 1 320 ? 5.644 0.668 3.852 1.00 98.44 320 SER A O 1
ATOM 2439 N N . VAL A 1 321 ? 7.281 1.330 5.235 1.00 98.31 321 VAL A N 1
ATOM 2440 C CA . VAL A 1 321 ? 6.394 1.750 6.315 1.00 98.31 321 VAL A CA 1
ATOM 2441 C C . VAL A 1 321 ? 6.289 3.268 6.282 1.00 98.31 321 VAL A C 1
ATOM 2443 O O . VAL A 1 321 ? 7.301 3.966 6.277 1.00 98.31 321 VAL A O 1
ATOM 2446 N N . GLY A 1 322 ? 5.064 3.781 6.234 1.00 95.88 322 GLY A N 1
ATOM 2447 C CA . GLY A 1 322 ? 4.784 5.206 6.351 1.00 95.88 322 GLY A CA 1
ATOM 2448 C C . GLY A 1 322 ? 4.976 5.687 7.786 1.00 95.88 322 GLY A C 1
ATOM 2449 O O . GLY A 1 322 ? 4.730 4.947 8.741 1.00 95.88 322 GLY A O 1
ATOM 2450 N N . THR A 1 323 ? 5.399 6.939 7.958 1.00 96.88 323 THR A N 1
ATOM 2451 C CA . THR A 1 323 ? 5.497 7.522 9.298 1.00 96.88 323 THR A CA 1
ATOM 2452 C C . THR A 1 323 ? 4.103 7.745 9.883 1.00 96.88 323 THR A C 1
ATOM 2454 O O . THR A 1 323 ? 3.156 8.068 9.167 1.00 96.88 323 THR A O 1
ATOM 2457 N N . PHE A 1 324 ? 3.964 7.565 11.198 1.00 95.50 324 PHE A N 1
ATOM 2458 C CA . PHE A 1 324 ? 2.671 7.651 11.893 1.00 95.50 324 PHE A CA 1
ATOM 2459 C C . PHE A 1 324 ? 2.024 9.049 11.826 1.00 95.50 324 PHE A C 1
ATOM 2461 O O . PHE A 1 324 ? 0.826 9.189 12.069 1.00 95.50 324 PHE A O 1
ATOM 2468 N N . ASP A 1 325 ? 2.824 10.067 11.509 1.00 94.62 325 ASP A N 1
ATOM 2469 C CA . ASP A 1 325 ? 2.480 11.485 11.442 1.00 94.62 325 ASP A CA 1
ATOM 2470 C C . ASP A 1 325 ? 2.516 12.057 10.011 1.00 94.62 325 ASP A C 1
ATOM 2472 O O . ASP A 1 325 ? 2.358 13.267 9.826 1.00 94.62 325 ASP A O 1
ATOM 2476 N N . CYS A 1 326 ? 2.687 11.207 8.986 1.00 91.06 326 CYS A N 1
ATOM 2477 C CA . CYS A 1 326 ? 2.908 11.644 7.601 1.00 91.06 326 CYS A CA 1
ATOM 2478 C C . CYS A 1 326 ? 1.770 12.503 7.021 1.00 91.06 326 CYS A C 1
ATOM 2480 O O . CYS A 1 326 ? 1.971 13.233 6.053 1.00 91.06 326 CYS A O 1
ATOM 2482 N N . LEU A 1 327 ? 0.576 12.434 7.617 1.00 90.69 327 LEU A N 1
ATOM 2483 C CA . LEU A 1 327 ? -0.599 13.188 7.189 1.00 90.69 327 LEU A CA 1
ATOM 2484 C C . LEU A 1 327 ? -0.577 14.663 7.610 1.00 90.69 327 LEU A C 1
ATOM 2486 O O . LEU A 1 327 ? -1.310 15.459 7.027 1.00 90.69 327 LEU A O 1
ATOM 2490 N N . PHE A 1 328 ? 0.192 15.033 8.637 1.00 90.12 328 PHE A N 1
ATOM 2491 C CA . PHE A 1 328 ? 0.116 16.370 9.243 1.00 90.12 328 PHE A CA 1
ATOM 2492 C C . PHE A 1 328 ? 1.465 16.978 9.636 1.00 90.12 328 PHE A C 1
ATOM 2494 O O . PHE A 1 328 ? 1.517 18.184 9.897 1.00 90.12 328 PHE A O 1
ATOM 2501 N N . HIS A 1 329 ? 2.554 16.206 9.616 1.00 91.31 329 HIS A N 1
ATOM 2502 C CA . HIS A 1 329 ? 3.900 16.711 9.863 1.00 91.31 329 HIS A CA 1
ATOM 2503 C C . HIS A 1 329 ? 4.811 16.654 8.648 1.00 91.31 329 HIS A C 1
ATOM 2505 O O . HIS A 1 329 ? 4.715 15.792 7.777 1.00 91.31 329 HIS A O 1
ATOM 2511 N N . ALA A 1 330 ? 5.744 17.607 8.629 1.00 91.12 330 ALA A N 1
ATOM 2512 C CA . ALA A 1 330 ? 6.900 17.512 7.765 1.00 91.12 330 ALA A CA 1
ATOM 2513 C C . ALA A 1 330 ? 7.784 16.337 8.218 1.00 91.12 330 ALA A C 1
ATOM 2515 O O . ALA A 1 330 ? 7.782 15.979 9.404 1.00 91.12 330 ALA A O 1
ATOM 2516 N N . PRO A 1 331 ? 8.570 15.757 7.301 1.00 92.69 331 PRO A N 1
ATOM 2517 C CA . PRO A 1 331 ? 9.396 14.617 7.647 1.00 92.69 331 PRO A CA 1
ATOM 2518 C C . PRO A 1 331 ? 10.401 14.929 8.765 1.00 92.69 331 PRO A C 1
ATOM 2520 O O . PRO A 1 331 ? 11.024 15.993 8.775 1.00 92.69 331 PRO A O 1
ATOM 2523 N N . ASN A 1 332 ? 10.557 13.996 9.704 1.00 94.56 332 ASN A N 1
ATOM 2524 C CA . ASN A 1 332 ? 11.397 14.155 10.888 1.00 94.56 332 ASN A CA 1
ATOM 2525 C C . ASN A 1 332 ? 12.016 12.815 11.317 1.00 94.56 332 ASN A C 1
ATOM 2527 O O . ASN A 1 332 ? 11.394 11.765 11.174 1.00 94.56 332 ASN A O 1
ATOM 2531 N N . GLU A 1 333 ? 13.219 12.845 11.901 1.00 95.38 333 GLU A N 1
ATOM 2532 C CA . GLU A 1 333 ? 13.948 11.603 12.214 1.00 95.38 333 GLU A CA 1
ATOM 2533 C C . GLU A 1 333 ? 13.284 10.761 13.313 1.00 95.38 333 GLU A C 1
ATOM 2535 O O . GLU A 1 333 ? 13.479 9.549 13.359 1.00 95.38 333 GLU A O 1
ATOM 2540 N N . PHE A 1 334 ? 12.486 11.351 14.208 1.00 96.38 334 PHE A N 1
ATOM 2541 C CA . PHE A 1 334 ? 11.782 10.552 15.212 1.00 96.38 334 PHE A CA 1
ATOM 2542 C C . PHE A 1 334 ? 10.795 9.592 14.540 1.00 96.38 334 PHE A C 1
ATOM 2544 O O . PHE A 1 334 ? 10.865 8.381 14.758 1.00 96.38 334 PHE A O 1
ATOM 2551 N N . ALA A 1 335 ? 9.918 10.123 13.691 1.00 97.12 335 ALA A N 1
ATOM 2552 C CA . ALA A 1 335 ? 8.902 9.340 13.011 1.00 97.12 335 ALA A CA 1
ATOM 2553 C C . ALA A 1 335 ? 9.505 8.420 11.934 1.00 97.12 335 ALA A C 1
ATOM 2555 O O . ALA A 1 335 ? 9.091 7.265 11.811 1.00 97.12 335 ALA A O 1
ATOM 2556 N N . GLU A 1 336 ? 10.532 8.883 11.214 1.00 97.62 336 GLU A N 1
ATOM 2557 C CA . GLU A 1 336 ? 11.250 8.067 10.228 1.00 97.62 336 GLU A CA 1
ATOM 2558 C C . GLU A 1 336 ? 11.999 6.898 10.861 1.00 97.62 336 GLU A C 1
ATOM 2560 O O . GLU A 1 336 ? 11.981 5.798 10.311 1.00 97.62 336 GLU A O 1
ATOM 2565 N N . ARG A 1 337 ? 12.599 7.087 12.041 1.00 98.00 337 ARG A N 1
ATOM 2566 C CA . ARG A 1 337 ? 13.209 5.986 12.792 1.00 98.00 337 ARG A CA 1
ATOM 2567 C C . ARG A 1 337 ? 12.184 4.928 13.175 1.00 98.00 337 ARG A C 1
ATOM 2569 O O . ARG A 1 337 ? 12.473 3.748 13.013 1.00 98.00 337 ARG A O 1
ATOM 2576 N N . LEU A 1 338 ? 11.014 5.324 13.682 1.00 98.12 338 LEU A N 1
ATOM 2577 C CA . LEU A 1 338 ? 9.967 4.362 14.053 1.00 98.12 338 LEU A CA 1
ATOM 2578 C C . LEU A 1 338 ? 9.514 3.542 12.839 1.00 98.12 338 LEU A C 1
ATOM 2580 O O . LEU A 1 338 ? 9.438 2.318 12.922 1.00 98.12 338 LEU A O 1
ATOM 2584 N N . ALA A 1 339 ? 9.290 4.205 11.704 1.00 98.00 339 ALA A N 1
ATOM 2585 C CA . ALA A 1 339 ? 8.916 3.541 10.461 1.00 98.00 339 ALA A CA 1
ATOM 2586 C C . ALA A 1 339 ? 10.022 2.605 9.936 1.00 98.00 339 ALA A C 1
ATOM 2588 O O . ALA A 1 339 ? 9.753 1.446 9.628 1.00 98.00 339 ALA A O 1
ATOM 2589 N N . ARG A 1 340 ? 11.275 3.077 9.884 1.00 97.88 340 ARG A N 1
ATOM 2590 C CA . ARG A 1 340 ? 12.438 2.308 9.408 1.00 97.88 340 ARG A CA 1
ATOM 2591 C C . ARG A 1 340 ? 12.747 1.104 10.290 1.00 97.88 340 ARG A C 1
ATOM 2593 O O . ARG A 1 340 ? 13.116 0.057 9.767 1.00 97.88 340 ARG A O 1
ATOM 2600 N N . ASN A 1 341 ? 12.632 1.242 11.608 1.00 98.38 341 ASN A N 1
ATOM 2601 C CA . ASN A 1 341 ? 12.988 0.170 12.531 1.00 98.38 341 ASN A CA 1
ATOM 2602 C C . ASN A 1 341 ? 11.955 -0.957 12.525 1.00 98.38 341 ASN A C 1
ATOM 2604 O O . ASN A 1 341 ? 12.326 -2.091 12.794 1.00 98.38 341 ASN A O 1
ATOM 2608 N N . LEU A 1 342 ? 10.686 -0.690 12.204 1.00 98.31 342 LEU A N 1
ATOM 2609 C CA . LEU A 1 342 ? 9.642 -1.712 12.260 1.00 98.31 342 LEU A CA 1
ATOM 2610 C C . LEU A 1 342 ? 9.962 -2.947 11.383 1.00 98.31 342 LEU A C 1
ATOM 2612 O O . LEU A 1 342 ? 9.986 -4.046 11.934 1.00 98.31 342 LEU A O 1
ATOM 2616 N N . PRO A 1 343 ? 10.301 -2.834 10.080 1.00 97.75 343 PRO A N 1
ATOM 2617 C CA . PRO A 1 343 ? 10.731 -3.990 9.288 1.00 97.75 343 PRO A CA 1
ATOM 2618 C C . PRO A 1 343 ? 11.975 -4.705 9.831 1.00 97.75 343 PRO A C 1
ATOM 2620 O O . PRO A 1 343 ? 12.104 -5.911 9.632 1.00 97.75 343 PRO A O 1
ATOM 2623 N N . VAL A 1 344 ? 12.875 -3.980 10.507 1.00 97.69 344 VAL A N 1
ATOM 2624 C CA . VAL A 1 344 ? 14.072 -4.550 11.147 1.00 97.69 344 VAL A CA 1
ATOM 2625 C C . VAL A 1 344 ? 13.677 -5.361 12.378 1.00 97.69 344 VAL A C 1
ATOM 2627 O O . VAL A 1 344 ? 14.104 -6.500 12.502 1.00 97.69 344 VAL A O 1
ATOM 2630 N N . LEU A 1 345 ? 12.801 -4.836 13.240 1.00 98.25 345 LEU A N 1
ATOM 2631 C CA . LEU A 1 345 ? 12.276 -5.545 14.413 1.00 98.25 345 LEU A CA 1
ATOM 2632 C C . LEU A 1 345 ? 11.561 -6.839 14.007 1.00 98.25 345 LEU A C 1
ATOM 2634 O O . LEU A 1 345 ? 11.802 -7.896 14.587 1.00 98.25 345 LEU A O 1
ATOM 2638 N N . LEU A 1 346 ? 10.729 -6.779 12.962 1.00 97.88 346 LEU A N 1
ATOM 2639 C CA . LEU A 1 346 ? 10.029 -7.957 12.442 1.00 97.88 346 LEU A CA 1
ATOM 2640 C C . LEU A 1 346 ? 10.993 -9.052 11.953 1.00 97.88 346 LEU A C 1
ATOM 2642 O O . LEU A 1 346 ? 10.659 -10.236 12.007 1.00 97.88 346 LEU A O 1
ATOM 2646 N N . ARG A 1 347 ? 12.183 -8.665 11.485 1.00 96.25 347 ARG A N 1
ATOM 2647 C CA . ARG A 1 347 ? 13.205 -9.581 10.976 1.00 96.25 347 ARG A CA 1
ATOM 2648 C C . ARG A 1 347 ? 14.115 -10.099 12.085 1.00 96.25 347 ARG A C 1
ATOM 2650 O O . ARG A 1 347 ? 14.195 -11.297 12.318 1.00 96.25 347 ARG A O 1
ATOM 2657 N N . GLU A 1 348 ? 14.795 -9.190 12.769 1.00 96.69 348 GLU A N 1
ATOM 2658 C CA . GLU A 1 348 ? 15.913 -9.501 13.660 1.00 96.69 348 GLU A CA 1
ATOM 2659 C C . GLU A 1 348 ? 15.459 -9.937 15.061 1.00 96.69 348 GLU A C 1
ATOM 2661 O O . GLU A 1 348 ? 16.173 -10.690 15.722 1.00 96.69 348 GLU A O 1
ATOM 2666 N N . GLU A 1 349 ? 14.282 -9.485 15.512 1.00 98.00 349 GLU A N 1
ATOM 2667 C CA . GLU A 1 349 ? 13.762 -9.782 16.857 1.00 98.00 349 GLU A CA 1
ATOM 2668 C C . GLU A 1 349 ? 12.559 -10.731 16.824 1.00 98.00 349 GLU A C 1
ATOM 2670 O O . GLU A 1 349 ? 12.471 -11.643 17.644 1.00 98.00 349 GLU A O 1
ATOM 2675 N N . ALA A 1 350 ? 11.641 -10.551 15.868 1.00 97.75 350 ALA A N 1
ATOM 2676 C CA . ALA A 1 350 ? 10.476 -11.427 15.713 1.00 97.75 350 ALA A CA 1
ATOM 2677 C C . ALA A 1 350 ? 10.724 -12.626 14.779 1.00 97.75 350 ALA A C 1
ATOM 2679 O O . ALA A 1 350 ? 9.889 -13.530 14.721 1.00 97.75 350 ALA A O 1
ATOM 2680 N N . TYR A 1 351 ? 11.858 -12.655 14.066 1.00 96.88 351 TYR A N 1
ATOM 2681 C CA . TYR A 1 351 ? 12.292 -13.775 13.221 1.00 96.88 351 TYR A CA 1
ATOM 2682 C C . TYR A 1 351 ? 11.293 -14.183 12.130 1.00 96.88 351 TYR A C 1
ATOM 2684 O O . TYR A 1 351 ? 11.238 -15.349 11.727 1.00 96.88 351 TYR A O 1
ATOM 2692 N N . LEU A 1 352 ? 10.511 -13.227 11.615 1.00 95.69 352 LEU A N 1
ATOM 2693 C CA . LEU A 1 352 ? 9.489 -13.503 10.599 1.00 95.69 352 LEU A CA 1
ATOM 2694 C C . LEU A 1 352 ? 10.078 -13.775 9.201 1.00 95.69 352 LEU A C 1
ATOM 2696 O O . LEU A 1 352 ? 9.330 -14.048 8.266 1.00 95.69 352 LEU A O 1
ATOM 2700 N N . ASP A 1 353 ? 11.403 -13.722 9.040 1.00 93.81 353 ASP A N 1
ATOM 2701 C CA . ASP A 1 353 ? 12.127 -14.041 7.803 1.00 93.81 353 ASP A CA 1
ATOM 2702 C C . ASP A 1 353 ? 12.693 -15.468 7.762 1.00 93.81 353 ASP A C 1
ATOM 2704 O O . ASP A 1 353 ? 13.173 -15.909 6.718 1.00 93.81 353 ASP A O 1
ATOM 2708 N N . ARG A 1 354 ? 12.633 -16.216 8.872 1.00 93.69 354 ARG A N 1
ATOM 2709 C CA . ARG A 1 354 ? 13.214 -17.568 8.963 1.00 93.69 354 ARG A CA 1
ATOM 2710 C C . ARG A 1 354 ? 12.485 -18.602 8.106 1.00 93.69 354 ARG A C 1
ATOM 2712 O O . ARG A 1 354 ? 13.070 -19.629 7.767 1.00 93.69 354 ARG A O 1
ATOM 2719 N N . VAL A 1 355 ? 11.225 -18.340 7.762 1.00 91.31 355 VAL A N 1
ATOM 2720 C CA . VAL A 1 355 ? 10.369 -19.192 6.926 1.00 91.31 355 VAL A CA 1
ATOM 2721 C C . VAL A 1 355 ? 9.775 -18.325 5.816 1.00 91.31 355 VAL A C 1
ATOM 2723 O O . VAL A 1 355 ? 9.247 -17.256 6.102 1.00 91.31 355 VAL A O 1
ATOM 2726 N N . GLN A 1 356 ? 9.858 -18.759 4.551 1.00 86.50 356 GLN A N 1
ATOM 2727 C CA . GLN A 1 356 ? 9.408 -17.932 3.418 1.00 86.50 356 GLN A CA 1
ATOM 2728 C C . GLN A 1 356 ? 7.893 -17.683 3.391 1.00 86.50 356 GLN A C 1
ATOM 2730 O O . GLN A 1 356 ? 7.477 -16.556 3.139 1.00 86.50 356 GLN A O 1
ATOM 2735 N N . ASP A 1 357 ? 7.087 -18.718 3.635 1.00 91.62 357 ASP A N 1
ATOM 2736 C CA . ASP A 1 357 ? 5.621 -18.646 3.608 1.00 91.62 357 ASP A CA 1
ATOM 2737 C C . ASP A 1 357 ? 5.036 -19.370 4.833 1.00 91.62 357 ASP A C 1
ATOM 2739 O O . ASP A 1 357 ? 4.551 -20.499 4.733 1.00 91.62 357 ASP A O 1
ATOM 2743 N N . PRO A 1 358 ? 5.120 -18.759 6.029 1.00 92.19 358 PRO A N 1
ATOM 2744 C CA . PRO A 1 358 ? 4.666 -19.384 7.272 1.00 92.19 358 PRO A CA 1
ATOM 2745 C C . PRO A 1 358 ? 3.143 -19.568 7.336 1.00 92.19 358 PRO A C 1
ATOM 2747 O O . PRO A 1 358 ? 2.655 -20.292 8.199 1.00 92.19 358 PRO A O 1
ATOM 2750 N N . ALA A 1 359 ? 2.383 -18.919 6.447 1.00 92.56 359 ALA A N 1
ATOM 2751 C CA . ALA A 1 359 ? 0.936 -19.079 6.364 1.00 92.56 359 ALA A CA 1
ATOM 2752 C C . ALA A 1 359 ? 0.514 -20.320 5.551 1.00 92.56 359 ALA A C 1
ATOM 2754 O O . ALA A 1 359 ? -0.665 -20.684 5.580 1.00 92.56 359 ALA A O 1
ATOM 2755 N N . ALA A 1 360 ? 1.446 -20.968 4.836 1.00 92.69 360 ALA A N 1
ATOM 2756 C CA . ALA A 1 360 ? 1.165 -22.166 4.051 1.00 92.69 360 ALA A CA 1
ATOM 2757 C C . ALA A 1 360 ? 0.584 -23.290 4.922 1.00 92.69 360 ALA A C 1
ATOM 2759 O O . ALA A 1 360 ? 1.116 -23.618 5.982 1.00 92.69 360 ALA A O 1
ATOM 2760 N N . GLY A 1 361 ? -0.522 -23.879 4.470 1.00 91.94 361 GLY A N 1
ATOM 2761 C CA . GLY A 1 361 ? -1.227 -24.946 5.186 1.00 91.94 361 GLY A CA 1
ATOM 2762 C C . GLY A 1 361 ? -2.214 -24.468 6.258 1.00 91.94 361 GLY A C 1
ATOM 2763 O O . GLY A 1 361 ? -2.948 -25.287 6.809 1.00 91.94 361 GLY A O 1
ATOM 2764 N N . SER A 1 362 ? -2.305 -23.162 6.531 1.00 95.19 362 SER A N 1
ATOM 2765 C CA . SER A 1 362 ? -3.398 -22.618 7.344 1.00 95.19 362 SER A CA 1
ATOM 2766 C C . SER A 1 362 ? -4.732 -22.811 6.625 1.00 95.19 362 SER A C 1
ATOM 2768 O O . SER A 1 362 ? -4.966 -22.216 5.576 1.00 95.19 362 SER A O 1
ATOM 2770 N N . TYR A 1 363 ? -5.641 -23.596 7.210 1.00 95.12 363 TYR A N 1
ATOM 2771 C CA . TYR A 1 363 ? -6.946 -23.906 6.607 1.00 95.12 363 TYR A CA 1
ATOM 2772 C C . TYR A 1 363 ? -7.720 -22.644 6.208 1.00 95.12 363 TYR A C 1
ATOM 2774 O O . TYR A 1 363 ? -8.322 -22.584 5.137 1.00 95.12 363 TYR A O 1
ATOM 2782 N N . TYR A 1 364 ? -7.658 -21.616 7.054 1.00 95.94 364 TYR A N 1
ATOM 2783 C CA . TYR A 1 364 ? -8.299 -20.335 6.798 1.00 95.94 364 TYR A CA 1
ATOM 2784 C C . TYR A 1 364 ? -7.595 -19.544 5.693 1.00 95.94 364 TYR A C 1
ATOM 2786 O O . TYR A 1 364 ? -8.251 -19.130 4.740 1.00 95.94 364 TYR A O 1
ATOM 2794 N N . VAL A 1 365 ? -6.276 -19.335 5.795 1.00 96.75 365 VAL A N 1
ATOM 2795 C CA . VAL A 1 365 ? -5.559 -18.466 4.845 1.00 96.75 365 VAL A CA 1
ATOM 2796 C C . VAL A 1 365 ? -5.536 -19.084 3.450 1.00 96.75 365 VAL A C 1
ATOM 2798 O O . VAL A 1 365 ? -5.728 -18.355 2.485 1.00 96.75 365 VAL A O 1
ATOM 2801 N N . GLU A 1 366 ? -5.396 -20.406 3.325 1.00 96.75 366 GLU A N 1
ATOM 2802 C CA . GLU A 1 366 ? -5.479 -21.083 2.023 1.00 96.75 366 GLU A CA 1
ATOM 2803 C C . GLU A 1 366 ? -6.851 -20.910 1.373 1.00 96.75 366 GLU A C 1
ATOM 2805 O O . GLU A 1 366 ? -6.943 -20.538 0.201 1.00 96.75 366 GLU A O 1
ATOM 2810 N N . THR A 1 367 ? -7.921 -21.108 2.149 1.00 96.06 367 THR A N 1
ATOM 2811 C CA . THR A 1 367 ? -9.293 -20.935 1.656 1.00 96.06 367 THR A CA 1
ATOM 2812 C C . THR A 1 367 ? -9.562 -19.486 1.271 1.00 96.06 367 THR A C 1
ATOM 2814 O O . THR A 1 367 ? -10.111 -19.225 0.203 1.00 96.06 367 THR A O 1
ATOM 2817 N N . LEU A 1 368 ? -9.123 -18.532 2.095 1.00 96.94 368 LEU A N 1
ATOM 2818 C CA . LEU A 1 368 ? -9.272 -17.109 1.815 1.00 96.94 368 LEU A CA 1
ATOM 2819 C C . LEU A 1 368 ? -8.462 -16.680 0.584 1.00 96.94 368 LEU A C 1
ATOM 2821 O O . LEU A 1 368 ? -8.966 -15.921 -0.240 1.00 96.94 368 LEU A O 1
ATOM 2825 N N . THR A 1 369 ? -7.230 -17.173 0.427 1.00 97.19 369 THR A N 1
ATOM 2826 C CA . THR A 1 369 ? -6.401 -16.931 -0.763 1.00 97.19 369 THR A CA 1
ATOM 2827 C C . THR A 1 369 ? -7.089 -17.452 -2.019 1.00 97.19 369 THR A C 1
ATOM 2829 O O . THR A 1 369 ? -7.111 -16.746 -3.026 1.00 97.19 369 THR A O 1
ATOM 2832 N N . ASP A 1 370 ? -7.651 -18.661 -1.983 1.00 96.19 370 ASP A N 1
ATOM 2833 C CA . ASP A 1 370 ? -8.356 -19.231 -3.132 1.00 96.19 370 ASP A CA 1
ATOM 2834 C C . ASP A 1 370 ? -9.638 -18.460 -3.466 1.00 96.19 370 ASP A C 1
ATOM 2836 O O . ASP A 1 370 ? -9.883 -18.137 -4.626 1.00 96.19 370 ASP A O 1
ATOM 2840 N N . GLN A 1 371 ? -10.415 -18.088 -2.450 1.00 96.62 371 GLN A N 1
ATOM 2841 C CA . GLN A 1 371 ? -11.641 -17.313 -2.619 1.00 96.62 371 GLN A CA 1
ATOM 2842 C C . GLN A 1 371 ? -11.356 -15.928 -3.211 1.00 96.62 371 GLN A C 1
ATOM 2844 O O . GLN A 1 371 ? -11.942 -15.570 -4.230 1.00 96.62 371 GLN A O 1
ATOM 2849 N N . LEU A 1 372 ? -10.389 -15.189 -2.654 1.00 97.94 372 LEU A N 1
ATOM 2850 C CA . LEU A 1 372 ? -9.943 -13.910 -3.214 1.00 97.94 372 LEU A CA 1
ATOM 2851 C C . LEU A 1 372 ? -9.429 -14.065 -4.650 1.00 97.94 372 LEU A C 1
ATOM 2853 O O . LEU A 1 372 ? -9.700 -13.208 -5.491 1.00 97.94 372 LEU A O 1
ATOM 2857 N N . ALA A 1 373 ? -8.713 -15.153 -4.953 1.00 97.88 373 ALA A N 1
ATOM 2858 C CA . ALA A 1 373 ? -8.236 -15.415 -6.304 1.00 97.88 373 ALA A CA 1
ATOM 2859 C C . ALA A 1 373 ? -9.397 -15.629 -7.290 1.00 97.88 373 ALA A C 1
ATOM 2861 O O . ALA A 1 373 ? -9.393 -15.030 -8.364 1.00 97.88 373 ALA A O 1
ATOM 2862 N N . ARG A 1 374 ? -10.411 -16.423 -6.924 1.00 97.44 374 ARG A N 1
ATOM 2863 C CA . ARG A 1 374 ? -11.601 -16.659 -7.761 1.00 97.44 374 ARG A CA 1
ATOM 2864 C C . ARG A 1 374 ? -12.391 -15.379 -8.007 1.00 97.44 374 ARG A C 1
ATOM 2866 O O . ARG A 1 374 ? -12.698 -15.077 -9.158 1.00 97.44 374 ARG A O 1
ATOM 2873 N N . GLU A 1 375 ? -12.675 -14.618 -6.955 1.00 97.94 375 GLU A N 1
ATOM 2874 C CA . GLU A 1 375 ? -13.426 -13.363 -7.067 1.00 97.94 375 GLU A CA 1
ATOM 2875 C C . GLU A 1 375 ? -12.643 -12.312 -7.871 1.00 97.94 375 GLU A C 1
ATOM 2877 O O . GLU A 1 375 ? -13.189 -11.657 -8.762 1.00 97.94 375 GLU A O 1
ATOM 2882 N N . GLY A 1 376 ? -11.332 -12.199 -7.626 1.00 98.06 376 GLY A N 1
ATOM 2883 C CA . GLY A 1 376 ? -10.449 -11.298 -8.364 1.00 98.06 376 GLY A CA 1
ATOM 2884 C C . GLY A 1 376 ? -10.357 -11.667 -9.846 1.00 98.06 376 GLY A C 1
ATOM 2885 O O . GLY A 1 376 ? -10.425 -10.791 -10.707 1.00 98.06 376 GLY A O 1
ATOM 2886 N N . TRP A 1 377 ? -10.273 -12.963 -10.160 1.00 98.50 377 TRP A N 1
ATOM 2887 C CA . TRP A 1 377 ? -10.285 -13.459 -11.537 1.00 98.50 377 TRP A CA 1
ATOM 2888 C C . TRP A 1 377 ? -11.627 -13.209 -12.230 1.00 98.50 377 TRP A C 1
ATOM 2890 O O . TRP A 1 377 ? -11.651 -12.757 -13.374 1.00 98.50 377 TRP A O 1
ATOM 2900 N N . ALA A 1 378 ? -12.746 -13.433 -11.539 1.00 98.19 378 ALA A N 1
ATOM 2901 C CA . ALA A 1 378 ? -14.076 -13.171 -12.079 1.00 98.19 378 ALA A CA 1
ATOM 2902 C C . ALA A 1 378 ? -14.275 -11.679 -12.398 1.00 98.19 378 ALA A C 1
ATOM 2904 O O . ALA A 1 378 ? -14.788 -11.333 -13.466 1.00 98.19 378 ALA A O 1
ATOM 2905 N N . LEU A 1 379 ? -13.838 -10.778 -11.512 1.00 98.31 379 LEU A N 1
ATOM 2906 C CA . LEU A 1 379 ? -13.873 -9.340 -11.778 1.00 98.31 379 LEU A CA 1
ATOM 2907 C C . LEU A 1 379 ? -12.912 -8.946 -12.913 1.00 98.31 379 LEU A C 1
ATOM 2909 O O . LEU A 1 379 ? -13.296 -8.157 -13.774 1.00 98.31 379 LEU A O 1
ATOM 2913 N N . PHE A 1 380 ? -11.717 -9.540 -12.986 1.00 98.69 380 PHE A N 1
ATOM 2914 C CA . PHE A 1 380 ? -10.805 -9.371 -14.123 1.00 98.69 380 PHE A CA 1
ATOM 2915 C C . PHE A 1 380 ? -11.478 -9.763 -15.449 1.00 98.69 380 PHE A C 1
ATOM 2917 O O . PHE A 1 380 ? -11.470 -8.976 -16.392 1.00 98.69 380 PHE A O 1
ATOM 2924 N N . GLN A 1 381 ? -12.143 -10.920 -15.516 1.00 98.44 381 GLN A N 1
ATOM 2925 C CA . GLN A 1 381 ? -12.869 -11.359 -16.714 1.00 98.44 381 GLN A CA 1
ATOM 2926 C C . GLN A 1 381 ? -14.000 -10.397 -17.102 1.00 98.44 381 GLN A C 1
ATOM 2928 O O . GLN A 1 381 ? -14.179 -10.115 -18.286 1.00 98.44 381 GLN A O 1
ATOM 2933 N N . LYS A 1 382 ? -14.729 -9.837 -16.125 1.00 98.38 382 LYS A N 1
ATOM 2934 C CA . LYS A 1 382 ? -15.743 -8.796 -16.381 1.00 98.38 382 LYS A CA 1
ATOM 2935 C C . LYS A 1 382 ? -15.132 -7.532 -16.992 1.00 98.38 382 LYS A C 1
ATOM 2937 O O . LYS A 1 382 ? -15.742 -6.942 -17.880 1.00 98.38 382 LYS A O 1
ATOM 2942 N N . ILE A 1 383 ? -13.941 -7.129 -16.544 1.00 98.50 383 ILE A N 1
ATOM 2943 C CA . ILE A 1 383 ? -13.207 -5.985 -17.109 1.00 98.50 383 ILE A CA 1
ATOM 2944 C C . ILE A 1 383 ? -12.749 -6.302 -18.540 1.00 98.50 383 ILE A C 1
ATOM 2946 O O . ILE A 1 383 ? -12.941 -5.486 -19.439 1.00 98.50 383 ILE A O 1
ATOM 2950 N N . GLN A 1 384 ? -12.209 -7.501 -18.783 1.00 98.00 384 GLN A N 1
ATOM 2951 C CA . GLN A 1 384 ? -11.807 -7.942 -20.127 1.00 98.00 384 GLN A CA 1
ATOM 2952 C C . GLN A 1 384 ? -12.994 -7.995 -21.100 1.00 98.00 384 GLN A C 1
ATOM 2954 O O . GLN A 1 384 ? -12.871 -7.560 -22.242 1.00 98.00 384 GLN A O 1
ATOM 2959 N N . ALA A 1 385 ? -14.171 -8.433 -20.645 1.00 97.94 385 ALA A N 1
ATOM 2960 C CA . ALA A 1 385 ? -15.392 -8.446 -21.453 1.00 97.94 385 ALA A CA 1
ATOM 2961 C C . ALA A 1 385 ? -15.861 -7.041 -21.885 1.00 97.94 385 ALA A C 1
ATOM 2963 O O . ALA A 1 385 ? -16.589 -6.916 -22.867 1.00 97.94 385 ALA A O 1
ATOM 2964 N N . GLN A 1 386 ? -15.427 -5.985 -21.188 1.00 97.38 386 GLN A N 1
ATOM 2965 C CA . GLN A 1 386 ? -15.658 -4.584 -21.565 1.00 97.38 386 GLN A CA 1
ATOM 2966 C C . GLN A 1 386 ? -14.533 -3.996 -22.437 1.00 97.38 386 GLN A C 1
ATOM 2968 O O . GLN A 1 386 ? -14.452 -2.782 -22.608 1.00 97.38 386 GLN A O 1
ATOM 2973 N N . GLY A 1 387 ? -13.660 -4.843 -22.988 1.00 96.56 387 GLY A N 1
ATOM 2974 C CA . GLY A 1 387 ? -12.535 -4.437 -23.831 1.00 96.56 387 GLY A CA 1
ATOM 2975 C C . GLY A 1 387 ? -11.219 -4.231 -23.080 1.00 96.56 387 GLY A C 1
ATOM 2976 O O . GLY A 1 387 ? -10.263 -3.750 -23.679 1.00 96.56 387 GLY A O 1
ATOM 2977 N N . GLY A 1 388 ? -11.147 -4.584 -21.790 1.00 97.19 388 GLY A N 1
ATOM 2978 C CA . GLY A 1 388 ? -9.929 -4.432 -20.989 1.00 97.19 388 GLY A CA 1
ATOM 2979 C C . GLY A 1 388 ? -9.569 -2.968 -20.713 1.00 97.19 388 GLY A C 1
ATOM 2980 O O . GLY A 1 388 ? -10.319 -2.047 -21.030 1.00 97.19 388 GLY A O 1
ATOM 2981 N N . LEU A 1 389 ? -8.424 -2.725 -20.074 1.00 96.44 389 LEU A N 1
ATOM 2982 C CA . LEU A 1 389 ? -7.906 -1.363 -19.913 1.00 96.44 389 LEU A CA 1
ATOM 2983 C C . LEU A 1 389 ? -7.137 -0.945 -21.178 1.00 96.44 389 LEU A C 1
ATOM 2985 O O . LEU A 1 389 ? -6.411 -1.773 -21.721 1.00 96.44 389 LEU A O 1
ATOM 2989 N N . PRO A 1 390 ? -7.266 0.317 -21.640 1.00 94.88 390 PRO A N 1
ATOM 2990 C CA . PRO A 1 390 ? -7.929 1.451 -20.977 1.00 94.88 390 PRO A CA 1
ATOM 2991 C C . PRO A 1 390 ? -9.441 1.596 -21.258 1.00 94.88 390 PRO A C 1
ATOM 2993 O O . PRO A 1 390 ? -10.087 2.448 -20.652 1.00 94.88 390 PRO A O 1
ATOM 2996 N N . ALA A 1 391 ? -10.038 0.794 -22.147 1.00 96.00 391 ALA A N 1
ATOM 2997 C CA . ALA A 1 391 ? -11.446 0.950 -22.546 1.00 96.00 391 ALA A CA 1
ATOM 2998 C C . ALA A 1 391 ? -12.433 0.858 -21.361 1.00 96.00 391 ALA A C 1
ATOM 3000 O O . ALA A 1 391 ? -13.390 1.626 -21.269 1.00 96.00 391 ALA A O 1
ATOM 3001 N N . ALA A 1 392 ? -12.155 -0.024 -20.401 1.00 97.06 392 ALA A N 1
ATOM 3002 C CA . ALA A 1 392 ? -12.960 -0.259 -19.207 1.00 97.06 392 ALA A CA 1
ATOM 3003 C C . ALA A 1 392 ? -12.620 0.671 -18.020 1.00 97.06 392 ALA A C 1
ATOM 3005 O O . ALA A 1 392 ? -13.085 0.434 -16.902 1.00 97.06 392 ALA A O 1
ATOM 3006 N N . THR A 1 393 ? -11.830 1.737 -18.215 1.00 95.69 393 THR A N 1
ATOM 3007 C CA . THR A 1 393 ? -11.454 2.671 -17.134 1.00 95.69 393 THR A CA 1
ATOM 3008 C C . THR A 1 393 ? -12.671 3.254 -16.414 1.00 95.69 393 THR A C 1
ATOM 3010 O O . THR A 1 393 ? -12.679 3.319 -15.185 1.00 95.69 393 THR A O 1
ATOM 3013 N N . GLY A 1 394 ? -13.721 3.635 -17.151 1.00 96.19 394 GLY A N 1
ATOM 3014 C CA . GLY A 1 394 ? -14.948 4.168 -16.551 1.00 96.19 394 GLY A CA 1
ATOM 3015 C C . GLY A 1 394 ? -15.612 3.179 -15.588 1.00 96.19 394 GLY A C 1
ATOM 3016 O O . GLY A 1 394 ? -16.009 3.560 -14.490 1.00 96.19 394 GLY A O 1
ATOM 3017 N N . PHE A 1 395 ? -15.656 1.897 -15.961 1.00 97.00 395 PHE A N 1
ATOM 3018 C CA . PHE A 1 395 ? -16.176 0.827 -15.112 1.00 97.00 395 PHE A CA 1
ATOM 3019 C C . PHE A 1 395 ? -15.309 0.615 -13.864 1.00 97.00 395 PHE A C 1
ATOM 3021 O O . PHE A 1 395 ? -15.831 0.608 -12.752 1.00 97.00 395 PHE A O 1
ATOM 3028 N N . VAL A 1 396 ? -13.984 0.527 -14.024 1.00 97.00 396 VAL A N 1
ATOM 3029 C CA . VAL A 1 396 ? -13.036 0.361 -12.906 1.00 97.00 396 VAL A CA 1
ATOM 3030 C C . VAL A 1 396 ? -13.161 1.495 -11.884 1.00 97.00 396 VAL A C 1
ATOM 3032 O O . VAL A 1 396 ? -13.240 1.243 -10.681 1.00 97.00 396 VAL A O 1
ATOM 3035 N N . LEU A 1 397 ? -13.223 2.747 -12.347 1.00 95.38 397 LEU A N 1
ATOM 3036 C CA . LEU A 1 397 ? -13.371 3.908 -11.467 1.00 95.38 397 LEU A CA 1
ATOM 3037 C C . LEU A 1 397 ? -14.737 3.951 -10.775 1.00 95.38 397 LEU A C 1
ATOM 3039 O O . LEU A 1 397 ? -14.818 4.355 -9.613 1.00 95.38 397 LEU A O 1
ATOM 3043 N N . GLN A 1 398 ? -15.799 3.510 -11.450 1.00 96.00 398 GLN A N 1
ATOM 3044 C CA . GLN A 1 398 ? -17.131 3.424 -10.856 1.00 96.00 398 GLN A CA 1
ATOM 3045 C C . GLN A 1 398 ? -17.199 2.354 -9.754 1.00 96.00 398 GLN A C 1
ATOM 3047 O O . GLN A 1 398 ? -17.753 2.614 -8.681 1.00 96.00 398 GLN A O 1
ATOM 3052 N N . GLU A 1 399 ? -16.609 1.180 -9.983 1.00 95.62 399 GLU A N 1
ATOM 3053 C CA . GLU A 1 399 ? -16.503 0.106 -8.986 1.00 95.62 399 GLU A CA 1
ATOM 3054 C C . GLU A 1 399 ? -15.695 0.557 -7.760 1.00 95.62 399 GLU A C 1
ATOM 3056 O O . GLU A 1 399 ? -16.117 0.350 -6.618 1.00 95.62 399 GLU A O 1
ATOM 3061 N N . LEU A 1 400 ? -14.567 1.236 -7.990 1.00 94.62 400 LEU A N 1
ATOM 3062 C CA . LEU A 1 400 ? -13.721 1.816 -6.944 1.00 94.62 400 LEU A CA 1
ATOM 3063 C C . LEU A 1 400 ? -14.468 2.858 -6.107 1.00 94.62 400 LEU A C 1
ATOM 3065 O O . LEU A 1 400 ? -14.430 2.842 -4.880 1.00 94.62 400 LEU A O 1
ATOM 3069 N N . HIS A 1 401 ? -15.164 3.779 -6.770 1.00 93.44 401 HIS A N 1
ATOM 3070 C CA . HIS A 1 401 ? -15.935 4.806 -6.085 1.00 93.44 401 HIS A CA 1
ATOM 3071 C C . HIS A 1 401 ? -17.063 4.189 -5.245 1.00 93.44 401 HIS A C 1
ATOM 3073 O O . HIS A 1 401 ? -17.296 4.608 -4.110 1.00 93.44 401 HIS A O 1
ATOM 3079 N N . THR A 1 402 ? -17.733 3.162 -5.770 1.00 93.94 402 THR A N 1
ATOM 3080 C CA . THR A 1 402 ? -18.812 2.455 -5.067 1.00 93.94 402 THR A CA 1
ATOM 3081 C C . THR A 1 402 ? -18.302 1.768 -3.797 1.00 93.94 402 THR A C 1
ATOM 3083 O O . THR A 1 402 ? -18.899 1.938 -2.729 1.00 93.94 402 THR A O 1
ATOM 3086 N N . SER A 1 403 ? -17.179 1.048 -3.871 1.00 93.19 403 SER A N 1
ATOM 3087 C CA . SER A 1 403 ? -16.591 0.377 -2.704 1.00 93.19 403 SER A CA 1
ATOM 3088 C C . SER A 1 403 ? -16.063 1.370 -1.664 1.00 93.19 403 SER A C 1
ATOM 3090 O O . SER A 1 403 ? -16.353 1.211 -0.471 1.00 93.19 403 SER A O 1
ATOM 3092 N N . ALA A 1 404 ? -15.396 2.443 -2.101 1.00 91.12 404 ALA A N 1
ATOM 3093 C CA . ALA A 1 404 ? -14.927 3.516 -1.228 1.00 91.12 404 ALA A CA 1
ATOM 3094 C C . ALA A 1 404 ? -16.088 4.186 -0.474 1.00 91.12 404 ALA A C 1
ATOM 3096 O O . ALA A 1 404 ? -16.046 4.319 0.751 1.00 91.12 404 ALA A O 1
ATOM 3097 N N . GLN A 1 405 ? -17.175 4.532 -1.175 1.00 89.62 405 GLN A N 1
ATOM 3098 C CA . GLN A 1 405 ? -18.372 5.100 -0.551 1.00 89.62 405 GLN A CA 1
ATOM 3099 C C . GLN A 1 405 ? -19.034 4.140 0.440 1.00 89.62 405 GLN A C 1
ATOM 3101 O O . GLN A 1 405 ? -19.454 4.567 1.519 1.00 89.62 405 GLN A O 1
ATOM 3106 N N . ALA A 1 406 ? -19.129 2.853 0.101 1.00 90.88 406 ALA A N 1
ATOM 3107 C CA . ALA A 1 406 ? -19.669 1.848 1.010 1.00 90.88 406 ALA A CA 1
ATOM 3108 C C . ALA A 1 406 ? -18.825 1.753 2.291 1.00 90.88 406 ALA A C 1
ATOM 3110 O O . ALA A 1 406 ? -19.376 1.728 3.392 1.00 90.88 406 ALA A O 1
ATOM 3111 N N . GLN A 1 407 ? -17.495 1.777 2.170 1.00 89.00 407 GLN A N 1
ATOM 3112 C CA . GLN A 1 407 ? -16.598 1.780 3.322 1.00 89.00 407 GLN A CA 1
ATOM 3113 C C . GLN A 1 407 ? -16.746 3.042 4.175 1.00 89.00 407 GLN A C 1
ATOM 3115 O O . GLN A 1 407 ? -16.830 2.932 5.398 1.00 89.00 407 GLN A O 1
ATOM 3120 N N . PHE A 1 408 ? -16.843 4.225 3.561 1.00 85.19 408 PHE A N 1
ATOM 3121 C CA . PHE A 1 408 ? -17.099 5.458 4.309 1.00 85.19 408 PHE A CA 1
ATOM 3122 C C . PHE A 1 408 ? -18.392 5.376 5.114 1.00 85.19 408 PHE A C 1
ATOM 3124 O O . PHE A 1 408 ? -18.403 5.762 6.281 1.00 85.19 408 PHE A O 1
ATOM 3131 N N . ARG A 1 409 ? -19.474 4.848 4.524 1.00 86.50 409 ARG A N 1
ATOM 3132 C CA . ARG A 1 409 ? -20.755 4.680 5.226 1.00 86.50 409 ARG A CA 1
ATOM 3133 C C . ARG A 1 409 ? -20.606 3.761 6.435 1.00 86.50 409 ARG A C 1
ATOM 3135 O O . ARG A 1 409 ? -21.019 4.169 7.516 1.00 86.50 409 ARG A O 1
ATOM 3142 N N . ARG A 1 410 ? -19.934 2.612 6.276 1.00 89.38 410 ARG A N 1
ATOM 3143 C CA . ARG A 1 410 ? -19.636 1.681 7.382 1.00 89.38 410 ARG A CA 1
ATOM 3144 C C . ARG A 1 410 ? -18.809 2.326 8.498 1.00 89.38 410 ARG A C 1
ATOM 3146 O O . ARG A 1 410 ? -18.979 2.023 9.672 1.00 89.38 410 ARG A O 1
ATOM 3153 N N . ILE A 1 411 ? -17.874 3.212 8.165 1.00 87.25 411 ILE A N 1
ATOM 3154 C CA . ILE A 1 411 ? -17.082 3.917 9.185 1.00 87.25 411 ILE A CA 1
ATOM 3155 C C . ILE A 1 411 ? -17.930 4.986 9.879 1.00 87.25 411 ILE A C 1
ATOM 3157 O O . ILE A 1 411 ? -17.868 5.128 11.101 1.00 87.25 411 ILE A O 1
ATOM 3161 N N . ALA A 1 412 ? -18.733 5.732 9.121 1.00 82.50 412 ALA A N 1
ATOM 3162 C CA . ALA A 1 412 ? -19.559 6.815 9.641 1.00 82.50 412 ALA A CA 1
ATOM 3163 C C . ALA A 1 412 ? -20.696 6.319 10.551 1.00 82.50 412 ALA A C 1
ATOM 3165 O O . ALA A 1 412 ? -20.994 6.971 11.548 1.00 82.50 412 ALA A O 1
ATOM 3166 N N . ASN A 1 413 ? -21.310 5.174 10.238 1.00 84.50 413 ASN A N 1
ATOM 3167 C CA . ASN A 1 413 ? -22.375 4.571 11.050 1.00 84.50 413 ASN A CA 1
ATOM 3168 C C . ASN A 1 413 ? -21.849 3.684 12.200 1.00 84.50 413 ASN A C 1
ATOM 3170 O O . ASN A 1 413 ? -22.637 3.230 13.026 1.00 84.50 413 ASN A O 1
ATOM 3174 N N . GLY A 1 414 ? -20.533 3.456 12.277 1.00 85.75 414 GLY A N 1
ATOM 3175 C CA . GLY A 1 414 ? -19.898 2.657 13.325 1.00 85.75 414 GLY A CA 1
ATOM 3176 C C . GLY A 1 414 ? -19.907 1.141 13.094 1.00 85.75 414 GLY A C 1
ATOM 3177 O O . GLY A 1 414 ? -19.439 0.415 13.972 1.00 85.75 414 GLY A O 1
ATOM 3178 N N . GLU A 1 415 ? -20.373 0.654 11.938 1.00 89.06 415 GLU A N 1
ATOM 3179 C CA . GLU A 1 415 ? -20.283 -0.763 11.541 1.00 89.06 415 GLU A CA 1
ATOM 3180 C C . GLU A 1 415 ? -18.826 -1.210 11.354 1.00 89.06 415 GLU A C 1
ATOM 3182 O O . GLU A 1 415 ? -18.460 -2.336 11.686 1.00 89.06 415 GLU A O 1
ATOM 3187 N N . GLN A 1 416 ? -17.970 -0.312 10.861 1.00 90.31 416 GLN A N 1
ATOM 3188 C CA . GLN A 1 416 ? -16.528 -0.500 10.764 1.00 90.31 416 GLN A CA 1
ATOM 3189 C C . GLN A 1 416 ? -15.815 0.427 11.751 1.00 90.31 416 GLN A C 1
ATOM 3191 O O . GLN A 1 416 ? -15.845 1.653 11.637 1.00 90.31 416 GLN A O 1
ATOM 3196 N N . VAL A 1 417 ? -15.138 -0.168 12.728 1.00 91.25 417 VAL A N 1
ATOM 3197 C CA . VAL A 1 417 ? -14.469 0.568 13.804 1.00 91.25 417 VAL A CA 1
ATOM 3198 C C . VAL A 1 417 ? -13.083 1.042 13.373 1.00 91.25 417 VAL A C 1
ATOM 3200 O O . VAL A 1 417 ? -12.255 0.258 12.914 1.00 91.25 417 VAL A O 1
ATOM 3203 N N . VAL A 1 418 ? -12.806 2.323 13.614 1.00 91.50 418 VAL A N 1
ATOM 3204 C CA . VAL A 1 418 ? -11.475 2.929 13.569 1.00 91.50 418 VAL A CA 1
ATOM 3205 C C . VAL A 1 418 ? -11.168 3.529 14.943 1.00 91.50 418 VAL A C 1
ATOM 3207 O O . VAL A 1 418 ? -11.649 4.608 15.304 1.00 91.50 418 VAL A O 1
ATOM 3210 N N . VAL A 1 419 ? -10.371 2.793 15.722 1.00 91.88 419 VAL A N 1
ATOM 3211 C CA . VAL A 1 419 ? -9.991 3.140 17.104 1.00 91.88 419 VAL A CA 1
ATOM 3212 C C . VAL A 1 419 ? -9.318 4.516 17.160 1.00 91.88 419 VAL A C 1
ATOM 3214 O O . VAL A 1 419 ? -8.528 4.853 16.280 1.00 91.88 419 VAL A O 1
ATOM 3217 N N . GLY A 1 420 ? -9.678 5.332 18.152 1.00 88.75 420 GLY A N 1
ATOM 3218 C CA . GLY A 1 420 ? -9.197 6.709 18.320 1.00 88.75 420 GLY A CA 1
ATOM 3219 C C . GLY A 1 420 ? -9.919 7.734 17.432 1.00 88.75 420 GLY A C 1
ATOM 3220 O O . GLY A 1 420 ? -9.933 8.927 17.740 1.00 88.75 420 GLY A O 1
ATOM 3221 N N . THR A 1 421 ? -10.610 7.281 16.375 1.00 88.50 421 THR A N 1
ATOM 3222 C CA . THR A 1 421 ? -11.256 8.153 15.376 1.00 88.50 421 THR A CA 1
ATOM 3223 C C . THR A 1 421 ? -12.777 8.138 15.417 1.00 88.50 421 THR A C 1
ATOM 3225 O O . THR A 1 421 ? -13.359 9.206 15.581 1.00 88.50 421 THR A O 1
ATOM 3228 N N . ASN A 1 422 ? -13.439 6.976 15.290 1.00 85.75 422 ASN A N 1
ATOM 3229 C CA . ASN A 1 422 ? -14.909 6.842 15.389 1.00 85.75 422 ASN A CA 1
ATOM 3230 C C . ASN A 1 422 ? -15.368 6.088 16.657 1.00 85.75 422 ASN A C 1
ATOM 3232 O O . ASN A 1 422 ? -16.527 6.203 17.043 1.00 85.75 422 ASN A O 1
ATOM 3236 N N . LYS A 1 423 ? -14.448 5.407 17.354 1.00 88.25 423 LYS A N 1
ATOM 3237 C CA . LYS A 1 423 ? -14.692 4.733 18.636 1.00 88.25 423 LYS A CA 1
ATOM 3238 C C . LYS A 1 423 ? -13.526 4.958 19.596 1.00 88.25 423 LYS A C 1
ATOM 3240 O O . LYS A 1 423 ? -12.384 5.048 19.150 1.00 88.25 423 LYS A O 1
ATOM 3245 N N . PHE A 1 424 ? -13.820 5.002 20.898 1.00 88.88 424 PHE A N 1
ATOM 3246 C CA . PHE A 1 424 ? -12.839 5.229 21.970 1.00 88.88 424 PHE A CA 1
ATOM 3247 C C . PHE A 1 424 ? -12.008 6.502 21.748 1.00 88.88 424 PHE A C 1
ATOM 3249 O O . PHE A 1 424 ? -10.784 6.466 21.702 1.00 88.88 424 PHE A O 1
ATOM 3256 N N . HIS A 1 425 ? -12.686 7.632 21.538 1.00 86.31 425 HIS A N 1
ATOM 3257 C CA . HIS A 1 425 ? -12.020 8.917 21.311 1.00 86.31 425 HIS A CA 1
ATOM 3258 C C . HIS A 1 425 ? -11.330 9.421 22.569 1.00 86.31 425 HIS A C 1
ATOM 3260 O O . HIS A 1 425 ? -11.853 9.254 23.670 1.00 86.31 425 HIS A O 1
ATOM 3266 N N . ASN A 1 426 ? -10.223 10.139 22.389 1.00 86.56 426 ASN A N 1
ATOM 3267 C CA . ASN A 1 426 ? -9.654 10.964 23.443 1.00 86.56 426 ASN A CA 1
ATOM 3268 C C . ASN A 1 426 ? -10.380 12.330 23.481 1.00 86.56 426 ASN A C 1
ATOM 3270 O O . ASN A 1 426 ? -10.186 13.141 22.573 1.00 86.56 426 ASN A O 1
ATOM 3274 N N . PRO A 1 427 ? -11.213 12.623 24.500 1.00 81.25 427 PRO A N 1
ATOM 3275 C CA . PRO A 1 427 ? -11.929 13.898 24.587 1.00 81.25 427 PRO A CA 1
ATOM 3276 C C . PRO A 1 427 ? -10.999 15.088 24.871 1.00 81.25 427 PRO A C 1
ATOM 3278 O O . PRO A 1 427 ? -11.356 16.222 24.567 1.00 81.25 427 PRO A O 1
ATOM 3281 N N . ASN A 1 428 ? -9.808 14.831 25.420 1.00 84.50 428 ASN A N 1
ATOM 3282 C CA . ASN A 1 428 ? -8.810 15.840 25.783 1.00 84.50 428 ASN A CA 1
ATOM 3283 C C . ASN A 1 428 ? -7.644 15.880 24.784 1.00 84.50 428 ASN A C 1
ATOM 3285 O O . ASN A 1 428 ? -6.532 16.284 25.132 1.00 84.50 428 ASN A O 1
ATOM 3289 N N . GLU A 1 429 ? -7.875 15.403 23.561 1.00 85.56 429 GLU A N 1
ATOM 3290 C CA . GLU A 1 429 ? -6.871 15.375 22.508 1.00 85.56 429 GLU A CA 1
ATOM 3291 C C . GLU A 1 429 ? -6.360 16.787 22.194 1.00 85.56 429 GLU A C 1
ATOM 3293 O O . GLU A 1 429 ? -7.137 17.723 21.997 1.00 85.56 429 GLU A O 1
ATOM 3298 N N . LYS A 1 430 ? -5.034 16.933 22.151 1.00 85.06 430 LYS A N 1
ATOM 3299 C CA . LYS A 1 430 ? -4.359 18.177 21.780 1.00 85.06 430 LYS A CA 1
ATOM 3300 C C . LYS A 1 430 ? -3.646 17.976 20.454 1.00 85.06 430 LYS A C 1
ATOM 3302 O O . LYS A 1 430 ? -2.932 16.993 20.286 1.00 85.06 430 LYS A O 1
ATOM 3307 N N . PHE A 1 431 ? -3.815 18.935 19.553 1.00 88.19 431 PHE A N 1
ATOM 3308 C CA . PHE A 1 431 ? -3.130 18.954 18.266 1.00 88.19 431 PHE A CA 1
ATOM 3309 C C . PHE A 1 431 ? -1.837 19.758 18.398 1.00 88.19 431 PHE A C 1
ATOM 3311 O O . PHE A 1 431 ? -1.864 20.919 18.807 1.00 88.19 431 PHE A O 1
ATOM 3318 N N . ASP A 1 432 ? -0.710 19.141 18.061 1.00 87.25 432 ASP A N 1
ATOM 3319 C CA . ASP A 1 432 ? 0.597 19.797 17.939 1.00 87.25 432 ASP A CA 1
ATOM 3320 C C . ASP A 1 432 ? 0.807 20.442 16.555 1.00 87.25 432 ASP A C 1
ATOM 3322 O O . ASP A 1 432 ? 1.709 21.258 16.368 1.00 87.25 432 ASP A O 1
ATOM 3326 N N . TYR A 1 433 ? -0.089 20.163 15.607 1.00 89.12 433 TYR A N 1
ATOM 3327 C CA . TYR A 1 433 ? -0.204 20.833 14.314 1.00 89.12 433 TYR A CA 1
ATOM 3328 C C . TYR A 1 433 ? -1.362 21.842 14.288 1.00 89.12 433 TYR A C 1
ATOM 3330 O O . TYR A 1 433 ? -2.253 21.833 15.131 1.00 89.12 433 TYR A O 1
ATOM 3338 N N . ASN A 1 434 ? -1.388 22.720 13.276 1.00 88.25 434 ASN A N 1
ATOM 3339 C CA . ASN A 1 434 ? -2.474 23.687 13.079 1.00 88.25 434 ASN A CA 1
ATOM 3340 C C . ASN A 1 434 ? -3.626 23.068 12.256 1.00 88.25 434 ASN A C 1
ATOM 3342 O O . ASN A 1 434 ? -3.479 22.948 11.031 1.00 88.25 434 ASN A O 1
ATOM 3346 N N . PRO A 1 435 ? -4.802 22.770 12.852 1.00 87.94 435 PRO A N 1
ATOM 3347 C CA . PRO A 1 435 ? -5.892 22.098 12.138 1.00 87.94 435 PRO A CA 1
ATOM 3348 C C . PRO A 1 435 ? -6.438 22.919 10.967 1.00 87.94 435 PRO A C 1
ATOM 3350 O O . PRO A 1 435 ? -6.782 22.381 9.920 1.00 87.94 435 PRO A O 1
ATOM 3353 N N . LYS A 1 436 ? -6.472 24.253 11.097 1.00 86.81 436 LYS A N 1
ATOM 3354 C CA . LYS A 1 436 ? -6.945 25.150 10.031 1.00 86.81 436 LYS A CA 1
ATOM 3355 C C . LYS A 1 436 ? -6.003 25.139 8.826 1.00 86.81 436 LYS A C 1
ATOM 3357 O O . LYS A 1 436 ? -6.476 25.274 7.699 1.00 86.81 436 LYS A O 1
ATOM 3362 N N . ARG A 1 437 ? -4.690 25.030 9.055 1.00 88.88 437 ARG A N 1
ATOM 3363 C CA . ARG A 1 437 ? -3.698 24.912 7.978 1.00 88.88 437 ARG A CA 1
ATOM 3364 C C . ARG A 1 437 ? -3.820 23.555 7.292 1.00 88.88 437 ARG A C 1
ATOM 3366 O O . ARG A 1 437 ? -3.850 23.531 6.068 1.00 88.88 437 ARG A O 1
ATOM 3373 N N . LEU A 1 438 ? -3.954 22.476 8.065 1.00 88.69 438 LEU A N 1
ATOM 3374 C CA . LEU A 1 438 ? -4.100 21.120 7.534 1.00 88.69 438 LEU A CA 1
ATOM 3375 C C . LEU A 1 438 ? -5.344 20.981 6.647 1.00 88.69 438 LEU A C 1
ATOM 3377 O O . LEU A 1 438 ? -5.222 20.607 5.489 1.00 88.69 438 LEU A O 1
ATOM 3381 N N . LEU A 1 439 ? -6.515 21.404 7.139 1.00 84.69 439 LEU A N 1
ATOM 3382 C CA . LEU A 1 439 ? -7.784 21.351 6.394 1.00 84.69 439 LEU A CA 1
ATOM 3383 C C . LEU A 1 439 ? -7.777 22.154 5.081 1.00 84.69 439 LEU A C 1
ATOM 3385 O O . LEU A 1 439 ? -8.628 21.940 4.224 1.00 84.69 439 LEU A O 1
ATOM 3389 N N . ARG A 1 440 ? -6.860 23.118 4.940 1.00 87.00 440 ARG A N 1
ATOM 3390 C CA . ARG A 1 440 ? -6.690 23.944 3.734 1.00 87.00 440 ARG A CA 1
ATOM 3391 C C . ARG A 1 440 ? -5.536 23.478 2.851 1.00 87.00 440 ARG A C 1
ATOM 3393 O O . ARG A 1 440 ? -5.318 24.073 1.795 1.00 87.00 440 ARG A O 1
ATOM 3400 N N . SER A 1 441 ? -4.765 22.492 3.301 1.00 85.88 441 SER A N 1
ATOM 3401 C CA . SER A 1 441 ? -3.645 21.966 2.537 1.00 85.88 441 SER A CA 1
ATOM 3402 C C . SER A 1 441 ? -4.163 21.241 1.302 1.00 85.88 441 SER A C 1
ATOM 3404 O O . SER A 1 441 ? -5.121 20.476 1.382 1.00 85.88 441 SER A O 1
ATOM 3406 N N . ARG A 1 442 ? -3.502 21.458 0.163 1.00 83.38 442 ARG A N 1
ATOM 3407 C CA . ARG A 1 442 ? -3.763 20.689 -1.064 1.00 83.38 442 ARG A CA 1
ATOM 3408 C C . ARG A 1 442 ? -3.326 19.233 -0.924 1.00 83.38 442 ARG A C 1
ATOM 3410 O O . ARG A 1 442 ? -3.869 18.375 -1.606 1.00 83.38 442 ARG A O 1
ATOM 3417 N N . ASP A 1 443 ? -2.382 18.982 -0.021 1.00 81.69 443 ASP A N 1
ATOM 3418 C CA . ASP A 1 443 ? -1.822 17.658 0.248 1.00 81.69 443 ASP A CA 1
ATOM 3419 C C . ASP A 1 443 ? -2.652 16.875 1.274 1.00 81.69 443 ASP A C 1
ATOM 3421 O O . ASP A 1 443 ? -2.346 15.721 1.567 1.00 81.69 443 ASP A O 1
ATOM 3425 N N . PHE A 1 444 ? -3.699 17.486 1.845 1.00 84.12 444 PHE A N 1
ATOM 3426 C CA . PHE A 1 444 ? -4.580 16.783 2.767 1.00 84.12 444 PHE A CA 1
ATOM 3427 C C . PHE A 1 444 ? -5.531 15.882 1.985 1.00 84.12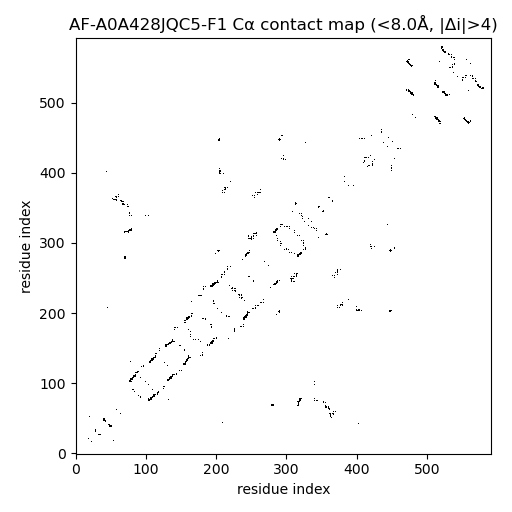 444 PHE A C 1
ATOM 3429 O O . PHE A 1 444 ? -6.545 16.329 1.449 1.00 84.12 444 PHE A O 1
ATOM 3436 N N . ASP A 1 445 ? -5.160 14.607 1.913 1.00 85.19 445 ASP A N 1
ATOM 3437 C CA . ASP A 1 445 ? -5.845 13.599 1.119 1.00 85.19 445 ASP A CA 1
ATOM 3438 C C . ASP A 1 445 ? -7.310 13.429 1.553 1.00 85.19 445 ASP A C 1
ATOM 3440 O O . ASP A 1 445 ? -7.610 12.881 2.621 1.00 85.19 445 ASP A O 1
ATOM 3444 N N . SER A 1 446 ? -8.212 13.919 0.699 1.00 83.62 446 SER A N 1
ATOM 3445 C CA . SER A 1 446 ? -9.665 13.860 0.873 1.00 83.62 446 SER A CA 1
ATOM 3446 C C . SER A 1 446 ? -10.256 12.499 0.563 1.00 83.62 446 SER A C 1
ATOM 3448 O O . SER A 1 446 ? -11.438 12.265 0.820 1.00 83.62 446 SER A O 1
ATOM 3450 N N . THR A 1 447 ? -9.449 11.608 -0.002 1.00 83.62 447 THR A N 1
ATOM 3451 C CA . THR A 1 447 ? -9.908 10.289 -0.372 1.00 83.62 447 THR A CA 1
ATOM 3452 C C . THR A 1 447 ? -9.897 9.361 0.851 1.00 83.62 447 THR A C 1
ATOM 3454 O O . THR A 1 447 ? -10.778 8.534 0.960 1.00 83.62 447 THR A O 1
ATOM 3457 N N . ARG A 1 448 ? -9.045 9.557 1.867 1.00 88.06 448 ARG A N 1
ATOM 3458 C CA . ARG A 1 448 ? -8.917 8.647 3.033 1.00 88.06 448 ARG A CA 1
ATOM 3459 C C . ARG A 1 448 ? -10.229 8.225 3.716 1.00 88.06 448 ARG A C 1
ATOM 3461 O O . ARG A 1 448 ? -11.135 9.032 3.931 1.00 88.06 448 ARG A O 1
ATOM 3468 N N . ALA A 1 449 ? -10.238 6.982 4.215 1.00 80.38 449 ALA A N 1
ATOM 3469 C CA . ALA A 1 449 ? -11.349 6.310 4.907 1.00 80.38 449 ALA A CA 1
ATOM 3470 C C . ALA A 1 449 ? -12.046 7.166 5.978 1.00 80.38 449 ALA A C 1
ATOM 3472 O O . ALA A 1 449 ? -13.264 7.133 6.149 1.00 80.38 449 ALA A O 1
ATOM 3473 N N . THR A 1 450 ? -11.246 7.903 6.737 1.00 85.25 450 THR A N 1
ATOM 3474 C CA . THR A 1 450 ? -11.654 8.635 7.934 1.00 85.25 450 THR A CA 1
ATOM 3475 C C . THR A 1 450 ? -11.763 10.137 7.719 1.00 85.25 450 THR A C 1
ATOM 3477 O O . THR A 1 450 ? -12.165 10.844 8.646 1.00 85.25 450 THR A O 1
ATOM 3480 N N . TYR A 1 451 ? -11.478 10.636 6.510 1.00 85.88 451 TYR A N 1
ATOM 3481 C CA . TYR A 1 451 ? -11.458 12.067 6.210 1.00 85.88 451 TYR A CA 1
ATOM 3482 C C . TYR A 1 451 ? -12.721 12.807 6.694 1.00 85.88 451 TYR A C 1
ATOM 3484 O O . TYR A 1 451 ? -12.569 13.796 7.414 1.00 85.88 451 TYR A O 1
ATOM 3492 N N . PRO A 1 452 ? -13.962 12.340 6.429 1.00 80.06 452 PRO A N 1
ATOM 3493 C CA . PRO A 1 452 ? -15.157 13.053 6.884 1.00 80.06 452 PRO A CA 1
ATOM 3494 C C . PRO A 1 452 ? -15.253 13.177 8.413 1.00 80.06 452 PRO A C 1
ATOM 3496 O O . PRO A 1 452 ? -15.584 14.244 8.931 1.00 80.06 452 PRO A O 1
ATOM 3499 N N . ALA A 1 453 ? -14.932 12.105 9.145 1.00 79.69 453 ALA A N 1
ATOM 3500 C CA . ALA A 1 453 ? -14.968 12.096 10.607 1.00 79.69 453 ALA A CA 1
ATOM 3501 C C . ALA A 1 453 ? -13.889 13.016 11.203 1.00 79.69 453 ALA A C 1
ATOM 3503 O O . ALA A 1 453 ? -14.145 13.745 12.164 1.00 79.69 453 ALA A O 1
ATOM 3504 N N . GLU A 1 454 ? -12.700 13.028 10.601 1.00 85.69 454 GLU A N 1
ATOM 3505 C CA . GLU A 1 454 ? -11.594 13.893 11.008 1.00 85.69 454 GLU A CA 1
ATOM 3506 C C . GLU A 1 454 ? -11.912 15.368 10.774 1.00 85.69 454 GLU A C 1
ATOM 3508 O O . GLU A 1 454 ? -11.764 16.176 11.689 1.00 85.69 454 GLU A O 1
ATOM 3513 N N . VAL A 1 455 ? -12.429 15.724 9.594 1.00 85.25 455 VAL A N 1
ATOM 3514 C CA . VAL A 1 455 ? -12.830 17.103 9.279 1.00 85.25 455 VAL A CA 1
ATOM 3515 C C . VAL A 1 455 ? -13.854 17.616 10.289 1.00 85.25 455 VAL A C 1
ATOM 3517 O O . VAL A 1 455 ? -13.698 18.725 10.803 1.00 85.25 455 VAL A O 1
ATOM 3520 N N . LEU A 1 456 ? -14.869 16.812 10.620 1.00 81.00 456 LEU A N 1
ATOM 3521 C CA . LEU A 1 456 ? -15.886 17.183 11.605 1.00 81.00 456 LEU A CA 1
ATOM 3522 C C . LEU A 1 456 ? -15.291 17.397 13.003 1.00 81.00 456 LEU A C 1
ATOM 3524 O O . LEU A 1 456 ? -15.612 18.394 13.657 1.00 81.00 456 LEU A O 1
ATOM 3528 N N . ARG A 1 457 ? -14.396 16.513 13.462 1.00 82.19 457 ARG A N 1
ATOM 3529 C CA . ARG A 1 457 ? -13.749 16.659 14.778 1.00 82.19 457 ARG A CA 1
ATOM 3530 C C . ARG A 1 457 ? -12.793 17.852 14.826 1.00 82.19 457 ARG A C 1
ATOM 3532 O O . ARG A 1 457 ? -12.866 18.637 15.771 1.00 82.19 457 ARG A O 1
ATOM 3539 N N . LEU A 1 458 ? -11.973 18.058 13.796 1.00 85.44 458 LEU A N 1
ATOM 3540 C CA . LEU A 1 458 ? -11.064 19.206 13.706 1.00 85.44 458 LEU A CA 1
ATOM 3541 C C . LEU A 1 458 ? -11.835 20.534 13.612 1.00 85.44 458 LEU A C 1
ATOM 3543 O O . LEU A 1 458 ? -11.470 21.514 14.263 1.00 85.44 458 LEU A O 1
ATOM 3547 N N . ALA A 1 459 ? -12.934 20.579 12.853 1.00 79.75 459 ALA A N 1
ATOM 3548 C CA . ALA A 1 459 ? -13.800 21.754 12.773 1.00 79.75 459 ALA A CA 1
ATOM 3549 C C . ALA A 1 459 ? -14.472 22.066 14.121 1.00 79.75 459 ALA A C 1
ATOM 3551 O O . ALA A 1 459 ? -14.518 23.229 14.531 1.00 79.75 459 ALA A O 1
ATOM 3552 N N . THR A 1 460 ? -14.938 21.033 14.826 1.00 80.62 460 THR A N 1
ATOM 3553 C CA . THR A 1 460 ? -15.514 21.142 16.173 1.00 80.62 460 THR A CA 1
ATOM 3554 C C . THR A 1 460 ? -14.487 21.689 17.173 1.00 80.62 460 THR A C 1
ATOM 3556 O O . THR A 1 460 ? -14.779 22.657 17.877 1.00 80.62 460 THR A O 1
ATOM 3559 N N . ALA A 1 461 ? -13.256 21.168 17.178 1.00 81.00 461 ALA A N 1
ATOM 3560 C CA . ALA A 1 461 ? -12.175 21.675 18.030 1.00 81.00 461 ALA A CA 1
ATOM 3561 C C . ALA A 1 461 ? -11.873 23.162 17.758 1.00 81.00 461 ALA A C 1
ATOM 3563 O O . ALA A 1 461 ? -11.829 23.976 18.682 1.00 81.00 461 ALA A O 1
ATOM 3564 N N . LEU A 1 462 ? -11.780 23.555 16.481 1.00 82.00 462 LEU A N 1
ATOM 3565 C CA . LEU A 1 462 ? -11.598 24.957 16.088 1.00 82.00 462 LEU A CA 1
ATOM 3566 C C . LEU A 1 462 ? -12.769 25.857 16.520 1.00 82.00 462 LEU A C 1
ATOM 3568 O O . LEU A 1 462 ? -12.557 27.040 16.799 1.00 82.00 462 LEU A O 1
ATOM 3572 N N . HIS A 1 463 ? -14.001 25.341 16.546 1.00 78.12 463 HIS A N 1
ATOM 3573 C CA . HIS A 1 463 ? -15.163 26.084 17.034 1.00 78.12 463 HIS A CA 1
ATOM 3574 C C . HIS A 1 463 ? -15.057 26.354 18.541 1.00 78.12 463 HIS A C 1
ATOM 3576 O O . HIS A 1 463 ? -15.227 27.503 18.963 1.00 78.12 463 HIS A O 1
ATOM 3582 N N . PHE A 1 464 ? -14.716 25.335 19.336 1.00 78.06 464 PHE A N 1
ATOM 3583 C CA . PHE A 1 464 ? -14.531 25.479 20.782 1.00 78.06 464 PHE A CA 1
ATOM 3584 C C . PHE A 1 464 ? -13.375 26.419 21.128 1.00 78.06 464 PHE A C 1
ATOM 3586 O O . PHE A 1 464 ? -13.581 27.350 21.904 1.00 78.06 464 PHE A O 1
ATOM 3593 N N . GLU A 1 465 ? -12.220 26.297 20.465 1.00 76.56 465 GLU A N 1
ATOM 3594 C CA . GLU A 1 465 ? -11.106 27.236 20.657 1.00 76.56 465 GLU A CA 1
ATOM 3595 C C . GLU A 1 465 ? -11.509 28.691 20.385 1.00 76.56 465 GLU A C 1
ATOM 3597 O O . GLU A 1 465 ? -11.118 29.608 21.111 1.00 76.56 465 GLU A O 1
ATOM 3602 N N . ARG A 1 466 ? -12.282 28.939 19.317 1.00 74.25 466 ARG A N 1
ATOM 3603 C CA . ARG A 1 466 ? -12.765 30.292 19.000 1.00 74.25 466 ARG A CA 1
ATOM 3604 C C . ARG A 1 466 ? -13.718 30.803 20.071 1.00 74.25 466 ARG A C 1
ATOM 3606 O O . ARG A 1 466 ? -13.657 31.984 20.403 1.00 74.25 466 ARG A O 1
ATOM 3613 N N . ARG A 1 467 ? -14.598 29.944 20.590 1.00 70.31 467 ARG A N 1
ATOM 3614 C CA . ARG A 1 467 ? -15.545 30.300 21.652 1.00 70.31 467 ARG A CA 1
ATOM 3615 C C . ARG A 1 467 ? -14.818 30.618 22.958 1.00 70.31 467 ARG A C 1
ATOM 3617 O O . ARG A 1 467 ? -15.122 31.637 23.570 1.00 70.31 467 ARG A O 1
ATOM 3624 N N . GLU A 1 468 ? -13.816 29.828 23.334 1.00 65.38 468 GLU A N 1
ATOM 3625 C CA . GLU A 1 468 ? -12.963 30.113 24.493 1.00 65.38 468 GLU A CA 1
ATOM 3626 C C . GLU A 1 468 ? -12.163 31.408 24.326 1.00 65.38 468 GLU A C 1
ATOM 3628 O O . GLU A 1 468 ? -12.128 32.228 25.237 1.00 65.38 468 GLU A O 1
ATOM 3633 N N . LYS A 1 469 ? -11.561 31.646 23.153 1.00 62.56 469 LYS A N 1
ATOM 3634 C CA . LYS A 1 469 ? -10.822 32.892 22.873 1.00 62.56 469 LYS A CA 1
ATOM 3635 C C . LYS A 1 469 ? -11.737 34.123 22.877 1.00 62.56 469 LYS A C 1
ATOM 3637 O O . LYS A 1 469 ? -11.314 35.178 23.340 1.00 62.56 469 LYS A O 1
ATOM 3642 N N . LYS A 1 470 ? -12.989 33.997 22.414 1.00 57.06 470 LYS A N 1
ATOM 3643 C CA . LYS A 1 470 ? -14.008 35.060 22.516 1.00 57.06 470 LYS A CA 1
ATOM 3644 C C . LYS A 1 470 ? -14.379 35.377 23.967 1.00 57.06 470 LYS A C 1
ATOM 3646 O O . LYS A 1 470 ? -14.547 36.546 24.284 1.00 57.06 470 LYS A O 1
ATOM 3651 N N . LYS A 1 471 ? -14.440 34.370 24.846 1.00 54.91 471 LYS A N 1
ATOM 3652 C CA . LYS A 1 471 ? -14.697 34.557 26.286 1.00 54.91 471 LYS A CA 1
ATOM 3653 C C . LYS A 1 471 ? -13.541 35.240 27.042 1.00 54.91 471 LYS A C 1
ATOM 3655 O O . LYS A 1 471 ? -13.728 35.619 28.188 1.00 54.91 471 LYS A O 1
ATOM 3660 N N . LYS A 1 472 ? -12.357 35.403 26.434 1.00 57.59 472 LYS A N 1
ATOM 3661 C CA . LYS A 1 472 ? -11.138 35.892 27.111 1.00 57.59 472 LYS A CA 1
ATOM 3662 C C . LYS A 1 472 ? -10.763 37.351 26.824 1.00 57.59 472 LYS A C 1
ATOM 3664 O O . LYS A 1 472 ? -9.696 37.760 27.258 1.00 57.59 472 LYS A O 1
ATOM 3669 N N . ARG A 1 473 ? -11.570 38.145 26.108 1.00 60.22 473 ARG A N 1
ATOM 3670 C CA . ARG A 1 473 ? -11.268 39.568 25.829 1.00 60.22 473 ARG A CA 1
ATOM 3671 C C . ARG A 1 473 ? -12.296 40.493 26.473 1.00 60.22 473 ARG A C 1
ATOM 3673 O O . ARG A 1 473 ? -13.491 40.273 26.294 1.00 60.22 473 ARG A O 1
ATOM 3680 N N . ALA A 1 474 ? -11.815 41.526 27.161 1.00 66.12 474 ALA A N 1
ATOM 3681 C CA . ALA A 1 474 ? -12.629 42.585 27.750 1.00 66.12 474 ALA A CA 1
ATOM 3682 C C . ALA A 1 474 ? -12.167 43.959 27.246 1.00 66.12 474 ALA A C 1
ATOM 3684 O O . ALA A 1 474 ? -10.993 44.165 26.919 1.00 66.12 474 ALA A O 1
ATOM 3685 N N . ALA A 1 475 ? -13.107 44.893 27.165 1.00 67.69 475 ALA A N 1
ATOM 3686 C CA . ALA A 1 475 ? -12.860 46.273 26.782 1.00 67.69 475 ALA A CA 1
ATOM 3687 C C . ALA A 1 475 ? -13.382 47.209 27.866 1.00 67.69 475 ALA A C 1
ATOM 3689 O O . ALA A 1 475 ? -14.417 46.952 28.474 1.00 67.69 475 ALA A O 1
ATOM 3690 N N . LEU A 1 476 ? -12.669 48.304 28.080 1.00 69.25 476 LEU A N 1
ATOM 3691 C CA . LEU A 1 476 ? -13.015 49.319 29.052 1.00 69.25 476 LEU A CA 1
ATOM 3692 C C . LEU A 1 476 ? -13.034 50.677 28.344 1.00 69.25 476 LEU A C 1
ATOM 3694 O O . LEU A 1 476 ? -12.023 51.109 27.787 1.00 69.25 476 LEU A O 1
ATOM 3698 N N . VAL A 1 477 ? -14.208 51.305 28.295 1.00 67.06 477 VAL A N 1
ATOM 3699 C CA . VAL A 1 477 ? -14.462 52.525 27.513 1.00 67.06 477 VAL A CA 1
ATOM 3700 C C . VAL A 1 477 ? -14.663 53.708 28.448 1.00 67.06 477 VAL A C 1
ATOM 3702 O O . VAL A 1 477 ? -15.541 53.672 29.310 1.00 67.06 477 VAL A O 1
ATOM 3705 N N . LEU A 1 478 ? -13.881 54.771 28.257 1.00 67.56 478 LEU A N 1
ATOM 3706 C CA . LEU A 1 478 ? -14.071 56.043 28.943 1.00 67.56 478 LEU A CA 1
ATOM 3707 C C . LEU A 1 478 ? -15.214 56.813 28.284 1.00 67.56 478 LEU A C 1
ATOM 3709 O O . LEU A 1 478 ? -15.119 57.237 27.131 1.00 67.56 478 LEU A O 1
ATOM 3713 N N . LEU A 1 479 ? -16.283 57.029 29.038 1.00 56.19 479 LEU A N 1
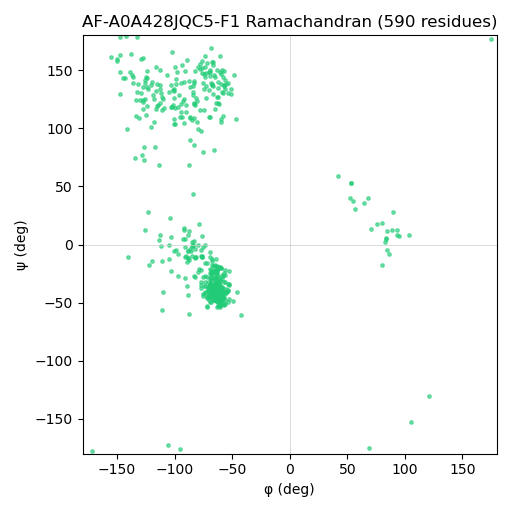ATOM 3714 C CA . LEU A 1 479 ? -17.405 57.856 28.625 1.00 56.19 479 LEU A CA 1
ATOM 3715 C C . LEU A 1 479 ? -17.161 59.243 29.245 1.00 56.19 479 LEU A C 1
ATOM 3717 O O . LEU A 1 479 ? -16.982 59.359 30.454 1.00 56.19 479 LEU A O 1
ATOM 3721 N N . GLY A 1 480 ? -17.006 60.294 28.437 1.00 56.47 480 GLY A N 1
ATOM 3722 C CA . GLY A 1 480 ? -16.592 61.621 28.926 1.00 56.47 480 GLY A CA 1
ATOM 3723 C C . GLY A 1 480 ? -17.555 62.250 29.951 1.00 56.47 480 GLY A C 1
ATOM 3724 O O . GLY A 1 480 ? -18.722 61.879 30.031 1.00 56.47 480 GLY A O 1
ATOM 3725 N N . ALA A 1 481 ? -17.083 63.257 30.699 1.00 56.78 481 ALA A N 1
ATOM 3726 C CA . ALA A 1 481 ? -17.806 63.856 31.833 1.00 56.78 481 ALA A CA 1
ATOM 3727 C C . ALA A 1 481 ? -19.214 64.397 31.501 1.00 56.78 481 ALA A C 1
ATOM 3729 O O . ALA A 1 481 ? -20.104 64.332 32.342 1.00 56.78 481 ALA A O 1
ATOM 3730 N N . HIS A 1 482 ? -19.434 64.904 30.281 1.00 53.78 482 HIS A N 1
ATOM 3731 C CA . HIS A 1 482 ? -20.710 65.515 29.888 1.00 53.78 482 HIS A CA 1
ATOM 3732 C C . HIS A 1 482 ? -21.713 64.508 29.300 1.00 53.78 482 HIS A C 1
ATOM 3734 O O . HIS A 1 482 ? -22.905 64.586 29.571 1.00 53.78 482 HIS A O 1
ATOM 3740 N N . THR A 1 483 ? -21.233 63.509 28.552 1.00 53.19 483 THR A N 1
ATOM 3741 C CA . THR A 1 483 ? -22.076 62.456 27.959 1.00 53.19 483 THR A CA 1
ATOM 3742 C C . THR A 1 483 ? -22.740 61.587 29.035 1.00 53.19 483 THR A C 1
ATOM 3744 O O . THR A 1 483 ? -23.845 61.086 28.839 1.00 53.19 483 THR A O 1
ATOM 3747 N N . ASN A 1 484 ? -22.096 61.445 30.196 1.00 53.12 484 ASN A N 1
ATOM 3748 C CA . ASN A 1 484 ? -22.573 60.607 31.297 1.00 53.12 484 ASN A CA 1
ATOM 3749 C C . ASN A 1 484 ? -23.760 61.187 32.050 1.00 53.12 484 ASN A C 1
ATOM 3751 O O . ASN A 1 484 ? -24.635 60.426 32.448 1.00 53.12 484 ASN A O 1
ATOM 3755 N N . GLN A 1 485 ? -23.816 62.507 32.224 1.00 54.12 485 GLN A N 1
ATOM 3756 C CA . GLN A 1 485 ? -24.938 63.159 32.899 1.00 54.12 485 GLN A CA 1
ATOM 3757 C C . GLN A 1 485 ? -26.228 62.923 32.100 1.00 54.12 485 GLN A C 1
ATOM 3759 O O . GLN A 1 485 ? -27.225 62.464 32.646 1.00 54.12 485 GLN A O 1
ATOM 3764 N N . THR A 1 486 ? -26.141 63.049 30.773 1.00 56.22 486 THR A N 1
ATOM 3765 C CA . THR A 1 486 ? -27.238 62.778 29.835 1.00 56.22 486 THR A CA 1
ATOM 3766 C C . THR A 1 486 ? -27.653 61.303 29.796 1.00 56.22 486 THR A C 1
ATOM 3768 O O . THR A 1 486 ? -28.844 60.991 29.758 1.00 56.22 486 THR A O 1
ATOM 3771 N N . ILE A 1 487 ? -26.685 60.379 29.804 1.00 52.91 487 ILE A N 1
ATOM 3772 C CA . ILE A 1 487 ? -26.926 58.925 29.827 1.00 52.91 487 ILE A CA 1
ATOM 3773 C C . ILE A 1 487 ? -27.589 58.502 31.146 1.00 52.91 487 ILE A C 1
ATOM 3775 O O . ILE A 1 487 ? -28.562 57.748 31.127 1.00 52.91 487 ILE A O 1
ATOM 3779 N N . LEU A 1 488 ? -27.093 59.013 32.276 1.00 55.28 488 LEU A N 1
ATOM 3780 C CA . LEU A 1 488 ? -27.615 58.737 33.610 1.00 55.28 488 LEU A CA 1
ATOM 3781 C C . LEU A 1 488 ? -29.025 59.304 33.776 1.00 55.28 488 LEU A C 1
ATOM 3783 O O . LEU A 1 488 ? -29.914 58.573 34.190 1.00 55.28 488 LEU A O 1
ATOM 3787 N N . GLU A 1 489 ? -29.264 60.559 33.394 1.00 58.56 489 GLU A N 1
ATOM 3788 C CA . GLU A 1 489 ? -30.600 61.166 33.414 1.00 58.56 489 GLU A CA 1
ATOM 3789 C C . GLU A 1 489 ? -31.586 60.376 32.544 1.00 58.56 489 GLU A C 1
ATOM 3791 O O . GLU A 1 489 ? -32.682 60.043 32.993 1.00 58.56 489 GLU A O 1
ATOM 3796 N N . SER A 1 490 ? -31.175 59.986 31.334 1.00 55.91 490 SER A N 1
ATOM 3797 C CA . SER A 1 490 ? -32.011 59.184 30.431 1.00 55.91 490 SER A CA 1
ATOM 3798 C C . SER A 1 490 ? -32.319 57.797 31.001 1.00 55.91 490 SER A C 1
ATOM 3800 O O . SER A 1 490 ? -33.445 57.322 30.876 1.00 55.91 490 SER A O 1
ATOM 3802 N N . PHE A 1 491 ? -31.349 57.149 31.652 1.00 52.94 491 PHE A N 1
ATOM 3803 C CA . PHE A 1 491 ? -31.522 55.846 32.295 1.00 52.94 491 PHE A CA 1
ATOM 3804 C C . PHE A 1 491 ? -32.384 55.931 33.566 1.00 52.94 491 PHE A C 1
ATOM 3806 O O . PHE A 1 491 ? -33.304 55.132 33.732 1.00 52.94 491 PHE A O 1
ATOM 3813 N N . LEU A 1 492 ? -32.172 56.933 34.424 1.00 54.88 492 LEU A N 1
ATOM 3814 C CA . LEU A 1 492 ? -32.962 57.166 35.641 1.00 54.88 492 LEU A CA 1
ATOM 3815 C C . LEU A 1 492 ? -34.446 57.387 35.331 1.00 54.88 492 LEU A C 1
ATOM 3817 O O . LEU A 1 492 ? -35.314 56.893 36.052 1.00 54.88 492 LEU A O 1
ATOM 3821 N N . MET A 1 493 ? -34.748 58.055 34.215 1.00 56.56 493 MET A N 1
ATOM 3822 C CA . MET A 1 493 ? -36.120 58.250 33.739 1.00 56.56 493 MET A CA 1
ATOM 3823 C C . MET A 1 493 ? -36.819 56.940 33.333 1.00 56.56 493 MET A C 1
ATOM 3825 O O . MET A 1 493 ? -38.049 56.909 33.271 1.00 56.56 493 MET A O 1
ATOM 3829 N N . THR A 1 494 ? -36.073 55.851 33.104 1.00 53.22 494 THR A N 1
ATOM 3830 C CA . THR A 1 494 ? -36.633 54.519 32.795 1.00 53.22 494 THR A CA 1
ATOM 3831 C C . THR A 1 494 ? -36.925 53.659 34.029 1.00 53.22 494 THR A C 1
ATOM 3833 O O . THR A 1 494 ? -37.614 52.647 33.900 1.00 53.22 494 THR A O 1
ATOM 3836 N N . LEU A 1 495 ? -36.452 54.054 35.218 1.00 51.66 495 LEU A N 1
ATOM 3837 C CA . LEU A 1 495 ? -36.650 53.316 36.473 1.00 51.66 495 LEU A CA 1
ATOM 3838 C C . LEU A 1 495 ? -37.893 53.808 37.247 1.00 51.66 495 LEU A C 1
ATOM 3840 O O . LEU A 1 495 ? -38.280 54.971 37.080 1.00 51.66 495 LEU A O 1
ATOM 3844 N N . PRO A 1 496 ? -38.521 52.974 38.104 1.00 62.31 496 PRO A N 1
ATOM 3845 C CA . PRO A 1 496 ? -39.606 53.384 39.002 1.00 62.31 496 PRO A CA 1
ATOM 3846 C C . PRO A 1 496 ? -39.172 54.480 39.986 1.00 62.31 496 PRO A C 1
ATOM 3848 O O . PRO A 1 496 ? -38.025 54.521 40.418 1.00 62.31 496 PRO A O 1
ATOM 3851 N N . GLU A 1 497 ? -40.092 55.367 40.372 1.00 60.91 497 GLU A N 1
ATOM 3852 C CA . GLU A 1 497 ? -39.788 56.577 41.156 1.00 60.91 497 GLU A CA 1
ATOM 3853 C C . GLU A 1 497 ? -39.154 56.288 42.533 1.00 60.91 497 GLU A C 1
ATOM 3855 O O . GLU A 1 497 ? -38.292 57.041 42.985 1.00 60.91 497 GLU A O 1
ATOM 3860 N N . ALA A 1 498 ? -39.497 55.154 43.154 1.00 60.28 498 ALA A N 1
ATOM 3861 C CA . ALA A 1 498 ? -38.918 54.708 44.422 1.00 60.28 498 ALA A CA 1
ATOM 3862 C C . ALA A 1 498 ? -37.406 54.412 44.325 1.00 60.28 498 ALA A C 1
ATOM 3864 O O . ALA A 1 498 ? -36.657 54.735 45.246 1.00 60.28 498 ALA A O 1
ATOM 3865 N N . ASP A 1 499 ? -36.949 53.895 43.181 1.00 54.25 499 ASP A N 1
ATOM 3866 C CA . ASP A 1 499 ? -35.566 53.444 42.971 1.00 54.25 499 ASP A CA 1
ATOM 3867 C C . ASP A 1 499 ? -34.638 54.583 42.502 1.00 54.25 499 ASP A C 1
ATOM 3869 O O . ASP A 1 499 ? -33.411 54.473 42.555 1.00 54.25 499 ASP A O 1
ATOM 3873 N N . ARG A 1 500 ? -35.202 55.725 42.076 1.00 59.84 500 ARG A N 1
ATOM 3874 C CA . ARG A 1 500 ? -34.433 56.899 41.610 1.00 59.84 500 ARG A CA 1
ATOM 3875 C C . ARG A 1 500 ? -33.676 57.598 42.746 1.00 59.84 500 ARG A C 1
ATOM 3877 O O . ARG A 1 500 ? -32.627 58.199 42.520 1.00 59.84 500 ARG A O 1
ATOM 3884 N N . THR A 1 501 ? -34.191 57.519 43.973 1.00 53.66 501 THR A N 1
ATOM 3885 C CA . THR A 1 501 ? -33.708 58.314 45.117 1.00 53.66 501 THR A CA 1
ATOM 3886 C C . THR A 1 501 ? -32.403 57.782 45.722 1.00 53.66 501 THR A C 1
ATOM 3888 O O . THR A 1 501 ? -31.578 58.571 46.189 1.00 53.66 501 THR A O 1
ATOM 3891 N N . GLU A 1 502 ? -32.177 56.464 45.704 1.00 52.84 502 GLU A N 1
ATOM 3892 C CA . GLU A 1 502 ? -30.902 55.873 46.140 1.00 52.84 502 GLU A CA 1
ATOM 3893 C C . GLU A 1 502 ? -29.778 56.115 45.122 1.00 52.84 502 GLU A C 1
ATOM 3895 O O . GLU A 1 502 ? -28.650 56.411 45.523 1.00 52.84 502 GLU A O 1
ATOM 3900 N N . LEU A 1 503 ? -30.082 56.105 43.816 1.00 53.44 503 LEU A N 1
ATOM 3901 C CA . LEU A 1 503 ? -29.085 56.347 42.764 1.00 53.44 503 LEU A CA 1
ATOM 3902 C C . LEU A 1 503 ? -28.601 57.804 42.691 1.00 53.44 503 LEU A C 1
ATOM 3904 O O . LEU A 1 503 ? -27.431 58.048 42.401 1.00 53.44 503 LEU A O 1
ATOM 3908 N N . HIS A 1 504 ? -29.448 58.791 43.001 1.00 53.91 504 HIS A N 1
ATOM 3909 C CA . HIS A 1 504 ? -29.001 60.191 43.068 1.00 53.91 504 HIS A CA 1
ATOM 3910 C C . HIS A 1 504 ? -27.895 60.422 44.116 1.00 53.91 504 HIS A C 1
ATOM 3912 O O . HIS A 1 504 ? -27.158 61.400 44.019 1.00 53.91 504 HIS A O 1
ATOM 3918 N N . LYS A 1 505 ? -27.735 59.517 45.093 1.00 56.03 505 LYS A N 1
ATOM 3919 C CA . LYS A 1 505 ? -26.681 59.580 46.118 1.00 56.03 505 LYS A CA 1
ATOM 3920 C C . LYS A 1 505 ? -25.392 58.844 45.727 1.00 56.03 505 LYS A C 1
ATOM 3922 O O . LYS A 1 505 ? -24.395 58.978 46.433 1.00 56.03 505 LYS A O 1
ATOM 3927 N N . SER A 1 506 ? -25.391 58.059 44.646 1.00 54.44 506 SER A N 1
ATOM 3928 C CA . SER A 1 506 ? -24.302 57.123 44.328 1.00 54.44 506 SER A CA 1
ATOM 3929 C C . SER A 1 506 ? -23.284 57.626 43.301 1.00 54.44 506 SER A C 1
ATOM 3931 O O . SER A 1 506 ? -22.300 56.925 43.076 1.00 54.44 506 SER A O 1
ATOM 3933 N N . HIS A 1 507 ? -23.471 58.804 42.692 1.00 57.16 507 HIS A N 1
ATOM 3934 C CA . HIS A 1 507 ? -22.491 59.412 41.780 1.00 57.16 507 HIS A CA 1
ATOM 3935 C C . HIS A 1 507 ? -21.683 60.510 42.496 1.00 57.16 507 HIS A C 1
ATOM 3937 O O . HIS A 1 507 ? -22.195 61.614 42.687 1.00 57.16 507 HIS A O 1
ATOM 3943 N N . PRO A 1 508 ? -20.419 60.266 42.885 1.00 60.50 508 PRO A N 1
ATOM 3944 C CA . PRO A 1 508 ? -19.588 61.295 43.501 1.00 60.50 508 PRO A CA 1
ATOM 3945 C C . PRO A 1 508 ? -19.209 62.368 42.468 1.00 60.50 508 PRO A C 1
ATOM 3947 O O . PRO A 1 508 ? -18.769 62.036 41.362 1.00 60.50 508 PRO A O 1
ATOM 3950 N N . GLU A 1 509 ? -19.350 63.649 42.815 1.00 60.03 509 GLU A N 1
ATOM 3951 C CA . GLU A 1 509 ? -18.863 64.756 41.980 1.00 60.03 509 GLU A CA 1
ATOM 3952 C C . GLU A 1 509 ? -17.358 64.601 41.684 1.00 60.03 509 GLU A C 1
ATOM 3954 O O . GLU A 1 509 ? -16.573 64.219 42.552 1.00 60.03 509 GLU A O 1
ATOM 3959 N N . GLY A 1 510 ? -16.948 64.872 40.440 1.00 63.19 510 GLY A N 1
ATOM 3960 C CA . GLY A 1 510 ? -15.543 64.785 40.014 1.00 63.19 510 GLY A CA 1
ATOM 3961 C C . GLY A 1 510 ? -15.048 63.395 39.583 1.00 63.19 510 GLY A C 1
ATOM 3962 O O . GLY A 1 510 ? -13.843 63.215 39.400 1.00 63.19 510 GLY A O 1
ATOM 3963 N N . THR A 1 511 ? -15.939 62.414 39.395 1.00 66.88 511 THR A N 1
ATOM 3964 C CA . THR A 1 511 ? -15.600 61.071 38.880 1.00 66.88 511 THR A CA 1
ATOM 3965 C C . THR A 1 511 ? -15.912 60.904 37.382 1.00 66.88 511 THR A C 1
ATOM 3967 O O . THR A 1 511 ? -16.767 61.587 36.823 1.00 66.88 511 THR A O 1
ATOM 3970 N N . LEU A 1 512 ? -15.173 60.013 36.714 1.00 65.88 512 LEU A N 1
ATOM 3971 C CA . LEU A 1 512 ? -15.356 59.556 35.336 1.00 65.88 512 LEU A CA 1
ATOM 3972 C C . LEU A 1 512 ? -16.186 58.267 35.328 1.00 65.88 512 LEU A C 1
ATOM 3974 O O . LEU A 1 512 ? -15.933 57.373 36.138 1.00 65.88 512 LEU A O 1
ATOM 3978 N N . SER A 1 513 ? -17.121 58.135 34.383 1.00 63.97 513 SER A N 1
ATOM 3979 C CA . SER A 1 513 ? -17.821 56.867 34.156 1.00 63.97 513 SER A CA 1
ATOM 3980 C C . SER A 1 513 ? -17.101 56.031 33.105 1.00 63.97 513 SER A C 1
ATOM 3982 O O . SER A 1 513 ? -16.600 56.525 32.091 1.00 63.97 513 SER A O 1
ATOM 3984 N N . VAL A 1 514 ? -17.059 54.737 33.370 1.00 65.75 514 VAL A N 1
ATOM 3985 C CA . VAL A 1 514 ? -16.275 53.763 32.631 1.00 65.75 514 VAL A CA 1
ATOM 3986 C C . VAL A 1 514 ? -17.171 52.570 32.339 1.00 65.75 514 VAL A C 1
ATOM 3988 O O . VAL A 1 514 ? -17.745 51.990 33.254 1.00 65.75 514 VAL A O 1
ATOM 3991 N N . LEU A 1 515 ? -17.302 52.196 31.069 1.00 64.19 515 LEU A N 1
ATOM 3992 C CA . LEU A 1 515 ? -18.056 51.007 30.683 1.00 64.19 515 LEU A CA 1
ATOM 3993 C C . LEU A 1 515 ? -17.097 49.832 30.525 1.00 64.19 515 LEU A C 1
ATOM 3995 O O . LEU A 1 515 ? -16.320 49.789 29.570 1.00 64.19 515 LEU A O 1
ATOM 3999 N N . PHE A 1 516 ? -17.170 48.880 31.446 1.00 67.81 516 PHE A N 1
ATOM 4000 C CA . PHE A 1 516 ? -16.531 47.583 31.291 1.00 67.81 516 PHE A CA 1
ATOM 4001 C C . PHE A 1 516 ? -17.450 46.681 30.466 1.00 67.81 516 PHE A C 1
ATOM 4003 O O . PHE A 1 516 ? -18.594 46.445 30.844 1.00 67.81 516 PHE A O 1
ATOM 4010 N N . SER A 1 517 ? -16.963 46.175 29.338 1.00 63.38 517 SER A N 1
ATOM 4011 C CA . SER A 1 517 ? -17.672 45.199 28.516 1.00 63.38 517 SER A CA 1
ATOM 4012 C C . SER A 1 517 ? -16.870 43.915 28.414 1.00 63.38 517 SER A C 1
ATOM 4014 O O . SER A 1 517 ? -15.712 43.916 27.984 1.00 63.38 517 SER A O 1
ATOM 4016 N N . SER A 1 518 ? -17.535 42.802 28.706 1.00 65.12 518 SER A N 1
ATOM 4017 C CA . SER A 1 518 ? -17.106 41.467 28.301 1.00 65.12 518 SER A CA 1
ATOM 4018 C C . SER A 1 518 ? -17.983 40.959 27.147 1.00 65.12 518 SER A C 1
ATOM 4020 O O . SER A 1 518 ? -18.788 41.702 26.584 1.00 65.12 518 SER A O 1
ATOM 4022 N N . ALA A 1 519 ? -17.818 39.688 26.770 1.00 57.00 519 ALA A N 1
ATOM 4023 C CA . ALA A 1 519 ? -18.663 39.039 25.769 1.00 57.00 519 ALA A CA 1
ATOM 4024 C C . ALA A 1 519 ? -20.083 38.709 26.276 1.00 57.00 519 ALA A C 1
ATOM 4026 O O . ALA A 1 519 ? -20.946 38.390 25.458 1.00 57.00 519 ALA A O 1
ATOM 4027 N N . GLU A 1 520 ? -20.314 38.731 27.593 1.00 55.66 520 GLU A N 1
ATOM 4028 C CA . GLU A 1 520 ? -21.558 38.256 28.221 1.00 55.66 520 GLU A CA 1
ATOM 4029 C C . GLU A 1 520 ? -22.266 39.345 29.055 1.00 55.66 520 GLU A C 1
ATOM 4031 O O . GLU A 1 520 ? -23.465 39.229 29.295 1.00 55.66 520 GLU A O 1
ATOM 4036 N N . GLU A 1 521 ? -21.575 40.429 29.428 1.00 60.66 521 GLU A N 1
ATOM 4037 C CA . GLU A 1 521 ? -22.108 41.502 30.282 1.00 60.66 521 GLU A CA 1
ATOM 4038 C C . GLU A 1 521 ? -21.475 42.873 29.985 1.00 60.66 521 GLU A C 1
ATOM 4040 O O . GLU A 1 521 ? -20.359 42.969 29.459 1.00 60.66 521 GLU A O 1
ATOM 4045 N N . ALA A 1 522 ? -22.193 43.934 30.359 1.00 56.66 522 ALA A N 1
ATOM 4046 C CA . ALA A 1 522 ? -21.683 45.297 30.409 1.00 56.66 522 ALA A CA 1
ATOM 4047 C C . ALA A 1 522 ? -21.956 45.896 31.795 1.00 56.66 522 ALA A C 1
ATOM 4049 O O . ALA A 1 522 ? -23.103 45.947 32.239 1.00 56.66 522 ALA A O 1
ATOM 4050 N N . THR A 1 523 ? -20.905 46.371 32.456 1.00 63.84 523 THR A N 1
ATOM 4051 C CA . THR A 1 523 ? -20.957 46.934 33.808 1.00 63.84 523 THR A CA 1
ATOM 4052 C C . THR A 1 523 ? -20.535 48.392 33.751 1.00 63.84 523 THR A C 1
ATOM 4054 O O . THR A 1 523 ? -19.457 48.717 33.244 1.00 63.84 523 THR A O 1
ATOM 4057 N N . LEU A 1 524 ? -21.386 49.283 34.262 1.00 63.62 524 LEU A N 1
ATOM 4058 C CA . LEU A 1 524 ? -21.034 50.689 34.412 1.00 63.62 524 LEU A CA 1
ATOM 4059 C C . LEU A 1 524 ? -20.260 50.859 35.720 1.00 63.62 524 LEU A C 1
ATOM 4061 O O . LEU A 1 524 ? -20.695 50.414 36.781 1.00 63.62 524 LEU A O 1
ATOM 4065 N N . MET A 1 525 ? -19.104 51.499 35.633 1.00 72.06 525 MET A N 1
ATOM 4066 C CA . MET A 1 525 ? -18.186 51.710 36.743 1.00 72.06 525 MET A CA 1
ATOM 4067 C C . MET A 1 525 ? -17.830 53.191 36.874 1.00 72.06 525 MET A C 1
ATOM 4069 O O . MET A 1 525 ? -17.949 53.956 35.914 1.00 72.06 525 MET A O 1
ATOM 4073 N N . TYR A 1 526 ? -17.341 53.588 38.048 1.00 71.62 526 TYR A N 1
ATOM 4074 C CA . TYR A 1 526 ? -16.868 54.948 38.313 1.00 71.62 526 TYR A CA 1
ATOM 4075 C C . TYR A 1 526 ? -15.424 54.946 38.823 1.00 71.62 526 TYR A C 1
ATOM 4077 O O . TYR A 1 526 ? -15.072 54.164 39.711 1.00 71.62 526 TYR A O 1
ATOM 4085 N N . ALA A 1 527 ? -14.604 55.850 38.286 1.00 72.31 527 ALA A N 1
ATOM 4086 C CA . ALA A 1 527 ? -13.217 56.091 38.695 1.00 72.31 527 ALA A CA 1
ATOM 4087 C C . ALA A 1 527 ? -12.931 57.592 38.766 1.00 72.31 527 ALA A C 1
ATOM 4089 O O . ALA A 1 527 ? -13.405 58.351 37.929 1.00 72.31 527 ALA A O 1
ATOM 4090 N N . THR A 1 528 ? -12.097 58.054 39.695 1.00 78.56 528 THR A N 1
ATOM 4091 C CA . THR A 1 528 ? -11.531 59.409 39.586 1.00 78.56 528 THR A CA 1
ATOM 4092 C C . THR A 1 528 ? -10.580 59.501 38.378 1.00 78.56 528 THR A C 1
ATOM 4094 O O . THR A 1 528 ? -10.029 58.480 37.949 1.00 78.56 528 THR A O 1
ATOM 4097 N N . PRO A 1 529 ? -10.323 60.704 37.825 1.00 76.62 529 PRO A N 1
ATOM 4098 C CA . PRO A 1 529 ? -9.341 60.885 36.751 1.00 76.62 529 PRO A CA 1
ATOM 4099 C C . PRO A 1 529 ? -7.961 60.304 37.072 1.00 76.62 529 PRO A C 1
ATOM 4101 O O . PRO A 1 529 ? -7.297 59.742 36.201 1.00 76.62 529 PRO A O 1
ATOM 4104 N N . GLU A 1 530 ? -7.551 60.378 38.338 1.00 79.69 530 GLU A N 1
ATOM 4105 C CA . GLU A 1 530 ? -6.294 59.804 38.808 1.00 79.69 530 GLU A CA 1
ATOM 4106 C C . GLU A 1 530 ? -6.323 58.266 38.817 1.00 79.69 530 GLU A C 1
ATOM 4108 O O . GLU A 1 530 ? -5.386 57.637 38.321 1.00 79.69 530 GLU A O 1
ATOM 4113 N N . GLN A 1 531 ? -7.403 57.649 39.314 1.00 80.06 531 GLN A N 1
ATOM 4114 C CA . GLN A 1 531 ? -7.574 56.190 39.298 1.00 80.06 531 GLN A CA 1
ATOM 4115 C C . GLN A 1 531 ? -7.579 55.641 37.868 1.00 80.06 531 GLN A C 1
ATOM 4117 O O . GLN A 1 531 ? -6.843 54.700 37.566 1.00 80.06 531 GLN A O 1
ATOM 4122 N N . PHE A 1 532 ? -8.349 56.265 36.971 1.00 80.62 532 PHE A N 1
ATOM 4123 C CA . PHE A 1 532 ? -8.404 55.866 35.566 1.00 80.62 532 PHE A CA 1
ATOM 4124 C C . PHE A 1 532 ? -7.047 56.046 34.876 1.00 80.62 532 PHE A C 1
ATOM 4126 O O . PHE A 1 532 ? -6.594 55.161 34.155 1.00 80.62 532 PHE A O 1
ATOM 4133 N N . GLY A 1 533 ? -6.351 57.155 35.144 1.00 79.88 533 GLY A N 1
ATOM 4134 C CA . GLY A 1 533 ? -5.022 57.418 34.596 1.00 79.88 533 GLY A CA 1
ATOM 4135 C C . GLY A 1 533 ? -3.954 56.418 35.053 1.00 79.88 533 GLY A C 1
ATOM 4136 O O . GLY A 1 533 ? -3.039 56.119 34.285 1.00 79.88 533 GLY A O 1
ATOM 4137 N N . ARG A 1 534 ? -4.051 55.880 36.276 1.00 82.19 534 ARG A N 1
ATOM 4138 C CA . ARG A 1 534 ? -3.159 54.813 36.771 1.00 82.19 534 ARG A CA 1
ATOM 4139 C C . ARG A 1 534 ? -3.508 53.453 36.163 1.00 82.19 534 ARG A C 1
ATOM 4141 O O . ARG A 1 534 ? -2.609 52.748 35.712 1.00 82.19 534 ARG A O 1
ATOM 4148 N N . LEU A 1 535 ? -4.798 53.128 36.069 1.00 83.62 535 LEU A N 1
ATOM 4149 C CA . LEU A 1 535 ? -5.289 51.904 35.430 1.00 83.62 535 LEU A CA 1
ATOM 4150 C C . LEU A 1 535 ? -4.917 51.850 33.936 1.00 83.62 535 LEU A C 1
ATOM 4152 O O . LEU A 1 535 ? -4.404 50.839 33.460 1.00 83.62 535 LEU A O 1
ATOM 4156 N N . ALA A 1 536 ? -5.086 52.957 33.209 1.00 81.88 536 ALA A N 1
ATOM 4157 C CA . ALA A 1 536 ? -4.725 53.072 31.797 1.00 81.88 536 ALA A CA 1
ATOM 4158 C C . ALA A 1 536 ? -3.225 52.852 31.551 1.00 81.88 536 ALA A C 1
ATOM 4160 O O . ALA A 1 536 ? -2.856 52.183 30.584 1.00 81.88 536 ALA A O 1
ATOM 4161 N N . ARG A 1 537 ? -2.367 53.372 32.440 1.00 84.56 537 ARG A N 1
ATOM 4162 C CA . ARG A 1 537 ? -0.917 53.131 32.402 1.00 84.56 537 ARG A CA 1
ATOM 4163 C C . ARG A 1 537 ? -0.577 51.669 32.665 1.00 84.56 537 ARG A C 1
ATOM 4165 O O . ARG A 1 537 ? 0.197 51.096 31.908 1.00 84.56 537 ARG A O 1
ATOM 4172 N N . ALA A 1 538 ? -1.193 51.056 33.678 1.00 82.56 538 ALA A N 1
ATOM 4173 C CA . ALA A 1 538 ? -0.963 49.651 34.013 1.00 82.56 538 ALA A CA 1
ATOM 4174 C C . ALA A 1 538 ? -1.333 48.712 32.852 1.00 82.56 538 ALA A C 1
ATOM 4176 O O . ALA A 1 538 ? -0.544 47.841 32.495 1.00 82.56 538 ALA A O 1
ATOM 4177 N N . ILE A 1 539 ? -2.490 48.937 32.219 1.00 82.94 539 ILE A N 1
ATOM 4178 C CA . ILE A 1 539 ? -2.963 48.136 31.078 1.00 82.94 539 ILE A CA 1
ATOM 4179 C C . ILE A 1 539 ? -2.129 48.391 29.816 1.00 82.94 539 ILE A C 1
ATOM 4181 O O . ILE A 1 539 ? -1.878 47.469 29.047 1.00 82.94 539 ILE A O 1
ATOM 4185 N N . SER A 1 540 ? -1.686 49.631 29.599 1.00 80.12 540 SER A N 1
ATOM 4186 C CA . SER A 1 540 ? -0.868 49.996 28.431 1.00 80.12 540 SER A CA 1
ATOM 4187 C C . SER A 1 540 ? 0.632 49.742 28.646 1.00 80.12 540 SER A C 1
ATOM 4189 O O . SER A 1 540 ? 1.424 50.050 27.761 1.00 80.12 540 SER A O 1
ATOM 4191 N N . HIS A 1 541 ? 1.023 49.203 29.809 1.00 82.00 541 HIS A N 1
ATOM 4192 C CA . HIS A 1 541 ? 2.409 48.995 30.245 1.00 82.00 541 HIS A CA 1
ATOM 4193 C C . HIS A 1 541 ? 3.296 50.251 30.159 1.00 82.00 541 HIS A C 1
ATOM 4195 O O . HIS A 1 541 ? 4.469 50.176 29.797 1.00 82.00 541 HIS A O 1
ATOM 4201 N N . VAL A 1 542 ? 2.734 51.408 30.514 1.00 82.00 542 VAL A N 1
ATOM 4202 C CA . VAL A 1 542 ? 3.422 52.707 30.508 1.00 82.00 542 VAL A CA 1
ATOM 4203 C C . VAL A 1 542 ? 3.963 53.035 31.912 1.00 82.00 542 VAL A C 1
ATOM 4205 O O . VAL A 1 542 ? 3.190 52.970 32.875 1.00 82.00 542 VAL A O 1
ATOM 4208 N N . PRO A 1 543 ? 5.254 53.397 32.066 1.00 79.00 543 PRO A N 1
ATOM 4209 C CA . PRO A 1 543 ? 5.835 53.806 33.348 1.00 79.00 543 PRO A CA 1
ATOM 4210 C C . PRO A 1 543 ? 5.138 55.026 33.981 1.00 79.00 543 PRO A C 1
ATOM 4212 O O . PRO A 1 543 ? 4.595 55.894 33.297 1.00 79.00 543 PRO A O 1
ATOM 4215 N N . ILE A 1 544 ? 5.137 55.108 35.318 1.00 73.81 544 ILE A N 1
ATOM 4216 C CA . ILE A 1 544 ? 4.444 56.179 36.069 1.00 73.81 544 ILE A CA 1
ATOM 4217 C C . ILE A 1 544 ? 5.107 57.548 35.854 1.00 73.81 544 ILE A C 1
ATOM 4219 O O . ILE A 1 544 ? 4.435 58.578 35.901 1.00 73.81 544 ILE A O 1
ATOM 4223 N N . ASP A 1 545 ? 6.411 57.548 35.611 1.00 75.19 545 ASP A N 1
ATOM 4224 C CA . ASP A 1 545 ? 7.280 58.706 35.437 1.00 75.19 545 ASP A CA 1
ATOM 4225 C C . ASP A 1 545 ? 7.292 59.267 34.009 1.00 75.19 545 ASP A C 1
ATOM 4227 O O . ASP A 1 545 ? 7.928 60.293 33.787 1.00 75.19 545 ASP A O 1
ATOM 4231 N N . GLU A 1 546 ? 6.566 58.663 33.058 1.00 75.88 546 GLU A N 1
ATOM 4232 C CA . GLU A 1 546 ? 6.488 59.161 31.682 1.00 75.88 546 GLU A CA 1
ATOM 4233 C C . GLU A 1 546 ? 5.695 60.487 31.613 1.00 75.88 546 GLU A C 1
ATOM 4235 O O . GLU A 1 546 ? 4.466 60.502 31.817 1.00 75.88 546 GLU A O 1
ATOM 4240 N N . PRO A 1 547 ? 6.365 61.626 31.337 1.00 66.25 547 PRO A N 1
ATOM 4241 C CA . PRO A 1 547 ? 5.691 62.910 31.251 1.00 66.25 547 PRO A CA 1
ATOM 4242 C C . PRO A 1 547 ? 4.862 62.962 29.960 1.00 66.25 547 PRO A C 1
ATOM 4244 O O . PRO A 1 547 ? 5.337 62.591 28.893 1.00 66.25 547 PRO A O 1
ATOM 4247 N N . ASN A 1 548 ? 3.631 63.476 30.051 1.00 71.69 548 ASN A N 1
ATOM 4248 C CA . ASN A 1 548 ? 2.666 63.648 28.947 1.00 71.69 548 ASN A CA 1
ATOM 4249 C C . ASN A 1 548 ? 1.859 62.408 28.499 1.00 71.69 548 ASN A C 1
ATOM 4251 O O . ASN A 1 548 ? 1.254 62.448 27.428 1.00 71.69 548 ASN A O 1
ATOM 4255 N N . PHE A 1 549 ? 1.757 61.340 29.300 1.00 76.00 549 PHE A N 1
ATOM 4256 C CA . PHE A 1 549 ? 0.824 60.242 28.991 1.00 76.00 549 PHE A CA 1
ATOM 4257 C C . PHE A 1 549 ? -0.643 60.708 29.022 1.00 76.00 549 PHE A C 1
ATOM 4259 O O . PHE A 1 549 ? -1.150 61.152 30.057 1.00 76.00 549 PHE A O 1
ATOM 4266 N N . ILE A 1 550 ? -1.339 60.544 27.895 1.00 74.94 550 ILE A N 1
ATOM 4267 C CA . ILE A 1 550 ? -2.778 60.784 27.760 1.00 74.94 550 ILE A CA 1
ATOM 4268 C C . ILE A 1 550 ? -3.476 59.426 27.746 1.00 74.94 550 ILE A C 1
ATOM 4270 O O . ILE A 1 550 ? -3.241 58.613 26.853 1.00 74.94 550 ILE A O 1
ATOM 4274 N N . ALA A 1 551 ? -4.342 59.177 28.729 1.00 75.06 551 ALA A N 1
ATOM 4275 C CA . ALA A 1 551 ? -5.082 57.924 28.804 1.00 75.06 551 ALA A CA 1
ATOM 4276 C C . ALA A 1 551 ? -6.006 57.771 27.577 1.00 75.06 551 ALA A C 1
ATOM 4278 O O . ALA A 1 551 ? -6.798 58.679 27.298 1.00 75.06 551 ALA A O 1
ATOM 4279 N N . PRO A 1 552 ? -5.935 56.650 26.837 1.00 69.38 552 PRO A N 1
ATOM 4280 C CA . PRO A 1 552 ? -6.800 56.427 25.689 1.00 69.38 552 PRO A CA 1
ATOM 4281 C C . PRO A 1 552 ? -8.250 56.216 26.135 1.00 69.38 552 PRO A C 1
ATOM 4283 O O . PRO A 1 552 ? -8.527 55.676 27.205 1.00 69.38 552 PRO A O 1
ATOM 4286 N N . ALA A 1 553 ? -9.191 56.607 25.275 1.00 65.44 553 ALA A N 1
ATOM 4287 C CA . ALA A 1 553 ? -10.620 56.464 25.552 1.00 65.44 553 ALA A CA 1
ATOM 4288 C C . ALA A 1 553 ? -11.117 55.003 25.502 1.00 65.44 553 ALA A C 1
ATOM 4290 O O . ALA A 1 553 ? -12.204 54.708 25.987 1.00 65.44 553 ALA A O 1
ATOM 4291 N N . LEU A 1 554 ? -10.334 54.089 24.922 1.00 68.12 554 LEU A N 1
ATOM 4292 C CA . LEU A 1 554 ? -10.610 52.656 24.869 1.00 68.12 554 LEU A CA 1
ATOM 4293 C C . LEU A 1 554 ? -9.371 51.895 25.343 1.00 68.12 554 LEU A C 1
ATOM 4295 O O . LEU A 1 554 ? -8.295 52.033 24.763 1.00 68.12 554 LEU A O 1
ATOM 4299 N N . LEU A 1 555 ? -9.553 51.057 26.356 1.00 72.25 555 LEU A N 1
ATOM 4300 C CA . LEU A 1 555 ? -8.553 50.127 26.865 1.00 72.25 555 LEU A CA 1
ATOM 4301 C C . LEU A 1 555 ? -9.009 48.699 26.565 1.00 72.25 555 LEU A C 1
ATOM 4303 O O . LEU A 1 555 ? -10.179 48.360 26.741 1.00 72.25 555 LEU A O 1
ATOM 4307 N N . THR A 1 556 ? -8.094 47.843 26.114 1.00 68.19 556 THR A N 1
ATOM 4308 C CA . THR A 1 556 ? -8.395 46.435 25.817 1.00 68.19 556 THR A CA 1
ATOM 4309 C C . THR A 1 556 ? -7.341 45.532 26.430 1.00 68.19 556 THR A C 1
ATOM 4311 O O . THR A 1 556 ? -6.154 45.754 26.201 1.00 68.19 556 THR A O 1
ATOM 4314 N N . ALA A 1 557 ? -7.772 44.496 27.143 1.00 71.94 557 ALA A N 1
ATOM 4315 C CA . ALA A 1 557 ? -6.902 43.471 27.716 1.00 71.94 557 ALA A CA 1
ATOM 4316 C C . ALA A 1 557 ? -7.626 42.114 27.732 1.00 71.94 557 ALA A C 1
ATOM 4318 O O . ALA A 1 557 ? -8.779 41.998 27.290 1.00 71.94 557 ALA A O 1
ATOM 4319 N N . ASP A 1 558 ? -6.957 41.064 28.205 1.00 73.44 558 ASP A N 1
ATOM 4320 C CA . ASP A 1 558 ? -7.671 39.839 28.544 1.00 73.44 558 ASP A CA 1
ATOM 4321 C C . ASP A 1 558 ? -8.586 40.052 29.761 1.00 73.44 558 ASP A C 1
ATOM 4323 O O . ASP A 1 558 ? -8.412 40.982 30.550 1.00 73.44 558 ASP A O 1
ATOM 4327 N N . LEU A 1 559 ? -9.610 39.203 29.875 1.00 72.06 559 LEU A N 1
ATOM 4328 C CA . LEU A 1 559 ? -10.658 39.350 30.886 1.00 72.06 559 LEU A CA 1
ATOM 4329 C C . LEU A 1 559 ? -10.100 39.331 32.318 1.00 72.06 559 LEU A C 1
ATOM 4331 O O . LEU A 1 559 ? -10.539 40.138 33.131 1.00 72.06 559 LEU A O 1
ATOM 4335 N N . ALA A 1 560 ? -9.129 38.460 32.609 1.00 72.31 560 ALA A N 1
ATOM 4336 C CA . ALA A 1 560 ? -8.580 38.313 33.954 1.00 72.31 560 ALA A CA 1
ATOM 4337 C C . ALA A 1 560 ? -7.752 39.541 34.344 1.00 72.31 560 ALA A C 1
ATOM 4339 O O . ALA A 1 560 ? -7.996 40.127 35.395 1.00 72.31 560 ALA A O 1
ATOM 4340 N N . THR A 1 561 ? -6.851 39.990 33.464 1.00 75.19 561 THR A N 1
ATOM 4341 C CA . THR A 1 561 ? -6.072 41.213 33.692 1.00 75.19 561 THR A CA 1
ATOM 4342 C C . THR A 1 561 ? -6.963 42.445 33.812 1.00 75.19 561 THR A C 1
ATOM 4344 O O . THR A 1 561 ? -6.706 43.297 34.659 1.00 75.19 561 THR A O 1
ATOM 43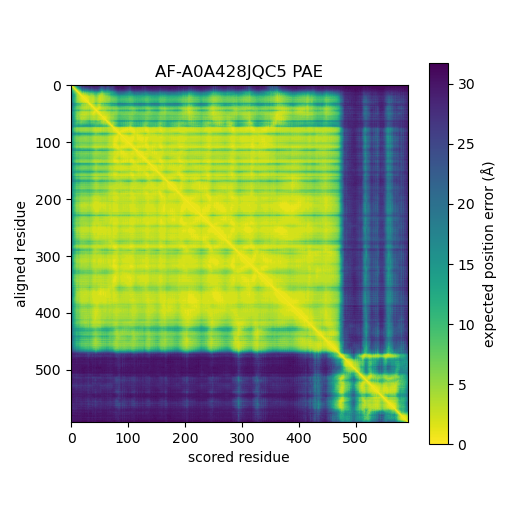47 N N . MET A 1 562 ? -8.034 42.548 33.017 1.00 79.50 562 MET A N 1
ATOM 4348 C CA . MET A 1 562 ? -8.959 43.677 33.129 1.00 79.50 562 MET A CA 1
ATOM 4349 C C . MET A 1 562 ? -9.745 43.642 34.450 1.00 79.50 562 MET A C 1
ATOM 4351 O O . MET A 1 562 ? -9.829 44.672 35.106 1.00 79.50 562 MET A O 1
ATOM 4355 N N . GLN A 1 563 ? -10.269 42.483 34.867 1.00 75.00 563 GLN A N 1
ATOM 4356 C CA . GLN A 1 563 ? -11.000 42.326 36.137 1.00 75.00 563 GLN A CA 1
ATOM 4357 C C . GLN A 1 563 ? -10.109 42.572 37.362 1.00 75.00 563 GLN A C 1
ATOM 4359 O O . GLN A 1 563 ? -10.512 43.233 38.318 1.00 75.00 563 GLN A O 1
ATOM 4364 N N . GLU A 1 564 ? -8.879 42.062 37.332 1.00 77.75 564 GLU A N 1
ATOM 4365 C CA . GLU A 1 564 ? -7.899 42.297 38.388 1.00 77.75 564 GLU A CA 1
ATOM 4366 C C . GLU A 1 564 ? -7.521 43.782 38.460 1.00 77.75 564 GLU A C 1
ATOM 4368 O O . GLU A 1 564 ? -7.522 44.365 39.544 1.00 77.75 564 GLU A O 1
ATOM 4373 N N . ALA A 1 565 ? -7.281 44.429 37.314 1.00 77.50 565 ALA A N 1
ATOM 4374 C CA . ALA A 1 565 ? -6.983 45.856 37.265 1.00 77.50 565 ALA A CA 1
ATOM 4375 C C . ALA A 1 565 ? -8.147 46.702 37.806 1.00 77.50 565 ALA A C 1
ATOM 4377 O O . ALA A 1 565 ? -7.925 47.578 38.643 1.00 77.50 565 ALA A O 1
ATOM 4378 N N . THR A 1 566 ? -9.391 46.447 37.389 1.00 75.19 566 THR A N 1
ATOM 4379 C CA . THR A 1 566 ? -10.548 47.219 37.876 1.00 75.19 566 THR A CA 1
ATOM 4380 C C . THR A 1 566 ? -10.750 47.061 39.383 1.00 75.19 566 THR A C 1
ATOM 4382 O O . THR A 1 566 ? -11.041 48.049 40.062 1.00 75.19 566 THR A O 1
ATOM 4385 N N . HIS A 1 567 ? -10.505 45.861 39.921 1.00 78.12 567 HIS A N 1
ATOM 4386 C CA . HIS A 1 567 ? -10.564 45.591 41.355 1.00 78.12 567 HIS A CA 1
ATOM 4387 C C . HIS A 1 567 ? -9.430 46.281 42.134 1.00 78.12 567 HIS A C 1
ATOM 4389 O O . HIS A 1 567 ? -9.692 46.982 43.111 1.00 78.12 567 HIS A O 1
ATOM 4395 N N . ILE A 1 568 ? -8.169 46.139 41.698 1.00 80.31 568 ILE A N 1
ATOM 4396 C CA . ILE A 1 568 ? -6.996 46.733 42.370 1.00 80.31 568 ILE A CA 1
ATOM 4397 C C . ILE A 1 568 ? -7.105 48.258 42.444 1.00 80.31 568 ILE A C 1
ATOM 4399 O O . ILE A 1 568 ? -6.805 48.853 43.479 1.00 80.31 568 ILE A O 1
ATOM 4403 N N . PHE A 1 569 ? -7.539 48.902 41.359 1.00 79.50 569 PHE A N 1
ATOM 4404 C CA . PHE A 1 569 ? -7.662 50.360 41.314 1.00 79.50 569 PHE A CA 1
ATOM 4405 C C . PHE A 1 569 ? -8.977 50.881 41.925 1.00 79.50 569 PHE A C 1
ATOM 4407 O O . PHE A 1 569 ? -9.192 52.097 41.966 1.00 79.50 569 PHE A O 1
ATOM 4414 N N . GLY A 1 570 ? -9.811 49.984 42.469 1.00 70.06 570 GLY A N 1
ATOM 4415 C CA . GLY A 1 570 ? -10.961 50.311 43.309 1.00 70.06 570 GLY A CA 1
ATOM 4416 C C . GLY A 1 570 ? -12.089 51.020 42.565 1.00 70.06 570 GLY A C 1
ATOM 4417 O O . GLY A 1 570 ? -12.658 51.978 43.096 1.00 70.06 570 GLY A O 1
ATOM 4418 N N . LEU A 1 571 ? -12.384 50.598 41.331 1.00 73.81 571 LEU A N 1
ATOM 4419 C CA . LEU A 1 571 ? -13.518 51.131 40.577 1.00 73.81 571 LEU A CA 1
ATOM 4420 C C . LEU A 1 571 ? -14.824 50.722 41.269 1.00 73.81 571 LEU A C 1
ATOM 4422 O O . LEU A 1 571 ? -15.021 49.556 41.599 1.00 73.81 571 LEU A O 1
ATOM 4426 N N . LYS A 1 572 ? -15.724 51.683 41.511 1.00 63.91 572 LYS A N 1
ATOM 4427 C CA . LYS A 1 572 ? -17.040 51.381 42.098 1.00 63.91 572 LYS A CA 1
ATOM 4428 C C . LYS A 1 572 ? -17.972 50.870 41.006 1.00 63.91 572 LYS A C 1
ATOM 4430 O O . LYS A 1 572 ? -18.175 51.570 40.016 1.00 63.91 572 LYS A O 1
ATOM 4435 N N . GLU A 1 573 ? -18.529 49.679 41.196 1.00 59.00 573 GLU A N 1
ATOM 4436 C CA . GLU A 1 573 ? -19.319 48.971 40.184 1.00 59.00 573 GLU A CA 1
ATOM 4437 C C . GLU A 1 573 ? -20.829 49.147 40.391 1.00 59.00 573 GLU A C 1
ATOM 4439 O O . GLU A 1 573 ? -21.323 49.132 41.521 1.00 59.00 573 GLU A O 1
ATOM 4444 N N . PHE A 1 574 ? -21.571 49.266 39.288 1.00 54.22 574 PHE A N 1
ATOM 4445 C CA . PHE A 1 574 ? -23.018 49.085 39.246 1.00 54.22 574 PHE A CA 1
ATOM 4446 C C . PHE A 1 574 ? -23.371 48.134 38.093 1.00 54.22 574 PHE A C 1
ATOM 4448 O O . PHE A 1 574 ? -23.249 48.479 36.913 1.00 54.22 574 PHE A O 1
ATOM 4455 N N . THR A 1 575 ? -23.794 46.917 38.433 1.00 48.47 575 THR A N 1
ATOM 4456 C CA . THR A 1 575 ? -24.052 45.845 37.463 1.00 48.47 575 THR A CA 1
ATOM 4457 C C . THR A 1 575 ? -25.548 45.713 37.204 1.00 48.47 575 THR A C 1
ATOM 4459 O O . THR A 1 575 ? -26.314 45.406 38.115 1.00 48.47 575 THR A O 1
ATOM 4462 N N . VAL A 1 576 ? -25.975 45.896 35.952 1.00 44.81 576 VAL A N 1
ATOM 4463 C CA . VAL A 1 576 ? -27.352 45.609 35.524 1.00 44.81 576 VAL A CA 1
ATOM 4464 C C . VAL A 1 576 ? -27.355 44.262 34.807 1.00 44.81 576 VAL A C 1
ATOM 4466 O O . VAL A 1 576 ? -26.852 44.141 33.693 1.00 44.81 576 VAL A O 1
ATOM 4469 N N . GLN A 1 577 ? -27.912 43.231 35.441 1.00 43.81 577 GLN A N 1
ATOM 4470 C CA . GLN A 1 577 ? -27.996 41.900 34.836 1.00 43.81 577 GLN A CA 1
ATOM 4471 C C . GLN A 1 577 ? -29.100 41.841 33.765 1.00 43.81 577 GLN A C 1
ATOM 4473 O O . GLN A 1 577 ? -30.192 42.375 33.957 1.00 43.81 577 GLN A O 1
ATOM 4478 N N . GLY A 1 578 ? -28.826 41.162 32.642 1.00 49.06 578 GLY A N 1
ATOM 4479 C CA . GLY A 1 578 ? -29.833 40.825 31.622 1.00 49.06 578 GLY A CA 1
ATOM 4480 C C . GLY A 1 578 ? -29.835 41.658 30.333 1.00 49.06 578 GLY A C 1
ATOM 4481 O O . GLY A 1 578 ? -30.734 41.473 29.515 1.00 49.06 578 GLY A O 1
ATOM 4482 N N . TYR A 1 579 ? -28.847 42.531 30.103 1.00 50.38 579 TYR A N 1
ATOM 4483 C CA . TYR A 1 579 ? -28.752 43.344 28.881 1.00 50.38 579 TYR A CA 1
ATOM 4484 C C . TYR A 1 579 ? -27.380 43.205 28.208 1.00 50.38 579 TYR A C 1
ATOM 4486 O O . TYR A 1 579 ? -26.349 43.252 28.873 1.00 50.38 579 TYR A O 1
ATOM 4494 N N . SER A 1 580 ? -27.357 43.050 26.879 1.00 51.81 580 SER A N 1
ATOM 4495 C CA . SER A 1 580 ? -26.111 43.044 26.101 1.00 51.81 580 SER A CA 1
ATOM 4496 C C . SER A 1 580 ? -25.576 44.465 25.883 1.00 51.81 580 SER A C 1
ATOM 4498 O O . SER A 1 580 ? -26.343 45.430 25.846 1.00 51.81 580 SER A O 1
ATOM 4500 N N . THR A 1 581 ? -24.265 44.602 25.667 1.00 47.28 581 THR A N 1
ATOM 4501 C CA . THR A 1 581 ? -23.593 45.887 25.390 1.00 47.28 581 THR A CA 1
ATOM 4502 C C . THR A 1 581 ? -24.224 46.639 24.214 1.00 47.28 581 THR A C 1
ATOM 4504 O O . THR A 1 581 ? -24.407 47.852 24.280 1.00 47.28 581 THR A O 1
ATOM 4507 N N . GLU A 1 582 ? -24.625 45.924 23.157 1.00 48.44 582 GLU A N 1
ATOM 4508 C CA . GLU A 1 582 ? -25.336 46.504 22.009 1.00 48.44 582 GLU A CA 1
ATOM 4509 C C . GLU A 1 582 ? -26.721 47.044 22.388 1.00 48.44 582 GLU A C 1
ATOM 4511 O O . GLU A 1 582 ? -27.095 48.117 21.923 1.00 48.44 582 GLU A O 1
ATOM 4516 N N . ALA A 1 583 ? -27.463 46.360 23.266 1.00 49.66 583 ALA A N 1
ATOM 4517 C CA . ALA A 1 583 ? -28.784 46.804 23.714 1.00 49.66 583 ALA A CA 1
ATOM 4518 C C . ALA A 1 583 ? -28.710 48.054 24.609 1.00 49.66 583 ALA A C 1
ATOM 4520 O O . ALA A 1 583 ? -29.571 48.932 24.522 1.00 49.66 583 ALA A O 1
ATOM 4521 N N . VAL A 1 584 ? -27.667 48.155 25.441 1.00 49.06 584 VAL A N 1
ATOM 4522 C CA . VAL A 1 584 ? -27.407 49.342 26.269 1.00 49.06 584 VAL A CA 1
ATOM 4523 C C . VAL A 1 584 ? -27.004 50.522 25.382 1.00 49.06 584 VAL A C 1
ATOM 4525 O O . VAL A 1 584 ? -27.614 51.585 25.464 1.00 49.06 584 VAL A O 1
ATOM 4528 N N . LEU A 1 585 ? -26.052 50.338 24.462 1.00 46.69 585 LEU A N 1
ATOM 4529 C CA . LEU A 1 585 ? -25.589 51.409 23.572 1.00 46.69 585 LEU A CA 1
ATOM 4530 C C . LEU A 1 585 ? -26.665 51.881 22.577 1.00 46.69 585 LEU A C 1
ATOM 4532 O O . LEU A 1 585 ? -26.776 53.084 22.344 1.00 46.69 585 LEU A O 1
ATOM 4536 N N . ALA A 1 586 ? -27.484 50.979 22.025 1.00 49.41 586 ALA A N 1
ATOM 4537 C CA . ALA A 1 586 ? -28.568 51.336 21.104 1.00 49.41 586 ALA A CA 1
ATOM 4538 C C . ALA A 1 586 ? -29.619 52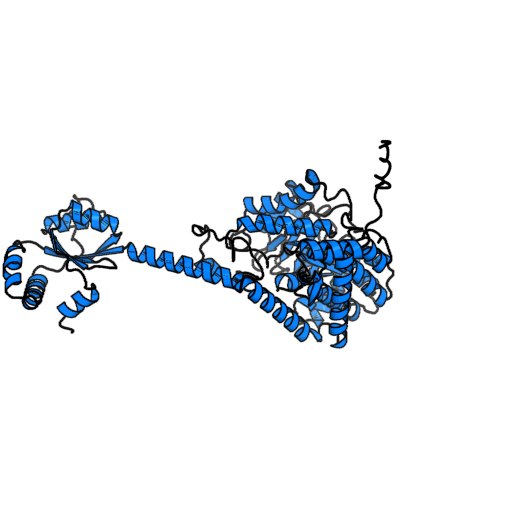.243 21.769 1.00 49.41 586 ALA A C 1
ATOM 4540 O O . ALA A 1 586 ? -29.999 53.272 21.200 1.00 49.41 586 ALA A O 1
ATOM 4541 N N . ARG A 1 587 ? -30.009 51.924 23.013 1.00 47.97 587 ARG A N 1
ATOM 4542 C CA . ARG A 1 587 ? -30.954 52.732 23.799 1.00 47.97 587 ARG A CA 1
ATOM 4543 C C . ARG A 1 587 ? -30.385 54.092 24.192 1.00 47.97 587 ARG A C 1
ATOM 4545 O O . ARG A 1 587 ? -31.101 55.086 24.105 1.00 47.97 587 ARG A O 1
ATOM 4552 N N . LEU A 1 588 ? -29.104 54.160 24.559 1.00 44.06 588 LEU A N 1
ATOM 4553 C CA . LEU A 1 588 ? -28.430 55.428 24.879 1.00 44.06 588 LEU A CA 1
ATOM 4554 C C . LEU A 1 588 ? -28.286 56.355 23.664 1.00 44.06 588 LEU A C 1
ATOM 4556 O O . LEU A 1 588 ? -28.217 57.569 23.819 1.00 44.06 588 LEU A O 1
ATOM 4560 N N . GLN A 1 589 ? -28.295 55.799 22.452 1.00 43.75 589 GLN A N 1
ATOM 4561 C CA . GLN A 1 589 ? -28.303 56.555 21.196 1.00 43.75 589 GLN A CA 1
ATOM 4562 C C . GLN A 1 589 ? -29.720 56.914 20.705 1.00 43.75 589 GLN A C 1
ATOM 4564 O O . GLN A 1 589 ? -29.874 57.404 19.586 1.00 43.75 589 GLN A O 1
ATOM 4569 N N . GLY A 1 590 ? -30.762 56.664 21.507 1.00 38.97 590 GLY A N 1
ATOM 4570 C CA . GLY A 1 590 ? -32.150 56.996 21.170 1.00 38.97 590 GLY A CA 1
ATOM 4571 C C . GLY A 1 590 ? -32.765 56.134 20.062 1.00 38.97 590 GLY A C 1
ATOM 4572 O O . GLY A 1 590 ? -33.823 56.479 19.533 1.00 38.97 590 GLY A O 1
ATOM 4573 N N . LYS A 1 591 ? -32.136 55.012 19.698 1.00 39.62 591 LYS A N 1
ATOM 4574 C CA . LYS A 1 591 ? -32.714 54.026 18.779 1.00 39.62 591 LYS A CA 1
ATOM 4575 C C . LYS A 1 591 ? -33.400 52.944 19.614 1.00 39.62 591 LYS A C 1
ATOM 4577 O O . LYS A 1 591 ? -32.771 52.352 20.486 1.00 39.62 591 LYS A O 1
ATOM 4582 N N . LYS A 1 592 ? -34.708 52.765 19.399 1.00 38.56 592 LYS A N 1
ATOM 4583 C CA . LYS A 1 592 ? -35.506 51.743 20.094 1.00 38.56 592 LYS A CA 1
ATOM 4584 C C . LYS A 1 592 ? -35.019 50.334 19.794 1.00 38.56 592 LYS A C 1
ATOM 4586 O O . LYS A 1 592 ? -34.692 50.083 18.612 1.00 38.56 592 LYS A O 1
#

pLDDT: mean 85.94, std 14.55, range [38.56, 98.69]

InterPro domains:
  IPR006099 Methylmalonyl-CoA mutase, alpha/beta chain, catalytic [PF01642] (185-434)
  IPR016176 Cobalamin (vitamin B12)-dependent enzyme, catalytic [SSF51703] (11-430)

Radius of gyration: 35.05 Å; Cα contacts (8 Å, |Δi|>4): 934; chains: 1; bounding box: 69×108×80 Å